Protein AF-A0AAJ5N3F6-F1 (afdb_monomer_lite)

pLDDT: mean 83.44, std 16.46, range [32.78, 98.44]

Sequence (491 aa):
MDHHDRARLIQHKQRATLHEAAYLVTTSVGGTWDDAVSLLVDWVQANRLPADVAPRVDSWSGKEIAPIDPSKATVAVADLKALLETLTTPKSNVIDDISVQDVADMAEIGNNGKCIDWGYWSGKMPRWAAAHAVRLMAALDPESFPDLSLKRNDSAGAAKEHARRLERLAIAHHMTEATPAAWLQWADGLSESVHIGMRLAVERQQGIGGAPADGYELRYQAIGDDARFALFNVAELTAWASANKVAIPFLKLLVTDEHTDIPSERRFQPCGTLPLLIATAYVPVDMDPHEAKGELFASGDAADDGDPVGRLRGRIAASYERHLLNAVYDGKLTIYGRTDYAPIDLTAARLRWKEKSTPRTPQEAPEEPKTISQGDPSTPVSEVPTHHAPTEQSPAPLATPVIASAFDGIYSWSANQWSKALGDGRTLWLNKARKAKGRPGVGPATWSPITIALGLRDKGVGWAALDSVFKKTALREWREQWERETEILRD

Secondary structure (DSSP, 8-state):
--HHHHHHHHTT-SEEEHHHHHHHHHHHH-S-HHHHHHHHHHHHHTTSS-EE----B-TTT-SB-S---TTT-EEEHHHHHHHHHHHHS--TTTSTT--HHHHHHHHHHHHHSS---HHHHTTT-SSEEHHHHHHHTTT--TTT-S--PPPTT-TTHHHHHHHHHHHHHHHHTT--EE-HHHHHHHHHHTT----HHHHHHHHHHTTTT-SSTTTHHHHHHHHHHHHTT-EEEHHHHHHHHHHTT-SS-HHHHS--GGGTTS-GGG-EEETTTHHHHHHHHHS-TTS-HHHHHHHHHHTT----SS-HHHHHHHHHHHHHHHHHHHHHHTTSS-EE-TTT-PBP--HHHHHHHHHHHS------------------------PPP--------PPPPEEHHHHHHHTTTGGG--HHHHHHHHHHS--GGGGGGEEE--BTTTB--EE-HHHHHHHHHTTT--HHHHHHHHTSGGGGGGHHHHHHHHHHHH-

Foldseek 3Di:
DDLVVLLVVVLPDQKDQLLSLLSVCCVLPNDDSVVSSVVSQVCVVVVVFDKPQPQPQDPPPSDRDDRGPSRPIMGGSVSSVVVSCVVRVPPPQPPVPCDLVNVLQVLLCQQQVGAAPLCCVQVVPQKDFLLCLLLQQLSHHCVSPVDLDDDVPRSCVVSSVSSVVSSVVCVVVVVGMDGLVVSVVVCVVVVHHGRSVSVCSNCCVVLVCDDDPNCLVLLCVLPVVPQQFWKFQQVLVQVLCVVVVVVDNSVVLQDDVVPPPDDSRPDIHRLNCVLLSVLCVVQPPPRDQVVLVVVCVVVVNPDDDDRSSVVSSVVSSVVVSSVVSVCVLVVSTFIAHNPPRHTDDSPVSSVVSVVVSDPPDPDDPPDDDDDDDDDDDDDDDDDDPPPPDPPPDQDDFAFQLLLLCLCACFPNDHSVNSSCCQPVCPVVQQVVFWPAPDDVPPGGTTGDSLSVLVSSVVVVGDPVSSLSSCVDPSNVSVNVVNCVVCVVVVD

Structure (mmCIF, N/CA/C/O backbone):
data_AF-A0AAJ5N3F6-F1
#
_entry.id   AF-A0AAJ5N3F6-F1
#
loop_
_atom_site.group_PDB
_atom_site.id
_atom_site.type_symbol
_atom_site.label_atom_id
_atom_site.label_alt_id
_atom_site.label_comp_id
_atom_site.label_asym_id
_atom_site.label_entity_id
_atom_site.label_seq_id
_atom_site.pdbx_PDB_ins_code
_atom_site.Cartn_x
_atom_site.Cartn_y
_atom_site.Cartn_z
_atom_site.occupancy
_atom_site.B_iso_or_equiv
_atom_site.auth_seq_id
_atom_site.auth_comp_id
_atom_site.auth_asym_id
_atom_site.auth_atom_id
_atom_site.pdbx_PDB_model_num
ATOM 1 N N . MET A 1 1 ? 32.061 12.336 24.940 1.00 74.69 1 MET A N 1
ATOM 2 C CA . MET A 1 1 ? 30.805 11.630 25.255 1.00 74.69 1 MET A CA 1
ATOM 3 C C . MET A 1 1 ? 29.797 12.035 24.209 1.00 74.69 1 MET A C 1
ATOM 5 O O . MET A 1 1 ? 29.526 13.232 24.108 1.00 74.69 1 MET A O 1
ATOM 9 N N . ASP A 1 2 ? 29.370 11.085 23.385 1.00 90.00 2 ASP A N 1
ATOM 10 C CA . ASP A 1 2 ? 28.473 11.356 22.262 1.00 90.00 2 ASP A CA 1
ATOM 11 C C . ASP A 1 2 ? 27.019 11.590 22.731 1.00 90.00 2 ASP A C 1
ATOM 13 O O . ASP A 1 2 ? 26.711 11.547 23.929 1.00 90.00 2 ASP A O 1
ATOM 17 N N . HIS A 1 3 ? 26.122 11.901 21.790 1.00 81.44 3 HIS A N 1
ATOM 18 C CA . HIS A 1 3 ? 24.711 12.156 22.092 1.00 81.44 3 HIS A CA 1
ATOM 19 C C . HIS A 1 3 ? 23.982 10.915 22.635 1.00 81.44 3 HIS A C 1
ATOM 21 O O . HIS A 1 3 ? 23.090 11.063 23.471 1.00 81.44 3 HIS A O 1
ATOM 27 N N . HIS A 1 4 ? 24.377 9.706 22.222 1.00 82.88 4 HIS A N 1
ATOM 28 C CA . HIS A 1 4 ? 23.758 8.454 22.663 1.00 82.88 4 HIS A CA 1
ATOM 29 C C . HIS A 1 4 ? 24.142 8.118 24.107 1.00 82.88 4 HIS A C 1
ATOM 31 O O . HIS A 1 4 ? 23.283 7.740 24.906 1.00 82.88 4 HIS A O 1
ATOM 37 N N . ASP A 1 5 ? 25.405 8.318 24.471 1.00 88.44 5 ASP A N 1
ATOM 38 C CA . ASP A 1 5 ? 25.901 8.158 25.836 1.00 88.44 5 ASP A CA 1
ATOM 39 C C . ASP A 1 5 ? 25.228 9.157 26.785 1.00 88.44 5 ASP A C 1
ATOM 41 O O . ASP A 1 5 ? 24.771 8.787 27.871 1.00 88.44 5 ASP A O 1
ATOM 45 N N . ARG A 1 6 ? 25.100 10.423 26.357 1.00 90.56 6 ARG A N 1
ATOM 46 C CA . ARG A 1 6 ? 24.356 11.455 27.103 1.00 90.56 6 ARG A CA 1
ATOM 47 C C . ARG A 1 6 ? 22.896 11.055 27.291 1.00 90.56 6 ARG A C 1
ATOM 49 O O . ARG A 1 6 ? 22.408 11.096 28.420 1.00 90.56 6 ARG A O 1
ATOM 56 N N . ALA A 1 7 ? 22.227 10.613 26.227 1.00 89.00 7 ALA A N 1
ATOM 57 C CA . ALA A 1 7 ? 20.848 10.138 26.285 1.00 89.00 7 ALA A CA 1
ATOM 58 C C . ALA A 1 7 ? 20.688 8.983 27.287 1.00 89.00 7 ALA A C 1
ATOM 60 O O . ALA A 1 7 ? 19.816 9.053 28.153 1.00 89.00 7 ALA A O 1
ATOM 61 N N . ARG A 1 8 ? 21.566 7.968 27.254 1.00 89.75 8 ARG A N 1
ATOM 62 C CA . ARG A 1 8 ? 21.546 6.843 28.211 1.00 89.75 8 ARG A CA 1
ATOM 63 C C . ARG A 1 8 ? 21.651 7.305 29.661 1.00 89.75 8 ARG A C 1
ATOM 65 O O . ARG A 1 8 ? 20.886 6.841 30.498 1.00 89.75 8 ARG A O 1
ATOM 72 N N . LEU A 1 9 ? 22.546 8.244 29.964 1.00 91.88 9 LEU A N 1
ATOM 73 C CA . LEU A 1 9 ? 22.669 8.783 31.323 1.00 91.88 9 LEU A CA 1
ATOM 74 C C . LEU A 1 9 ? 21.408 9.542 31.756 1.00 91.88 9 LEU A C 1
ATOM 76 O O . LEU A 1 9 ? 20.954 9.393 32.891 1.00 91.88 9 LEU A O 1
ATOM 80 N N . ILE A 1 10 ? 20.812 10.321 30.851 1.00 92.88 10 ILE A N 1
ATOM 81 C CA . ILE A 1 10 ? 19.593 11.090 31.131 1.00 92.88 10 ILE A CA 1
ATOM 82 C C . ILE A 1 10 ? 18.389 10.167 31.361 1.00 92.88 10 ILE A C 1
ATOM 84 O O . ILE A 1 10 ? 17.557 10.469 32.213 1.00 92.88 10 ILE A O 1
ATOM 88 N N . GLN A 1 11 ? 18.316 9.009 30.692 1.00 91.56 11 GLN A N 1
ATOM 89 C CA . GLN A 1 11 ? 17.224 8.040 30.876 1.00 91.56 11 GLN A CA 1
ATOM 90 C C . GLN A 1 11 ? 17.069 7.534 32.317 1.00 91.56 11 GLN A C 1
ATOM 92 O O . GLN A 1 11 ? 15.987 7.042 32.648 1.00 91.56 11 GLN A O 1
ATOM 97 N N . HIS A 1 12 ? 18.121 7.627 33.134 1.00 92.88 12 HIS A N 1
ATOM 98 C CA . HIS A 1 12 ? 18.119 7.228 34.541 1.00 92.88 12 HIS A CA 1
ATOM 99 C C . HIS A 1 12 ? 17.827 8.385 35.508 1.00 92.88 12 HIS A C 1
ATOM 101 O O . HIS A 1 12 ? 17.653 8.146 36.704 1.00 92.88 12 HIS A O 1
ATOM 107 N N . LYS A 1 13 ? 17.762 9.633 35.026 1.00 95.19 13 LYS A N 1
ATOM 108 C CA . LYS A 1 13 ? 17.367 10.775 35.856 1.00 95.19 13 LYS A CA 1
ATOM 109 C C . LYS A 1 13 ? 15.851 10.783 36.063 1.00 95.19 13 LYS A C 1
ATOM 111 O O . LYS A 1 13 ? 15.092 10.387 35.186 1.00 95.19 13 LYS A O 1
ATOM 116 N N . GLN A 1 14 ? 15.406 11.296 37.210 1.00 95.38 14 GLN A N 1
ATOM 117 C CA . GLN A 1 14 ? 13.982 11.574 37.439 1.00 95.38 14 GLN A CA 1
ATOM 118 C C . GLN A 1 14 ? 13.522 12.805 36.649 1.00 95.38 14 GLN A C 1
ATOM 120 O O . GLN A 1 14 ? 12.437 12.806 36.069 1.00 95.38 14 GLN A O 1
ATOM 125 N N . ARG A 1 15 ? 14.372 13.838 36.596 1.00 96.31 15 ARG A N 1
ATOM 126 C CA . ARG A 1 15 ? 14.124 15.094 35.885 1.00 96.31 15 ARG A CA 1
ATOM 127 C C . ARG A 1 15 ? 15.323 15.488 35.032 1.00 96.31 15 ARG A C 1
ATOM 129 O O . ARG A 1 15 ? 16.461 15.164 35.378 1.00 96.31 15 ARG A O 1
ATOM 136 N N . ALA A 1 16 ? 15.062 16.200 33.946 1.00 95.06 16 ALA A N 1
ATOM 137 C CA . ALA A 1 16 ? 16.078 16.738 33.046 1.00 95.06 16 ALA A CA 1
ATOM 138 C C . ALA A 1 16 ? 15.710 18.171 32.653 1.00 95.06 16 ALA A C 1
ATOM 140 O O . ALA A 1 16 ? 14.523 18.487 32.555 1.00 95.06 16 ALA A O 1
ATOM 141 N N . THR A 1 17 ? 16.704 19.034 32.430 1.00 96.44 17 THR A N 1
ATOM 142 C CA . THR A 1 17 ? 16.443 20.339 31.793 1.00 96.44 17 THR A CA 1
ATOM 143 C C . THR A 1 17 ? 15.987 20.130 30.349 1.00 96.44 17 THR A C 1
ATOM 145 O O . THR A 1 17 ? 16.270 19.075 29.780 1.00 96.44 17 THR A O 1
ATOM 148 N N . LEU A 1 18 ? 15.324 21.101 29.714 1.00 93.94 18 LEU A N 1
ATOM 149 C CA . LEU A 1 18 ? 14.945 20.957 28.297 1.00 93.94 18 LEU A CA 1
ATOM 150 C C . LEU A 1 18 ? 16.177 20.751 27.395 1.00 93.94 18 LEU A C 1
ATOM 152 O O . LEU A 1 18 ? 16.151 19.917 26.492 1.00 93.94 18 LEU A O 1
ATOM 156 N N . HIS A 1 19 ? 17.299 21.409 27.703 1.00 95.00 19 HIS A N 1
ATOM 157 C CA . HIS A 1 19 ? 18.577 21.164 27.022 1.00 95.00 19 HIS A CA 1
ATOM 158 C C . HIS A 1 19 ? 19.094 19.726 27.162 1.00 95.00 19 HIS A C 1
ATOM 160 O O . HIS A 1 19 ? 19.645 19.164 26.213 1.00 95.00 19 HIS A O 1
ATOM 166 N N . GLU A 1 20 ? 18.950 19.124 28.343 1.00 95.44 20 GLU A N 1
ATOM 167 C CA . GLU A 1 20 ? 19.301 17.719 28.553 1.00 95.44 20 GLU A CA 1
ATOM 168 C C . GLU A 1 20 ? 18.287 16.795 27.861 1.00 95.44 20 GLU A C 1
ATOM 170 O O . GLU A 1 20 ? 18.666 15.860 27.161 1.00 95.44 20 GLU A O 1
ATOM 175 N N . ALA A 1 21 ? 16.993 17.080 27.974 1.00 95.62 21 ALA A N 1
ATOM 176 C CA . ALA A 1 21 ? 15.925 16.326 27.327 1.00 95.62 21 ALA A CA 1
ATOM 177 C C . ALA A 1 21 ? 16.071 16.267 25.794 1.00 95.62 21 ALA A C 1
ATOM 179 O O . ALA A 1 21 ? 15.731 15.244 25.196 1.00 95.62 21 ALA A O 1
ATOM 180 N N . ALA A 1 22 ? 16.651 17.291 25.159 1.00 95.12 22 ALA A N 1
ATOM 181 C CA . ALA A 1 22 ? 16.906 17.309 23.717 1.00 95.12 22 ALA A CA 1
ATOM 182 C C . ALA A 1 22 ? 17.778 16.128 23.237 1.00 95.12 22 ALA A C 1
ATOM 184 O O . ALA A 1 22 ? 17.619 15.659 22.108 1.00 95.12 22 ALA A O 1
ATOM 185 N N . TYR A 1 23 ? 18.647 15.568 24.091 1.00 95.31 23 TYR A N 1
ATOM 186 C CA . TYR A 1 23 ? 19.400 14.348 23.761 1.00 95.31 23 TYR A CA 1
ATOM 187 C C . TYR A 1 23 ? 18.491 13.116 23.613 1.00 95.31 23 TYR A C 1
ATOM 189 O O . TYR A 1 23 ? 18.763 12.248 22.786 1.00 95.31 23 TYR A O 1
ATOM 197 N N . LEU A 1 24 ? 17.397 13.030 24.378 1.00 92.50 24 LEU A N 1
ATOM 198 C CA . LEU A 1 24 ? 16.414 11.948 24.241 1.00 92.50 24 LEU A CA 1
ATOM 199 C C . LEU A 1 24 ? 15.569 12.115 22.976 1.00 92.50 24 LEU A C 1
ATOM 201 O O . LEU A 1 24 ? 15.305 11.132 22.287 1.00 92.50 24 LEU A O 1
ATOM 205 N N . VAL A 1 25 ? 15.183 13.350 22.649 1.00 92.88 25 VAL A N 1
ATOM 206 C CA . VAL A 1 25 ? 14.392 13.654 21.447 1.00 92.88 25 VAL A CA 1
ATOM 207 C C . VAL A 1 25 ? 15.199 13.362 20.182 1.00 92.88 25 VAL A C 1
ATOM 209 O O . VAL A 1 25 ? 14.754 12.576 19.352 1.00 92.88 25 VAL A O 1
ATOM 212 N N . THR A 1 26 ? 16.420 13.895 20.076 1.00 92.00 26 THR A N 1
ATOM 213 C CA . THR A 1 26 ? 17.299 13.671 18.910 1.00 92.00 26 THR A CA 1
ATOM 214 C C . THR A 1 26 ? 17.615 12.193 18.671 1.00 92.00 26 THR A C 1
ATOM 216 O O . THR A 1 26 ? 17.676 11.761 17.525 1.00 92.00 26 THR A O 1
ATOM 219 N N . THR A 1 27 ? 17.774 11.390 19.729 1.00 90.31 27 THR A N 1
ATOM 220 C CA . THR A 1 27 ? 18.033 9.943 19.596 1.00 90.31 27 THR A CA 1
ATOM 221 C C . THR A 1 27 ? 16.782 9.114 19.298 1.00 90.31 27 THR A C 1
ATOM 223 O O . THR A 1 27 ? 16.911 8.033 18.730 1.00 90.31 27 THR A O 1
ATOM 226 N N . SER A 1 28 ? 15.587 9.597 19.654 1.00 87.81 28 SER A N 1
ATOM 227 C CA . SER A 1 28 ? 14.327 8.857 19.459 1.00 87.81 28 SER A CA 1
ATOM 228 C C . SER A 1 28 ? 13.605 9.229 18.162 1.00 87.81 28 SER A C 1
ATOM 230 O O . SER A 1 28 ? 13.013 8.365 17.525 1.00 87.81 28 SER A O 1
ATOM 232 N N . VAL A 1 29 ? 13.641 10.508 17.778 1.00 87.44 29 VAL A N 1
ATOM 233 C CA . VAL A 1 29 ? 12.882 11.075 16.646 1.00 87.44 29 VAL A CA 1
ATOM 234 C C . VAL A 1 29 ? 13.807 11.513 15.501 1.00 87.44 29 VAL A C 1
ATOM 236 O O . VAL A 1 29 ? 13.367 11.610 14.360 1.00 87.44 29 VAL A O 1
ATOM 239 N N . GLY A 1 30 ? 15.100 11.728 15.768 1.00 86.38 30 GLY A N 1
ATOM 240 C CA . GLY A 1 30 ? 16.040 12.335 14.820 1.00 86.38 30 GLY A CA 1
ATOM 241 C C . GLY A 1 30 ? 16.026 13.868 14.880 1.00 86.38 30 GLY A C 1
ATOM 242 O O . GLY A 1 30 ? 15.531 14.454 15.841 1.00 86.38 30 GLY A O 1
ATOM 243 N N . GLY A 1 31 ? 16.586 14.519 13.856 1.00 89.50 31 GLY A N 1
ATOM 244 C CA . GLY A 1 31 ? 16.652 15.985 13.743 1.00 89.50 31 GLY A CA 1
ATOM 245 C C . GLY A 1 31 ? 17.908 16.621 14.345 1.00 89.50 31 GLY A C 1
ATOM 246 O O . GLY A 1 31 ? 18.785 15.931 14.880 1.00 89.50 31 GLY A O 1
ATOM 247 N N . THR A 1 32 ? 18.024 17.947 14.216 1.00 91.50 32 THR A N 1
ATOM 248 C CA . THR A 1 32 ? 19.120 18.692 14.846 1.00 91.50 32 THR A CA 1
ATOM 249 C C . THR A 1 32 ? 18.818 18.950 16.321 1.00 91.50 32 THR A C 1
ATOM 251 O O . THR A 1 32 ? 17.688 18.822 16.794 1.00 91.50 32 THR A O 1
ATOM 254 N N . TRP A 1 33 ? 19.849 19.294 17.088 1.00 92.25 33 TRP A N 1
ATOM 255 C CA . TRP A 1 33 ? 19.676 19.588 18.506 1.00 92.25 33 TRP A CA 1
ATOM 256 C C . TRP A 1 33 ? 18.836 20.856 18.740 1.00 92.25 33 TRP A C 1
ATOM 258 O O . TRP A 1 33 ? 18.017 20.860 19.656 1.00 92.25 33 TRP A O 1
ATOM 268 N N . ASP A 1 34 ? 18.963 21.877 17.885 1.00 89.38 34 ASP A N 1
ATOM 269 C CA . ASP A 1 34 ? 18.162 23.108 17.972 1.00 89.38 34 ASP A CA 1
ATOM 270 C C . ASP A 1 34 ? 16.672 22.840 17.697 1.00 89.38 34 ASP A C 1
ATOM 272 O O . ASP A 1 34 ? 15.808 23.372 18.402 1.00 89.38 34 ASP A O 1
ATOM 276 N N . ASP A 1 35 ? 16.361 21.947 16.747 1.00 86.75 35 ASP A N 1
ATOM 277 C CA . ASP A 1 35 ? 14.983 21.509 16.475 1.00 86.75 35 ASP A CA 1
ATOM 278 C C . ASP A 1 35 ? 14.386 20.802 17.696 1.00 86.75 35 ASP A C 1
ATOM 280 O O . ASP A 1 35 ? 13.256 21.070 18.098 1.00 86.75 35 ASP A O 1
ATOM 284 N N . ALA A 1 36 ? 15.166 19.920 18.329 1.00 90.69 36 ALA A N 1
ATOM 285 C CA . ALA A 1 36 ? 14.733 19.186 19.510 1.00 90.69 36 ALA A CA 1
ATOM 286 C C . ALA A 1 36 ? 14.479 20.103 20.716 1.00 90.69 36 ALA A C 1
ATOM 288 O O . ALA A 1 36 ? 13.519 19.885 21.456 1.00 90.69 36 ALA A O 1
ATOM 289 N N . VAL A 1 37 ? 15.314 21.127 20.920 1.00 93.06 37 VAL A N 1
ATOM 290 C CA . VAL A 1 37 ? 15.105 22.131 21.976 1.00 93.06 37 VAL A CA 1
ATOM 291 C C . VAL A 1 37 ? 13.852 22.958 21.691 1.00 93.06 37 VAL A C 1
ATOM 293 O O . VAL A 1 37 ? 13.038 23.141 22.597 1.00 93.06 37 VAL A O 1
ATOM 296 N N . SER A 1 38 ? 13.667 23.407 20.447 1.00 88.81 38 SER A N 1
ATOM 297 C CA . SER A 1 38 ? 12.495 24.194 20.037 1.00 88.81 38 SER A CA 1
ATOM 298 C C . SER A 1 38 ? 11.199 23.400 20.219 1.00 88.81 38 SER A C 1
ATOM 300 O O . SER A 1 38 ? 10.271 23.867 20.873 1.00 88.81 38 SER A O 1
ATOM 302 N N . LEU A 1 39 ? 11.187 22.142 19.772 1.00 88.69 39 LEU A N 1
ATOM 303 C CA . LEU A 1 39 ? 10.054 21.231 19.928 1.00 88.69 39 LEU A CA 1
ATOM 304 C C . LEU A 1 39 ? 9.674 21.006 21.400 1.00 88.69 39 LEU A C 1
ATOM 306 O O . LEU A 1 39 ? 8.494 20.960 21.745 1.00 88.69 39 LEU A O 1
ATOM 310 N N . LEU A 1 40 ? 10.668 20.877 22.284 1.00 91.00 40 LEU A N 1
ATOM 311 C CA . LEU A 1 40 ? 10.435 20.734 23.721 1.00 91.00 40 LEU A CA 1
ATOM 312 C C . LEU A 1 40 ? 9.834 22.000 24.337 1.00 91.00 40 LEU A C 1
ATOM 314 O O . LEU A 1 40 ? 8.944 21.893 25.179 1.00 91.00 40 LEU A O 1
ATOM 318 N N . VAL A 1 41 ? 10.299 23.183 23.928 1.00 90.19 41 VAL A N 1
ATOM 319 C CA . VAL A 1 41 ? 9.719 24.461 24.368 1.00 90.19 41 VAL A CA 1
ATOM 320 C C . VAL A 1 41 ? 8.259 24.554 23.930 1.00 90.19 41 VAL A C 1
ATOM 322 O O . VAL A 1 41 ? 7.403 24.836 24.770 1.00 90.19 41 VAL A O 1
ATOM 325 N N . ASP A 1 42 ? 7.963 24.221 22.674 1.00 88.44 42 ASP A N 1
ATOM 326 C CA . ASP A 1 42 ? 6.600 24.226 22.136 1.00 88.44 42 ASP A CA 1
ATOM 327 C C . ASP A 1 42 ? 5.686 23.250 22.888 1.00 88.44 42 ASP A C 1
ATOM 329 O O . ASP A 1 42 ? 4.548 23.585 23.221 1.00 88.44 42 ASP A O 1
ATOM 333 N N . TRP A 1 43 ? 6.169 22.048 23.223 1.00 92.31 43 TRP A N 1
ATOM 334 C CA . TRP A 1 43 ? 5.389 21.083 24.007 1.00 92.31 43 TRP A CA 1
ATOM 335 C C . TRP A 1 43 ? 5.071 21.571 25.415 1.00 92.31 43 TRP A C 1
ATOM 337 O O . TRP A 1 43 ? 3.968 21.315 25.904 1.00 92.31 43 TRP A O 1
ATOM 347 N N . VAL A 1 44 ? 5.999 22.272 26.064 1.00 89.44 44 VAL A N 1
ATOM 348 C CA . VAL A 1 44 ? 5.736 22.859 27.381 1.00 89.44 44 VAL A CA 1
ATOM 349 C C . VAL A 1 44 ? 4.754 24.027 27.259 1.00 89.44 44 VAL A C 1
ATOM 351 O O . VAL A 1 44 ? 3.799 24.092 28.029 1.00 89.44 44 VAL A O 1
ATOM 354 N N . GLN A 1 45 ? 4.920 24.907 26.267 1.00 86.50 45 GLN A N 1
ATOM 355 C CA . GLN A 1 45 ? 4.004 26.033 26.030 1.00 86.50 45 GLN A CA 1
ATOM 356 C C . GLN A 1 45 ? 2.581 25.575 25.690 1.00 86.50 45 GLN A C 1
ATOM 358 O O . GLN A 1 45 ? 1.611 26.150 26.177 1.00 86.50 45 GLN A O 1
ATOM 363 N N . ALA A 1 46 ? 2.449 24.504 24.907 1.00 84.38 46 ALA A N 1
ATOM 364 C CA . ALA A 1 46 ? 1.167 23.889 24.572 1.00 84.38 46 ALA A CA 1
ATOM 365 C C . ALA A 1 46 ? 0.591 23.015 25.704 1.00 84.38 46 ALA A C 1
ATOM 367 O O . ALA A 1 46 ? -0.415 22.335 25.495 1.00 84.38 46 ALA A O 1
ATOM 368 N N . ASN A 1 47 ? 1.235 22.988 26.879 1.00 86.56 47 ASN A N 1
ATOM 369 C CA . ASN A 1 47 ? 0.859 22.181 28.040 1.00 86.56 47 ASN A CA 1
ATOM 370 C C . ASN A 1 47 ? 0.749 20.669 27.739 1.00 86.56 47 ASN A C 1
ATOM 372 O O . ASN A 1 47 ? -0.027 19.942 28.361 1.00 86.56 47 ASN A O 1
ATOM 376 N N . ARG A 1 48 ? 1.520 20.190 26.754 1.00 87.88 48 ARG A N 1
ATOM 377 C CA . ARG A 1 48 ? 1.629 18.769 26.376 1.00 87.88 48 ARG A CA 1
ATOM 378 C C . ARG A 1 48 ? 2.689 18.034 27.187 1.00 87.88 48 ARG A C 1
ATOM 380 O O . ARG A 1 48 ? 2.633 16.812 27.293 1.00 87.88 48 ARG A O 1
ATOM 387 N N . LEU A 1 49 ? 3.652 18.771 27.735 1.00 90.44 49 LEU A N 1
ATOM 388 C CA . LEU A 1 49 ? 4.704 18.247 28.595 1.00 90.44 49 LEU A CA 1
ATOM 389 C C . LEU A 1 49 ? 4.765 19.083 29.881 1.00 90.44 49 LEU A C 1
ATOM 391 O O . LEU A 1 49 ? 5.156 20.250 29.816 1.00 90.44 49 LEU A O 1
ATOM 395 N N . PRO A 1 50 ? 4.396 18.519 31.045 1.00 89.31 50 PRO A N 1
ATOM 396 C CA . PRO A 1 50 ? 4.481 19.236 32.310 1.00 89.31 50 PRO A CA 1
ATOM 397 C C . PRO A 1 50 ? 5.937 19.594 32.623 1.00 89.31 50 PRO A C 1
ATOM 399 O O . PRO A 1 50 ? 6.811 18.723 32.667 1.00 89.31 50 PRO A O 1
ATOM 402 N N . ALA A 1 51 ? 6.201 20.875 32.864 1.00 89.81 51 ALA A N 1
ATOM 403 C CA . ALA A 1 51 ? 7.510 21.356 33.281 1.00 89.81 51 ALA A CA 1
ATOM 404 C C . ALA A 1 51 ? 7.399 22.160 34.574 1.00 89.81 51 ALA A C 1
ATOM 406 O O . ALA A 1 51 ? 6.442 22.905 34.781 1.00 89.81 51 ALA A O 1
ATOM 407 N N . ASP A 1 52 ? 8.433 22.067 35.407 1.00 85.62 52 ASP A N 1
ATOM 408 C CA . ASP A 1 52 ? 8.612 22.972 36.541 1.00 85.62 52 ASP A CA 1
ATOM 409 C C . ASP A 1 52 ? 9.172 24.279 35.973 1.00 85.62 52 ASP A C 1
ATOM 411 O O . ASP A 1 52 ? 10.378 24.546 36.009 1.00 85.62 52 ASP A O 1
ATOM 415 N N . VAL A 1 53 ? 8.304 25.057 35.331 1.00 76.62 53 VAL A N 1
ATOM 416 C CA . VAL A 1 53 ? 8.640 26.406 34.889 1.00 76.62 53 VAL A CA 1
ATOM 417 C C . VAL A 1 53 ? 8.484 27.296 36.109 1.00 76.62 53 VAL A C 1
ATOM 419 O O . VAL A 1 53 ? 7.409 27.345 36.693 1.00 76.62 53 VAL A O 1
ATOM 422 N N . ALA A 1 54 ? 9.544 27.989 36.521 1.00 61.81 54 ALA A N 1
ATOM 423 C CA . ALA A 1 54 ? 9.377 29.141 37.395 1.00 61.81 54 ALA A CA 1
ATOM 424 C C . ALA A 1 54 ? 8.823 30.273 36.516 1.00 61.81 54 ALA A C 1
ATOM 426 O O . ALA A 1 54 ? 9.574 30.757 35.659 1.00 61.81 54 ALA A O 1
ATOM 427 N N . PRO A 1 55 ? 7.549 30.683 36.671 1.00 59.41 55 PRO A N 1
ATOM 428 C CA . PRO A 1 55 ? 6.991 31.793 35.914 1.00 59.41 55 PRO A CA 1
ATOM 429 C C . PRO A 1 55 ? 7.883 33.007 36.113 1.00 59.41 55 PRO A C 1
ATOM 431 O O . PRO A 1 55 ? 8.109 33.441 37.249 1.00 59.41 55 PRO A O 1
ATOM 434 N N . ARG A 1 56 ? 8.416 33.572 35.029 1.00 58.81 56 ARG A N 1
ATOM 435 C CA . ARG A 1 56 ? 9.063 34.877 35.130 1.00 58.81 56 ARG A CA 1
ATOM 436 C C . ARG A 1 56 ? 7.951 35.915 35.086 1.00 58.81 56 ARG A C 1
ATOM 438 O O . ARG A 1 56 ? 7.516 36.346 34.020 1.00 58.81 56 ARG A O 1
ATOM 445 N N . VAL A 1 57 ? 7.444 36.242 36.269 1.00 61.91 57 VAL A N 1
ATOM 446 C CA . VAL A 1 57 ? 6.478 37.322 36.444 1.00 61.91 57 VAL A CA 1
ATOM 447 C C . VAL A 1 57 ? 7.235 38.632 36.273 1.00 61.91 57 VAL A C 1
ATOM 449 O O . VAL A 1 57 ? 8.219 38.883 36.975 1.00 61.91 57 VAL A O 1
ATOM 452 N N . ASP A 1 58 ? 6.814 39.444 35.310 1.00 63.34 58 ASP A N 1
ATOM 453 C CA . ASP A 1 58 ? 7.290 40.814 35.190 1.00 63.34 58 ASP A CA 1
ATOM 454 C C . ASP A 1 58 ? 6.930 41.556 36.481 1.00 63.34 58 ASP A C 1
ATOM 456 O O . ASP A 1 58 ? 5.758 41.678 36.848 1.00 63.34 58 ASP A O 1
ATOM 460 N N . SER A 1 59 ? 7.956 42.031 37.186 1.00 58.09 59 SER A N 1
ATOM 461 C CA . SER A 1 59 ? 7.812 42.702 38.475 1.00 58.09 59 SER A CA 1
ATOM 462 C C . SER A 1 59 ? 7.016 44.005 38.391 1.00 58.09 59 SER A C 1
ATOM 464 O O . SER A 1 59 ? 6.556 44.486 39.425 1.00 58.09 59 SER A O 1
ATOM 466 N N . TRP A 1 60 ? 6.837 44.566 37.192 1.00 59.94 60 TRP A N 1
ATOM 467 C CA . TRP A 1 60 ? 6.066 45.784 36.959 1.00 59.94 60 TRP A CA 1
ATOM 468 C C . TRP A 1 60 ? 4.616 45.530 36.546 1.00 59.94 60 TRP A C 1
ATOM 470 O O . TRP A 1 60 ? 3.727 46.244 37.005 1.00 59.94 60 TRP A O 1
ATOM 480 N N . SER A 1 61 ? 4.354 44.541 35.689 1.00 76.00 61 SER A N 1
ATOM 481 C CA . SER A 1 61 ? 3.002 44.297 35.158 1.00 76.00 61 SER A CA 1
ATOM 482 C C . SER A 1 61 ? 2.254 43.147 35.831 1.00 76.00 61 SER A C 1
ATOM 484 O O . SER A 1 61 ? 1.050 42.999 35.614 1.00 76.00 61 SER A O 1
ATOM 486 N N . GLY A 1 62 ? 2.943 42.302 36.606 1.00 70.50 62 GLY A N 1
ATOM 487 C CA . GLY A 1 62 ? 2.371 41.073 37.162 1.00 70.50 62 GLY A CA 1
ATOM 488 C C . GLY A 1 62 ? 1.992 40.032 36.100 1.00 70.50 62 GLY A C 1
ATOM 489 O O . GLY A 1 62 ? 1.468 38.975 36.445 1.00 70.50 62 GLY A O 1
ATOM 490 N N . LYS A 1 63 ? 2.242 40.311 34.814 1.00 68.94 63 LYS A N 1
ATOM 491 C CA . LYS A 1 63 ? 2.038 39.358 33.726 1.00 68.94 63 LYS A CA 1
ATOM 492 C C . LYS A 1 63 ? 3.234 38.422 33.627 1.00 68.94 63 LYS A C 1
ATOM 494 O O . LYS A 1 63 ? 4.371 38.782 33.923 1.00 68.94 63 LYS A O 1
ATOM 499 N N . GLU A 1 64 ? 2.963 37.205 33.192 1.00 66.19 64 GLU A N 1
ATOM 500 C CA . GLU A 1 64 ? 3.980 36.234 32.812 1.00 66.19 64 GLU A CA 1
ATOM 501 C C . GLU A 1 64 ? 4.610 36.701 31.494 1.00 66.19 64 GLU A C 1
ATOM 503 O O . GLU A 1 64 ? 3.935 36.764 30.466 1.00 66.19 64 GLU A O 1
ATOM 508 N N . ILE A 1 65 ? 5.873 37.133 31.533 1.00 61.62 65 ILE A N 1
ATOM 509 C CA . ILE A 1 65 ? 6.547 37.721 30.367 1.00 61.62 65 ILE A CA 1
ATOM 510 C C . ILE A 1 65 ? 7.982 37.195 30.291 1.00 61.62 65 ILE A C 1
ATOM 512 O O . ILE A 1 65 ? 8.926 37.897 30.640 1.00 61.62 65 ILE A O 1
ATOM 516 N N . ALA A 1 66 ? 8.182 35.957 29.840 1.00 59.78 66 ALA A N 1
ATOM 517 C CA . ALA A 1 66 ? 9.432 35.568 29.179 1.00 59.78 66 ALA A CA 1
ATOM 518 C C . ALA A 1 66 ? 9.320 34.190 28.506 1.00 59.78 66 ALA A C 1
ATOM 520 O O . ALA A 1 66 ? 8.611 33.324 29.018 1.00 59.78 66 ALA A O 1
ATOM 521 N N . PRO A 1 67 ? 10.070 33.959 27.409 1.00 72.94 67 PRO A N 1
ATOM 522 C CA . PRO A 1 67 ? 10.250 32.629 26.839 1.00 72.94 67 PRO A CA 1
ATOM 523 C C . PRO A 1 67 ? 10.826 31.668 27.885 1.00 72.94 67 PRO A C 1
ATOM 525 O O . PRO A 1 67 ? 11.648 32.052 28.723 1.00 72.94 67 PRO A O 1
ATOM 528 N N . ILE A 1 68 ? 10.384 30.413 27.822 1.00 79.88 68 ILE A N 1
ATOM 529 C CA . ILE A 1 68 ? 10.877 29.326 28.667 1.00 79.88 68 ILE A CA 1
ATOM 530 C C . ILE A 1 68 ? 12.392 29.238 28.479 1.00 79.88 68 ILE A C 1
ATOM 532 O O . ILE A 1 68 ? 12.855 29.025 27.366 1.00 79.88 68 ILE A O 1
ATOM 536 N N . ASP A 1 69 ? 13.164 29.412 29.553 1.00 86.62 69 ASP A N 1
ATOM 537 C CA . ASP A 1 69 ? 14.617 29.221 29.520 1.00 86.62 69 ASP A CA 1
ATOM 538 C C . ASP A 1 69 ? 14.906 27.708 29.493 1.00 86.62 69 ASP A C 1
ATOM 540 O O . ASP A 1 69 ? 14.750 27.041 30.527 1.00 86.62 69 ASP A O 1
ATOM 544 N N . PRO A 1 70 ? 15.332 27.133 28.349 1.00 87.75 70 PRO A N 1
ATOM 545 C CA . PRO A 1 70 ? 15.476 25.687 28.205 1.00 87.75 70 PRO A CA 1
ATOM 546 C C . PRO A 1 70 ? 16.606 25.114 29.069 1.00 87.75 70 PRO A C 1
ATOM 548 O O . PRO A 1 70 ? 16.659 23.906 29.313 1.00 87.75 70 PRO A O 1
ATOM 551 N N . SER A 1 71 ? 17.499 25.969 29.578 1.00 89.50 71 SER A N 1
ATOM 552 C CA . SER A 1 71 ? 18.567 25.560 30.493 1.00 89.50 71 SER A CA 1
ATOM 553 C C . SER A 1 71 ? 18.096 25.444 31.944 1.00 89.50 71 SER A C 1
ATOM 555 O O . SER A 1 71 ? 18.798 24.838 32.751 1.00 89.50 71 SER A O 1
ATOM 557 N N . LYS A 1 72 ? 16.938 26.024 32.291 1.00 87.81 72 LYS A N 1
ATOM 558 C CA . LYS A 1 72 ? 16.417 26.067 33.670 1.00 87.81 72 LYS A CA 1
ATOM 559 C C . LYS A 1 72 ? 15.106 25.318 33.849 1.00 87.81 72 LYS A C 1
ATOM 561 O O . LYS A 1 72 ? 14.885 24.757 34.918 1.00 87.81 72 LYS A O 1
ATOM 566 N N . ALA A 1 73 ? 14.251 25.298 32.830 1.00 90.94 73 ALA A N 1
ATOM 567 C CA . ALA A 1 73 ? 13.014 24.533 32.870 1.00 90.94 73 ALA A CA 1
ATOM 568 C C . ALA A 1 73 ? 13.333 23.036 32.896 1.00 90.94 73 ALA A C 1
ATOM 570 O O . ALA A 1 73 ? 14.108 22.552 32.066 1.00 90.94 73 ALA A O 1
ATOM 571 N N . THR A 1 74 ? 12.746 22.312 33.852 1.00 94.81 74 THR A N 1
ATOM 572 C CA . THR A 1 74 ? 12.927 20.860 33.966 1.00 94.81 74 THR A CA 1
ATOM 573 C C . THR A 1 74 ? 11.625 20.118 33.740 1.00 94.81 74 THR A C 1
ATOM 575 O O . THR A 1 74 ? 10.574 20.553 34.203 1.00 94.81 74 THR A O 1
ATOM 578 N N . VAL A 1 75 ? 11.711 18.959 33.099 1.00 95.25 75 VAL A N 1
ATOM 579 C CA . VAL A 1 75 ? 10.591 18.043 32.844 1.00 95.25 75 VAL A CA 1
ATOM 580 C C . VAL A 1 75 ? 10.865 16.700 33.506 1.00 95.25 75 VAL A C 1
ATOM 582 O O . VAL A 1 75 ? 12.028 16.320 33.698 1.00 95.25 75 VAL A O 1
ATOM 585 N N . ALA A 1 76 ? 9.809 15.968 33.858 1.00 96.44 76 ALA A N 1
ATOM 586 C CA . ALA A 1 76 ? 9.954 14.588 34.298 1.00 96.44 76 ALA A CA 1
ATOM 587 C C . ALA A 1 76 ? 10.360 13.705 33.108 1.00 96.44 76 ALA A C 1
ATOM 589 O O . ALA A 1 76 ? 9.737 13.724 32.045 1.00 96.44 76 ALA A O 1
ATOM 590 N N . VAL A 1 77 ? 11.409 12.897 33.282 1.00 96.06 77 VAL A N 1
ATOM 591 C CA . VAL A 1 77 ? 11.917 12.021 32.209 1.00 96.06 77 VAL A CA 1
ATOM 592 C C . VAL A 1 77 ? 10.888 10.945 31.837 1.00 96.06 77 VAL A C 1
ATOM 594 O O . VAL A 1 77 ? 10.854 10.503 30.692 1.00 96.06 77 VAL A O 1
ATOM 597 N N . ALA A 1 78 ? 10.036 10.536 32.782 1.00 94.81 78 ALA A N 1
ATOM 598 C CA . ALA A 1 78 ? 8.957 9.579 32.540 1.00 94.81 78 ALA A CA 1
ATOM 599 C C . ALA A 1 78 ? 7.896 10.130 31.571 1.00 94.81 78 ALA A C 1
ATOM 601 O O . ALA A 1 78 ? 7.558 9.448 30.606 1.00 94.81 78 ALA A O 1
ATOM 602 N N . ASP A 1 79 ? 7.448 11.371 31.773 1.00 94.38 79 ASP A N 1
ATOM 603 C CA . ASP A 1 79 ? 6.431 12.011 30.928 1.00 94.38 79 ASP A CA 1
ATOM 604 C C . ASP A 1 79 ? 6.959 12.243 29.511 1.00 94.38 79 ASP A C 1
ATOM 606 O O . ASP A 1 79 ? 6.284 11.945 28.526 1.00 94.38 79 ASP A O 1
ATOM 610 N N . LEU A 1 80 ? 8.219 12.680 29.398 1.00 95.25 80 LEU A N 1
ATOM 611 C CA . LEU A 1 80 ? 8.883 12.822 28.105 1.00 95.25 80 LEU A CA 1
ATOM 612 C C . LEU A 1 80 ? 9.002 11.479 27.372 1.00 95.25 80 LEU A C 1
ATOM 614 O O . LEU A 1 80 ? 8.762 11.418 26.170 1.00 95.25 80 LEU A O 1
ATOM 618 N N . LYS A 1 81 ? 9.356 10.394 28.074 1.00 94.88 81 LYS A N 1
ATOM 619 C CA . LYS A 1 81 ? 9.416 9.051 27.474 1.00 94.88 81 LYS A CA 1
ATOM 620 C C . LYS A 1 81 ? 8.048 8.593 26.983 1.00 94.88 81 LYS A C 1
ATOM 622 O O . LYS A 1 81 ? 7.972 8.102 25.864 1.00 94.88 81 LYS A O 1
ATOM 627 N N . ALA A 1 82 ? 6.996 8.783 27.778 1.00 92.69 82 ALA A N 1
ATOM 628 C CA . ALA A 1 82 ? 5.636 8.439 27.375 1.00 92.69 82 ALA A CA 1
ATOM 629 C C . ALA A 1 82 ? 5.224 9.211 26.112 1.00 92.69 82 ALA A C 1
ATOM 631 O O . ALA A 1 82 ? 4.726 8.619 25.157 1.00 92.69 82 ALA A O 1
ATOM 632 N N . LEU A 1 83 ? 5.513 10.515 26.058 1.00 92.12 83 LEU A N 1
ATOM 633 C CA . LEU A 1 83 ? 5.231 11.336 24.884 1.00 92.12 83 LEU A CA 1
ATOM 634 C C . LEU A 1 83 ? 6.031 10.870 23.654 1.00 92.12 83 LEU A C 1
ATOM 636 O O . LEU A 1 83 ? 5.458 10.684 22.582 1.00 92.12 83 LEU A O 1
ATOM 640 N N . LEU A 1 84 ? 7.330 10.601 23.803 1.00 92.12 84 LEU A N 1
ATOM 641 C CA . LEU A 1 84 ? 8.166 10.068 22.721 1.00 92.12 84 LEU A CA 1
ATOM 642 C C . LEU A 1 84 ? 7.698 8.691 22.245 1.00 92.12 84 LEU A C 1
ATOM 644 O O . LEU A 1 84 ? 7.727 8.419 21.045 1.00 92.12 84 LEU A O 1
ATOM 648 N N . GLU A 1 85 ? 7.224 7.839 23.149 1.00 91.00 85 GLU A N 1
ATOM 649 C CA . GLU A 1 85 ? 6.641 6.546 22.802 1.00 91.00 85 GLU A CA 1
ATOM 650 C C . GLU A 1 85 ? 5.384 6.735 21.951 1.00 91.00 85 GLU A C 1
ATOM 652 O O . GLU A 1 85 ? 5.265 6.056 20.940 1.00 91.00 85 GLU A O 1
ATOM 657 N N . THR A 1 86 ? 4.511 7.710 22.243 1.00 86.44 86 THR A N 1
ATOM 658 C CA . THR A 1 86 ? 3.339 8.000 21.382 1.00 86.44 86 THR A CA 1
ATOM 659 C C . THR A 1 86 ? 3.694 8.514 19.983 1.00 86.44 86 THR A C 1
ATOM 661 O O . THR A 1 86 ? 2.901 8.351 19.056 1.00 86.44 86 THR A O 1
ATOM 664 N N . LEU A 1 87 ? 4.866 9.136 19.823 1.00 81.88 87 LEU A N 1
ATOM 665 C CA . LEU A 1 87 ? 5.346 9.662 18.540 1.00 81.88 87 LEU A CA 1
ATOM 666 C C . LEU A 1 87 ? 6.094 8.609 17.717 1.00 81.88 87 LEU A C 1
ATOM 668 O O . LEU A 1 87 ? 6.061 8.646 16.491 1.00 81.88 87 LEU A O 1
ATOM 672 N N . THR A 1 88 ? 6.780 7.688 18.392 1.00 79.81 88 THR A N 1
ATOM 673 C CA . THR A 1 88 ? 7.629 6.666 17.762 1.00 79.81 88 THR A CA 1
ATOM 674 C C . THR A 1 88 ? 6.948 5.310 17.653 1.00 79.81 88 THR A C 1
ATOM 67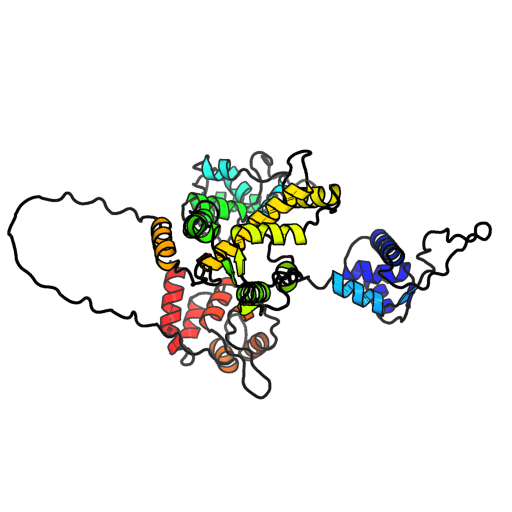6 O O . THR A 1 88 ? 7.372 4.490 16.837 1.00 79.81 88 THR A O 1
ATOM 679 N N . THR A 1 89 ? 5.876 5.056 18.415 1.00 64.69 89 THR A N 1
ATOM 680 C CA . THR A 1 89 ? 4.999 3.929 18.105 1.00 64.69 89 THR A CA 1
ATOM 681 C C . THR A 1 89 ? 4.361 4.218 16.755 1.00 64.69 89 THR A C 1
ATOM 683 O O . THR A 1 89 ? 3.659 5.222 16.617 1.00 64.69 89 THR A O 1
ATOM 686 N N . PRO A 1 90 ? 4.584 3.366 15.738 1.00 46.19 90 PRO A N 1
ATOM 687 C CA . PRO A 1 90 ? 3.882 3.521 14.483 1.00 46.19 90 PRO A CA 1
ATOM 688 C C . PRO A 1 90 ? 2.392 3.464 14.805 1.00 46.19 90 PRO A C 1
ATOM 690 O O . PRO A 1 90 ? 1.885 2.431 15.254 1.00 46.19 90 PRO A O 1
ATOM 693 N N . LYS A 1 91 ? 1.689 4.588 14.616 1.00 46.72 91 LYS A N 1
ATOM 694 C CA . LYS A 1 91 ? 0.229 4.611 14.594 1.00 46.72 91 LYS A CA 1
ATOM 695 C C . LYS A 1 91 ? -0.196 3.691 13.455 1.00 46.72 91 LYS A C 1
ATOM 697 O O . LYS A 1 91 ? -0.331 4.108 12.312 1.00 46.72 91 LYS A O 1
ATOM 702 N N . SER A 1 92 ? -0.410 2.423 13.789 1.00 43.25 92 SER A N 1
ATOM 703 C CA . SER A 1 92 ? -0.818 1.329 12.901 1.00 43.25 92 SER A CA 1
ATOM 704 C C . SER A 1 92 ? -2.195 1.542 12.244 1.00 43.25 92 SER A C 1
ATOM 706 O O . SER A 1 92 ? -2.748 0.592 11.705 1.00 43.25 92 SER A O 1
ATOM 708 N N . ASN A 1 93 ? -2.771 2.744 12.300 1.00 42.72 93 ASN A N 1
ATOM 709 C CA . ASN A 1 93 ? -4.122 3.025 11.821 1.00 42.72 93 ASN A CA 1
ATOM 710 C C . ASN A 1 93 ? -4.201 4.263 10.901 1.00 42.72 93 ASN A C 1
ATOM 712 O O . ASN A 1 93 ? -5.301 4.742 10.670 1.00 42.72 93 ASN A O 1
ATOM 716 N N . VAL A 1 94 ? -3.077 4.809 10.409 1.00 44.41 94 VAL A N 1
ATOM 717 C CA . VAL A 1 94 ? -3.096 5.937 9.439 1.00 44.41 94 VAL A CA 1
ATOM 718 C C . VAL A 1 94 ? -2.355 5.617 8.130 1.00 44.41 94 VAL A C 1
ATOM 720 O O . VAL A 1 94 ? -2.555 6.292 7.133 1.00 44.41 94 VAL A O 1
ATOM 723 N N . ILE A 1 95 ? -1.533 4.562 8.087 1.00 40.00 95 ILE A N 1
ATOM 724 C CA . ILE A 1 95 ? -0.715 4.225 6.902 1.00 40.00 95 ILE A CA 1
ATOM 725 C C . ILE A 1 95 ? -1.395 3.177 5.996 1.00 40.00 95 ILE A C 1
ATOM 727 O O . ILE A 1 95 ? -0.951 2.958 4.875 1.00 40.00 95 ILE A O 1
ATOM 731 N N . ASP A 1 96 ? -2.505 2.572 6.428 1.00 41.09 96 ASP A N 1
ATOM 732 C CA . ASP A 1 96 ? -3.218 1.563 5.626 1.00 41.09 96 ASP A CA 1
ATOM 733 C C . ASP A 1 96 ? -4.018 2.172 4.443 1.00 41.09 96 ASP A C 1
ATOM 735 O O . ASP A 1 96 ? -4.488 1.419 3.596 1.00 41.09 96 ASP A O 1
ATOM 739 N N . ASP A 1 97 ? -4.113 3.509 4.344 1.00 47.88 97 ASP A N 1
ATOM 740 C CA . ASP A 1 97 ? -4.837 4.234 3.280 1.00 47.88 97 ASP A CA 1
ATOM 741 C C . ASP A 1 97 ? -3.931 4.874 2.210 1.00 47.88 97 ASP A C 1
ATOM 743 O O . ASP A 1 97 ? -4.437 5.490 1.272 1.00 47.88 97 ASP A O 1
ATOM 747 N N . ILE A 1 98 ? -2.601 4.735 2.300 1.00 45.53 98 ILE A N 1
ATOM 748 C CA . ILE A 1 98 ? -1.722 5.191 1.213 1.00 45.53 98 ILE A CA 1
ATOM 749 C C . ILE A 1 98 ? -1.825 4.160 0.095 1.00 45.53 98 ILE A C 1
ATOM 751 O O . ILE A 1 98 ? -1.316 3.038 0.217 1.00 45.53 98 ILE A O 1
ATOM 755 N N . SER A 1 99 ? -2.511 4.518 -0.990 1.00 75.06 99 SER A N 1
ATOM 756 C CA . SER A 1 99 ? -2.635 3.616 -2.123 1.00 75.06 99 SER A CA 1
ATOM 757 C C . SER A 1 99 ? -1.250 3.333 -2.706 1.00 75.06 99 SER A C 1
ATOM 759 O O . SER A 1 99 ? -0.318 4.135 -2.626 1.00 75.06 99 SER A O 1
ATOM 761 N N . VAL A 1 100 ? -1.100 2.169 -3.334 1.00 67.56 100 VAL A N 1
ATOM 762 C CA . VAL A 1 100 ? 0.142 1.803 -4.031 1.00 67.56 100 VAL A CA 1
ATOM 763 C C . VAL A 1 100 ? 0.502 2.848 -5.102 1.00 67.56 100 VAL A C 1
ATOM 765 O O . VAL A 1 100 ? 1.682 3.062 -5.379 1.00 67.56 100 VAL A O 1
ATOM 768 N N . GLN A 1 101 ? -0.506 3.535 -5.653 1.00 78.31 101 GLN A N 1
ATOM 769 C CA . GLN A 1 101 ? -0.331 4.659 -6.567 1.00 78.31 101 GLN A CA 1
ATOM 770 C C . GLN A 1 101 ? 0.241 5.893 -5.858 1.00 78.31 101 GLN A C 1
ATOM 772 O O . GLN A 1 101 ? 1.180 6.480 -6.374 1.00 78.31 101 GLN A O 1
ATOM 777 N N . ASP A 1 102 ? -0.228 6.240 -4.657 1.00 73.94 102 ASP A N 1
ATOM 778 C CA . ASP A 1 102 ? 0.284 7.401 -3.909 1.00 73.94 102 ASP A CA 1
ATOM 779 C C . ASP A 1 102 ? 1.776 7.239 -3.569 1.00 73.94 102 ASP A C 1
ATOM 781 O O . ASP A 1 102 ? 2.560 8.182 -3.674 1.00 73.94 102 ASP A O 1
ATOM 785 N N . VAL A 1 103 ? 2.211 6.016 -3.235 1.00 68.75 103 VAL A N 1
ATOM 786 C CA . VAL A 1 103 ? 3.641 5.708 -3.037 1.00 68.75 103 VAL A CA 1
ATOM 787 C C . VAL A 1 103 ? 4.432 5.876 -4.339 1.00 68.75 103 VAL A C 1
ATOM 789 O O . VAL A 1 103 ? 5.568 6.362 -4.315 1.00 68.75 103 VAL A O 1
ATOM 792 N N . ALA A 1 104 ? 3.846 5.479 -5.473 1.00 79.12 104 ALA A N 1
ATOM 793 C CA . ALA A 1 104 ? 4.444 5.663 -6.793 1.00 79.12 104 ALA A CA 1
ATOM 794 C C . ALA A 1 104 ? 4.641 7.152 -7.095 1.00 79.12 104 ALA A C 1
ATOM 796 O O . ALA A 1 104 ? 5.751 7.580 -7.418 1.00 79.12 104 ALA A O 1
ATOM 797 N N . ASP A 1 105 ? 3.574 7.925 -6.915 1.00 82.69 105 ASP A N 1
ATOM 798 C CA . ASP A 1 105 ? 3.504 9.348 -7.218 1.00 82.69 105 ASP A CA 1
ATOM 799 C C . ASP A 1 105 ? 4.485 10.137 -6.343 1.00 82.69 105 ASP A C 1
ATOM 801 O O . ASP A 1 105 ? 5.205 10.998 -6.845 1.00 82.69 105 ASP A O 1
ATOM 805 N N . MET A 1 106 ? 4.621 9.791 -5.058 1.00 73.94 106 MET A N 1
ATOM 806 C CA . MET A 1 106 ? 5.624 10.401 -4.176 1.00 73.94 106 MET A CA 1
ATOM 807 C C . MET A 1 106 ? 7.058 10.207 -4.684 1.00 73.94 106 MET A C 1
ATOM 809 O O . MET A 1 106 ? 7.852 11.153 -4.671 1.00 73.94 106 MET A O 1
ATOM 813 N N . ALA A 1 107 ? 7.408 8.996 -5.132 1.00 81.12 107 ALA A N 1
ATOM 814 C CA . ALA A 1 107 ? 8.737 8.722 -5.677 1.00 81.12 107 ALA A CA 1
ATOM 815 C C . ALA A 1 107 ? 8.968 9.474 -6.997 1.00 81.12 107 ALA A C 1
ATOM 817 O O . ALA A 1 107 ? 10.050 10.021 -7.224 1.00 81.12 107 ALA A O 1
ATOM 818 N N . GLU A 1 108 ? 7.945 9.552 -7.847 1.00 91.56 108 GLU A N 1
ATOM 819 C CA . GLU A 1 108 ? 8.006 10.292 -9.105 1.00 91.56 108 GLU A CA 1
ATOM 820 C C . GLU A 1 108 ? 8.157 11.794 -8.874 1.00 91.56 108 GLU A C 1
ATOM 822 O O . GLU A 1 108 ? 9.038 12.405 -9.472 1.00 91.56 108 GLU A O 1
ATOM 827 N N . ILE A 1 109 ? 7.378 12.388 -7.970 1.00 84.56 109 ILE A N 1
ATOM 828 C CA . ILE A 1 109 ? 7.482 13.809 -7.623 1.00 84.56 109 ILE A CA 1
ATOM 829 C C . ILE A 1 109 ? 8.850 14.107 -7.002 1.00 84.56 109 ILE A C 1
ATOM 831 O O . ILE A 1 109 ? 9.489 15.087 -7.385 1.00 84.56 109 ILE A O 1
ATOM 835 N N . GLY A 1 110 ? 9.338 13.253 -6.097 1.00 79.06 110 GLY A N 1
ATOM 836 C CA . GLY A 1 110 ? 10.655 13.421 -5.474 1.00 79.06 110 GLY A CA 1
ATOM 837 C C . GLY A 1 110 ? 11.812 13.394 -6.480 1.00 79.06 110 GLY A C 1
ATOM 838 O O . GLY A 1 110 ? 12.773 14.157 -6.345 1.00 79.06 110 GLY A O 1
ATOM 839 N N . ASN A 1 111 ? 11.703 12.558 -7.516 1.00 87.56 111 ASN A N 1
ATOM 840 C CA . ASN A 1 111 ? 12.717 12.456 -8.561 1.00 87.56 111 ASN A CA 1
ATOM 841 C C . ASN A 1 111 ? 12.564 13.529 -9.647 1.00 87.56 111 ASN A C 1
ATOM 843 O O . ASN A 1 111 ? 13.557 14.115 -10.065 1.00 87.56 111 ASN A O 1
ATOM 847 N N . ASN A 1 112 ? 11.346 13.782 -10.124 1.00 92.69 112 ASN A N 1
ATOM 848 C CA . ASN A 1 112 ? 11.078 14.528 -11.359 1.00 92.69 112 ASN A CA 1
ATOM 849 C C . ASN A 1 112 ? 10.485 15.924 -11.126 1.00 92.69 112 ASN A C 1
ATOM 851 O O . ASN A 1 112 ? 10.352 16.692 -12.076 1.00 92.69 112 ASN A O 1
ATOM 855 N N . GLY A 1 113 ? 10.079 16.245 -9.895 1.00 88.50 113 GLY A N 1
ATOM 856 C CA . GLY A 1 113 ? 9.303 17.445 -9.565 1.00 88.50 113 GLY A CA 1
ATOM 857 C C . GLY A 1 113 ? 7.832 17.388 -10.005 1.00 88.50 113 GLY A C 1
ATOM 858 O O . GLY A 1 113 ? 7.098 18.348 -9.788 1.00 88.50 113 GLY A O 1
ATOM 859 N N . LYS A 1 114 ? 7.401 16.286 -10.628 1.00 92.00 114 LYS A N 1
ATOM 860 C CA . LYS A 1 114 ? 6.040 16.009 -11.114 1.00 92.00 114 LYS A CA 1
ATOM 861 C C . LYS A 1 114 ? 5.834 14.494 -11.245 1.00 92.00 114 LYS A C 1
ATOM 863 O O . LYS A 1 114 ? 6.815 13.757 -11.317 1.00 92.00 114 LYS A O 1
ATOM 868 N N . CYS A 1 115 ? 4.589 14.034 -11.329 1.00 93.81 115 CYS A N 1
ATOM 869 C CA . CYS A 1 115 ? 4.312 12.647 -11.714 1.00 93.81 115 CYS A CA 1
ATOM 870 C C . CYS A 1 115 ? 4.690 12.399 -13.183 1.00 93.81 115 CYS A C 1
ATOM 872 O O . CYS A 1 115 ? 4.662 13.316 -14.015 1.00 93.81 115 CYS A O 1
ATOM 874 N N . ILE A 1 116 ? 5.032 11.156 -13.506 1.00 96.75 116 ILE A N 1
ATOM 875 C CA . ILE A 1 116 ? 5.280 10.706 -14.875 1.00 96.75 116 ILE A CA 1
ATOM 876 C C . ILE A 1 116 ? 3.931 10.595 -15.596 1.00 96.75 116 ILE A C 1
ATOM 878 O O . ILE A 1 116 ? 2.978 10.014 -15.078 1.00 96.75 116 ILE A O 1
ATOM 882 N N . ASP A 1 117 ? 3.843 11.113 -16.825 1.00 96.12 117 ASP A N 1
ATOM 883 C CA . ASP A 1 117 ? 2.652 10.933 -17.662 1.00 96.12 117 ASP A CA 1
ATOM 884 C C . ASP A 1 117 ? 2.601 9.500 -18.216 1.00 96.12 117 ASP A C 1
ATOM 886 O O . ASP A 1 117 ? 2.951 9.214 -19.366 1.00 96.12 117 ASP A O 1
ATOM 890 N N . TRP A 1 118 ? 2.165 8.567 -17.372 1.00 95.94 118 TRP A N 1
ATOM 891 C CA . TRP A 1 118 ? 1.988 7.169 -17.750 1.00 95.94 118 TRP A CA 1
ATOM 892 C C . TRP A 1 118 ? 0.963 6.989 -18.868 1.00 95.94 118 TRP A C 1
ATOM 894 O O . TRP A 1 118 ? 1.083 6.043 -19.648 1.00 95.94 118 TRP A O 1
ATOM 904 N N . GLY A 1 119 ? -0.020 7.887 -18.984 1.00 91.50 119 GLY A N 1
ATOM 905 C CA . GLY A 1 119 ? -1.003 7.868 -20.066 1.00 91.50 119 GLY A CA 1
ATOM 906 C C . GLY A 1 119 ? -0.362 8.133 -21.428 1.00 91.50 119 GLY A C 1
ATOM 907 O O . GLY A 1 119 ? -0.737 7.507 -22.419 1.00 91.50 119 GLY A O 1
ATOM 908 N N . TYR A 1 120 ? 0.639 9.006 -21.487 1.00 95.31 120 TYR A N 1
ATOM 909 C CA . TYR A 1 120 ? 1.468 9.191 -22.673 1.00 95.31 120 TYR A CA 1
ATOM 910 C C . TYR A 1 120 ? 2.440 8.024 -22.878 1.00 95.31 120 TYR A C 1
ATOM 912 O O . TYR A 1 120 ? 2.411 7.386 -23.934 1.00 95.31 120 TYR A O 1
ATOM 920 N N . TRP A 1 121 ? 3.268 7.713 -21.877 1.00 96.75 121 TRP A N 1
ATOM 921 C CA . TRP A 1 121 ? 4.363 6.752 -22.036 1.00 96.75 121 TRP A CA 1
ATOM 922 C C . TRP A 1 121 ? 3.877 5.331 -22.281 1.00 96.75 121 TRP A C 1
ATOM 924 O O . TRP A 1 121 ? 4.333 4.687 -23.216 1.00 96.75 121 TRP A O 1
ATOM 934 N N . SER A 1 122 ? 2.947 4.827 -21.477 1.00 92.50 122 SER A N 1
ATOM 935 C CA . SER A 1 122 ? 2.380 3.502 -21.728 1.00 92.50 122 SER A CA 1
ATOM 936 C C . SER A 1 122 ? 1.371 3.594 -22.882 1.00 92.50 122 SER A C 1
ATOM 938 O O . SER A 1 122 ? 1.520 2.919 -23.899 1.00 92.50 122 SER A O 1
ATOM 940 N N . GLY A 1 123 ? 0.400 4.512 -22.785 1.00 88.62 123 GLY A N 1
ATOM 941 C CA . GLY A 1 123 ? -0.755 4.642 -23.686 1.00 88.62 123 GLY A CA 1
ATOM 942 C C . GLY A 1 123 ? -0.437 4.929 -25.148 1.00 88.62 123 GLY A C 1
ATOM 943 O O . GLY A 1 123 ? -0.998 4.292 -26.038 1.00 88.62 123 GLY A O 1
ATOM 944 N N . LYS A 1 124 ? 0.419 5.921 -25.401 1.00 92.62 124 LYS A N 1
ATOM 945 C CA . LYS A 1 124 ? 0.627 6.498 -26.740 1.00 92.62 124 LYS A CA 1
ATOM 946 C C . LYS A 1 124 ? 1.947 6.080 -27.385 1.00 92.62 124 LYS A C 1
ATOM 948 O O . LYS A 1 124 ? 2.088 6.239 -28.595 1.00 92.62 124 LYS A O 1
ATOM 953 N N . MET A 1 125 ? 2.892 5.538 -26.614 1.00 95.12 125 MET A N 1
ATOM 954 C CA . MET A 1 125 ? 4.187 5.064 -27.111 1.00 95.12 125 MET A CA 1
ATOM 955 C C . MET A 1 125 ? 4.213 3.526 -27.130 1.00 95.12 125 MET A C 1
ATOM 957 O O . MET A 1 125 ? 4.564 2.903 -26.129 1.00 95.12 125 MET A O 1
ATOM 961 N N . PRO A 1 126 ? 3.871 2.885 -28.266 1.00 92.06 126 PRO A N 1
ATOM 962 C CA . PRO A 1 126 ? 3.706 1.430 -28.338 1.00 92.06 126 PRO A CA 1
ATOM 963 C C . PRO A 1 126 ? 5.016 0.658 -28.136 1.00 92.06 126 PRO A C 1
ATOM 965 O O . PRO A 1 126 ? 4.997 -0.530 -27.812 1.00 92.06 126 PRO A O 1
ATOM 968 N N . ARG A 1 127 ? 6.160 1.315 -28.353 1.00 97.25 127 ARG A N 1
ATOM 969 C CA . ARG A 1 127 ? 7.496 0.752 -28.168 1.00 97.25 127 ARG A CA 1
ATOM 970 C C . ARG A 1 127 ? 8.402 1.788 -27.523 1.00 97.25 127 ARG A C 1
ATOM 972 O O . ARG A 1 127 ? 8.347 2.972 -27.854 1.00 97.25 127 ARG A O 1
ATOM 979 N N . TRP A 1 128 ? 9.248 1.331 -26.612 1.00 98.06 128 TRP A N 1
ATOM 980 C CA . TRP A 1 128 ? 10.245 2.148 -25.939 1.00 98.06 128 TRP A CA 1
ATOM 981 C C . TRP A 1 128 ? 11.636 1.695 -26.342 1.00 98.06 128 TRP A C 1
ATOM 983 O O . TRP A 1 128 ? 11.969 0.513 -26.221 1.00 98.06 128 TRP A O 1
ATOM 993 N N . ALA A 1 129 ? 12.460 2.655 -26.756 1.00 98.12 129 ALA A N 1
ATOM 994 C CA . ALA A 1 129 ? 13.901 2.476 -26.812 1.00 98.12 129 ALA A CA 1
ATOM 995 C C . ALA A 1 129 ? 14.461 2.260 -25.397 1.00 98.12 129 ALA A C 1
ATOM 997 O O . ALA A 1 129 ? 13.912 2.788 -24.424 1.00 98.12 129 ALA A O 1
ATOM 998 N N . ALA A 1 130 ? 15.585 1.548 -25.296 1.00 97.94 130 ALA A N 1
ATOM 999 C CA . ALA A 1 130 ? 16.238 1.230 -24.026 1.00 97.94 130 ALA A CA 1
ATOM 1000 C C . ALA A 1 130 ? 16.431 2.464 -23.137 1.00 97.94 130 ALA A C 1
ATOM 1002 O O . ALA A 1 130 ? 16.084 2.428 -21.963 1.00 97.94 130 ALA A O 1
ATOM 1003 N N . ALA A 1 131 ? 16.877 3.586 -23.711 1.00 97.50 131 ALA A N 1
ATOM 1004 C CA . ALA A 1 131 ? 17.079 4.828 -22.971 1.00 97.50 131 ALA A CA 1
ATOM 1005 C C . ALA A 1 131 ? 15.804 5.319 -22.257 1.00 97.50 131 ALA A C 1
ATOM 1007 O O . ALA A 1 131 ? 15.878 5.753 -21.108 1.00 97.50 131 ALA A O 1
ATOM 1008 N N . HIS A 1 132 ? 14.635 5.230 -22.897 1.00 98.12 132 HIS A N 1
ATOM 1009 C CA . HIS A 1 132 ? 13.367 5.639 -22.287 1.00 98.12 132 HIS A CA 1
ATOM 1010 C C . HIS A 1 132 ? 12.883 4.606 -21.268 1.00 98.12 132 HIS A C 1
ATOM 1012 O O . HIS A 1 132 ? 12.526 4.972 -20.150 1.00 98.12 132 HIS A O 1
ATOM 1018 N N . ALA A 1 133 ? 12.933 3.320 -21.623 1.00 98.12 133 ALA A N 1
ATOM 1019 C CA . ALA A 1 133 ? 12.442 2.243 -20.771 1.00 98.12 133 ALA A CA 1
ATOM 1020 C C . ALA A 1 133 ? 13.165 2.201 -19.420 1.00 98.12 133 ALA A C 1
ATOM 1022 O O . ALA A 1 133 ? 12.516 2.230 -18.380 1.00 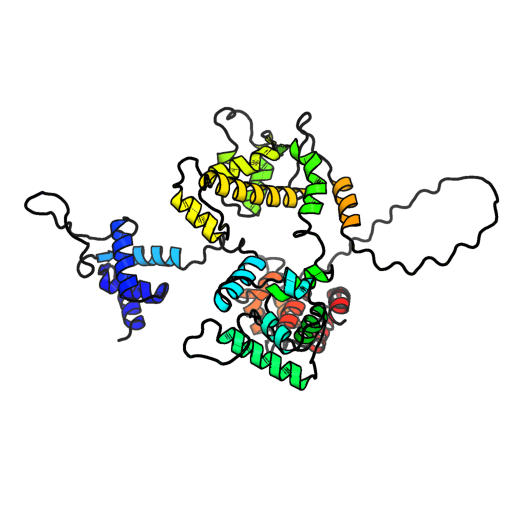98.12 133 ALA A O 1
ATOM 1023 N N . VAL A 1 134 ? 14.501 2.229 -19.413 1.00 98.19 134 VAL A N 1
ATOM 1024 C CA . VAL A 1 134 ? 15.289 2.120 -18.171 1.00 98.19 134 VAL A CA 1
ATOM 1025 C C . VAL A 1 134 ? 15.114 3.318 -17.237 1.00 98.19 134 VAL A C 1
ATOM 1027 O O . VAL A 1 134 ? 15.272 3.183 -16.027 1.00 98.19 134 VAL A O 1
ATOM 1030 N N . ARG A 1 135 ? 14.769 4.491 -17.785 1.00 98.44 135 ARG A N 1
ATOM 1031 C CA . ARG A 1 135 ? 14.435 5.690 -17.004 1.00 98.44 135 ARG A CA 1
ATOM 1032 C C . ARG A 1 135 ? 13.061 5.537 -16.362 1.00 98.44 135 ARG A C 1
ATOM 1034 O O . ARG A 1 135 ? 12.957 5.644 -15.144 1.00 98.44 135 ARG A O 1
ATOM 1041 N N . LEU A 1 136 ? 12.051 5.170 -17.148 1.00 98.31 136 LEU A N 1
ATOM 1042 C CA . LEU A 1 136 ? 10.692 4.930 -16.655 1.00 98.31 136 LEU A CA 1
ATOM 1043 C C . LEU A 1 136 ? 10.661 3.820 -15.590 1.00 98.31 136 LEU A C 1
ATOM 1045 O O . LEU A 1 136 ? 10.069 3.998 -14.526 1.00 98.31 136 LEU A O 1
ATOM 1049 N N . MET A 1 137 ? 11.385 2.719 -15.815 1.00 97.81 137 MET A N 1
ATOM 1050 C CA . MET A 1 137 ? 11.554 1.627 -14.846 1.00 97.81 137 MET A CA 1
ATOM 1051 C C . MET A 1 137 ? 12.207 2.076 -13.534 1.00 97.81 137 MET A C 1
ATOM 1053 O O . MET A 1 137 ? 12.010 1.437 -12.505 1.00 97.81 137 MET A O 1
ATOM 1057 N N . ALA A 1 138 ? 12.973 3.164 -13.552 1.00 97.50 138 ALA A N 1
ATOM 1058 C CA . ALA A 1 138 ? 13.636 3.731 -12.386 1.00 97.50 138 ALA A CA 1
ATOM 1059 C C . ALA A 1 138 ? 12.910 4.960 -11.809 1.00 97.50 138 ALA A C 1
ATOM 1061 O O . ALA A 1 138 ? 13.500 5.675 -11.002 1.00 97.50 138 ALA A O 1
ATOM 1062 N N . ALA A 1 139 ? 11.651 5.205 -12.197 1.00 97.56 139 ALA A N 1
ATOM 1063 C CA . ALA A 1 139 ? 10.864 6.372 -11.786 1.00 97.56 139 ALA A CA 1
ATOM 1064 C C . ALA A 1 139 ? 11.442 7.722 -12.257 1.00 97.56 139 ALA A C 1
ATOM 1066 O O . ALA A 1 139 ? 11.311 8.735 -11.565 1.00 97.56 139 ALA A O 1
ATOM 1067 N N . LEU A 1 140 ? 12.089 7.742 -13.426 1.00 97.94 140 LEU A N 1
ATOM 1068 C CA . LEU A 1 140 ? 12.594 8.947 -14.083 1.00 97.94 140 LEU A CA 1
ATOM 1069 C C . LEU A 1 140 ? 11.800 9.234 -15.359 1.00 97.94 140 LEU A C 1
ATOM 1071 O O . LEU A 1 140 ? 11.699 8.377 -16.236 1.00 97.94 140 LEU A O 1
ATOM 1075 N N . ASP A 1 141 ? 11.307 10.460 -15.489 1.00 97.69 141 ASP A N 1
ATOM 1076 C CA . ASP A 1 141 ? 10.734 10.993 -16.721 1.00 97.69 141 ASP A CA 1
ATOM 1077 C C . ASP A 1 141 ? 11.865 11.187 -17.752 1.00 97.69 141 ASP A C 1
ATOM 1079 O O . ASP A 1 141 ? 12.785 11.982 -17.506 1.00 97.69 141 ASP A O 1
ATOM 1083 N N . PRO A 1 142 ? 11.837 10.483 -18.900 1.00 97.75 142 PRO A N 1
ATOM 1084 C CA . PRO A 1 142 ? 12.861 10.614 -19.929 1.00 97.75 142 PRO A CA 1
ATOM 1085 C C . PRO A 1 142 ? 13.066 12.043 -20.439 1.00 97.75 142 PRO A C 1
ATOM 1087 O O . PRO A 1 142 ? 14.185 12.379 -20.830 1.00 97.75 142 PRO A O 1
ATOM 1090 N N . GLU A 1 143 ? 12.031 12.888 -20.404 1.00 96.44 143 GLU A N 1
ATOM 1091 C CA . GLU A 1 143 ? 12.133 14.291 -20.828 1.00 96.44 143 GLU A CA 1
ATOM 1092 C C . GLU A 1 143 ? 12.883 15.154 -19.806 1.00 96.44 143 GLU A C 1
ATOM 1094 O O . GLU A 1 143 ? 13.679 16.017 -20.178 1.00 96.44 143 GLU A O 1
ATOM 1099 N N . SER A 1 144 ? 12.679 14.891 -18.514 1.00 95.38 144 SER A N 1
ATOM 1100 C CA . SER A 1 144 ? 13.367 15.591 -17.419 1.00 95.38 144 SER A CA 1
ATOM 1101 C C . SER A 1 144 ? 14.817 15.126 -17.257 1.00 95.38 144 SER A C 1
ATOM 1103 O O . SER A 1 144 ? 15.670 15.875 -16.774 1.00 95.38 144 SER A O 1
ATOM 1105 N N . PHE A 1 145 ? 15.114 13.892 -17.676 1.00 96.38 145 PHE A N 1
ATOM 1106 C CA . PHE A 1 145 ? 16.411 13.244 -17.490 1.00 96.38 145 PHE A CA 1
ATOM 1107 C C . PHE A 1 145 ? 17.011 12.726 -18.803 1.00 96.38 145 PHE A C 1
ATOM 1109 O O . PHE A 1 145 ? 17.234 11.521 -18.943 1.00 96.38 145 PHE A O 1
ATOM 1116 N N . PRO A 1 146 ? 17.369 13.607 -19.757 1.00 94.38 146 PRO A N 1
ATOM 1117 C CA . PRO A 1 146 ? 18.013 13.178 -20.999 1.00 94.38 146 PRO A CA 1
ATOM 1118 C C . PRO A 1 146 ? 19.366 12.496 -20.737 1.00 94.38 146 PRO A C 1
ATOM 1120 O O . PRO A 1 146 ? 19.730 11.544 -21.425 1.00 94.38 146 PRO A O 1
ATOM 1123 N N . ASP A 1 147 ? 20.077 12.907 -19.684 1.00 95.31 147 ASP A N 1
ATOM 1124 C CA . ASP A 1 147 ? 21.351 12.332 -19.251 1.00 95.31 147 ASP A CA 1
ATOM 1125 C C . ASP A 1 147 ? 21.264 11.773 -17.820 1.00 95.31 147 ASP A C 1
ATOM 1127 O O . ASP A 1 147 ? 20.634 12.348 -16.927 1.00 95.31 147 ASP A O 1
ATOM 1131 N N . LEU A 1 148 ? 21.946 10.650 -17.598 1.00 96.81 148 LEU A N 1
ATOM 1132 C CA . LEU A 1 148 ? 22.042 9.970 -16.312 1.00 96.81 148 LEU A CA 1
ATOM 1133 C C . LEU A 1 148 ? 23.285 10.400 -15.514 1.00 96.81 148 LEU A C 1
ATOM 1135 O O . LEU A 1 148 ? 23.640 9.716 -14.554 1.00 96.81 148 LEU A O 1
ATOM 1139 N N . SER A 1 149 ? 24.002 11.475 -15.877 1.00 95.56 149 SER A N 1
ATOM 1140 C CA . SER A 1 149 ? 25.097 12.036 -15.060 1.00 95.56 149 SER A CA 1
ATOM 1141 C C . SER A 1 149 ? 24.667 12.277 -13.608 1.00 95.56 149 SER A C 1
ATOM 1143 O O . SER A 1 149 ? 23.608 12.847 -13.329 1.00 95.56 149 SER A O 1
ATOM 1145 N N . LEU A 1 150 ? 25.492 11.792 -12.674 1.00 94.19 150 LEU A N 1
ATOM 1146 C CA . LEU A 1 150 ? 25.285 11.985 -11.241 1.00 94.19 150 LEU A CA 1
ATOM 1147 C C . LEU A 1 150 ? 25.921 13.308 -10.836 1.00 94.19 150 LEU A C 1
ATOM 1149 O O . LEU A 1 150 ? 27.129 13.498 -10.997 1.00 94.19 150 LEU A O 1
ATOM 1153 N N . LYS A 1 151 ? 25.105 14.219 -10.309 1.00 93.06 151 LYS A N 1
ATOM 1154 C CA . LYS A 1 151 ? 25.575 15.473 -9.720 1.00 93.06 151 LYS A CA 1
ATOM 1155 C C . LYS A 1 151 ? 25.652 15.321 -8.203 1.00 93.06 151 LYS A C 1
ATOM 1157 O O . LYS A 1 151 ? 24.963 14.499 -7.603 1.00 93.06 151 LYS A O 1
ATOM 1162 N N . ARG A 1 152 ? 26.511 16.114 -7.563 1.00 89.00 152 ARG A N 1
ATOM 1163 C CA . ARG A 1 152 ? 26.576 16.161 -6.099 1.00 89.00 152 ARG A CA 1
ATOM 1164 C C . ARG A 1 152 ? 25.244 16.704 -5.565 1.00 89.00 152 ARG A C 1
ATOM 1166 O O . ARG A 1 152 ? 24.813 17.756 -6.022 1.00 89.00 152 ARG A O 1
ATOM 1173 N N . ASN A 1 153 ? 24.647 16.006 -4.597 1.00 87.12 153 ASN A N 1
ATOM 1174 C CA . ASN A 1 153 ? 23.350 16.329 -3.980 1.00 87.12 153 ASN A CA 1
ATOM 1175 C C . ASN A 1 153 ? 22.146 16.265 -4.942 1.00 87.12 153 ASN A C 1
ATOM 1177 O O . ASN A 1 153 ? 21.201 17.036 -4.808 1.00 87.12 153 ASN A O 1
ATOM 1181 N N . ASP A 1 154 ? 22.186 15.362 -5.919 1.00 90.00 154 ASP A N 1
ATOM 1182 C CA . ASP A 1 154 ? 21.064 15.108 -6.824 1.00 90.00 154 ASP A CA 1
ATOM 1183 C C . ASP A 1 154 ? 19.979 14.272 -6.123 1.00 90.00 154 ASP A C 1
ATOM 1185 O O . ASP A 1 154 ? 20.249 13.136 -5.721 1.00 90.00 154 ASP A O 1
ATOM 1189 N N . SER A 1 155 ? 18.765 14.818 -5.971 1.00 85.06 155 SER A N 1
ATOM 1190 C CA . SER A 1 155 ? 17.638 14.120 -5.328 1.00 85.06 155 SER A CA 1
ATOM 1191 C C . SER A 1 155 ? 17.264 12.829 -6.061 1.00 85.06 155 SER A C 1
ATOM 1193 O O . SER A 1 155 ? 16.892 11.850 -5.420 1.00 85.06 155 SER A O 1
ATOM 1195 N N . ALA A 1 156 ? 17.468 12.786 -7.381 1.00 93.81 156 ALA A N 1
ATOM 1196 C CA . ALA A 1 156 ? 17.220 11.622 -8.226 1.00 93.81 156 ALA A CA 1
ATOM 1197 C C . ALA A 1 156 ? 18.440 10.682 -8.344 1.00 93.81 156 ALA A C 1
ATOM 1199 O O . ALA A 1 156 ? 18.466 9.795 -9.202 1.00 93.81 156 ALA A O 1
ATOM 1200 N N . GLY A 1 157 ? 19.483 10.858 -7.520 1.00 93.19 157 GLY A N 1
ATOM 1201 C CA . GLY A 1 157 ? 20.749 10.123 -7.640 1.00 93.19 157 GLY A CA 1
ATOM 1202 C C . GLY A 1 157 ? 20.591 8.597 -7.604 1.00 93.19 157 GLY A C 1
ATOM 1203 O O . GLY A 1 157 ? 21.116 7.903 -8.475 1.00 93.19 157 GLY A O 1
ATOM 1204 N N . ALA A 1 158 ? 19.805 8.075 -6.657 1.00 89.88 158 ALA A N 1
ATOM 1205 C CA . ALA A 1 158 ? 19.551 6.636 -6.539 1.00 89.88 158 ALA A CA 1
ATOM 1206 C C . ALA A 1 158 ? 18.789 6.076 -7.756 1.00 89.88 158 ALA A C 1
ATOM 1208 O O . ALA A 1 158 ? 19.140 5.020 -8.287 1.00 89.88 158 ALA A O 1
ATOM 1209 N N . ALA A 1 159 ? 17.790 6.815 -8.245 1.00 94.75 159 ALA A N 1
ATOM 1210 C CA . ALA A 1 159 ? 17.035 6.464 -9.443 1.00 94.75 159 ALA A CA 1
ATOM 1211 C C . ALA A 1 159 ? 17.925 6.468 -10.700 1.00 94.75 159 ALA A C 1
ATOM 1213 O O . ALA A 1 159 ? 17.862 5.547 -11.513 1.00 94.75 159 ALA A O 1
ATOM 1214 N N . LYS A 1 160 ? 18.843 7.433 -10.835 1.00 97.88 160 LYS A N 1
ATOM 1215 C CA . LYS A 1 160 ? 19.821 7.471 -11.938 1.00 97.88 160 LYS A CA 1
ATOM 1216 C C . LYS A 1 160 ? 20.804 6.306 -11.904 1.00 97.88 160 LYS A C 1
ATOM 1218 O O . LYS A 1 160 ? 21.130 5.745 -12.951 1.00 97.88 160 LYS A O 1
ATOM 1223 N N . GLU A 1 161 ? 21.292 5.927 -10.725 1.00 96.56 161 GLU A N 1
ATOM 1224 C CA . GLU A 1 161 ? 22.137 4.737 -10.570 1.00 96.56 161 GLU A CA 1
ATOM 1225 C C . GLU A 1 161 ? 21.392 3.461 -10.956 1.00 96.56 161 GLU A C 1
ATOM 1227 O O . GLU A 1 161 ? 21.956 2.593 -11.631 1.00 96.56 161 GLU A O 1
ATOM 1232 N N . HIS A 1 162 ? 20.120 3.365 -10.572 1.00 96.56 162 HIS A N 1
ATOM 1233 C CA . HIS A 1 162 ? 19.256 2.264 -10.962 1.00 96.56 162 HIS A CA 1
ATOM 1234 C C . HIS A 1 162 ? 19.050 2.214 -12.485 1.00 96.56 162 HIS A C 1
ATOM 1236 O O . HIS A 1 162 ? 19.348 1.188 -13.098 1.00 96.56 162 HIS A O 1
ATOM 1242 N N . ALA A 1 163 ? 18.689 3.334 -13.117 1.00 98.00 163 ALA A N 1
ATOM 1243 C CA . ALA A 1 163 ? 18.539 3.432 -14.569 1.00 98.00 163 ALA A CA 1
ATOM 1244 C C . ALA A 1 163 ? 19.825 3.049 -15.323 1.00 98.00 163 ALA A C 1
ATOM 1246 O O . ALA A 1 163 ? 19.769 2.309 -16.300 1.00 98.00 163 ALA A O 1
ATOM 1247 N N . ARG A 1 164 ? 21.007 3.474 -14.849 1.00 98.06 164 ARG A N 1
ATOM 1248 C CA . ARG A 1 164 ? 22.303 3.087 -15.447 1.00 98.06 164 ARG A CA 1
ATOM 1249 C C . ARG A 1 164 ? 22.579 1.593 -15.363 1.00 98.06 164 ARG A C 1
ATOM 1251 O O . ARG A 1 164 ? 23.204 1.031 -16.260 1.00 98.06 164 ARG A O 1
ATOM 1258 N N . ARG A 1 165 ? 22.197 0.958 -14.255 1.00 97.44 165 ARG A N 1
ATOM 1259 C CA . ARG A 1 165 ? 22.340 -0.492 -14.084 1.00 97.44 165 ARG A CA 1
ATOM 1260 C C . ARG A 1 165 ? 21.463 -1.222 -15.095 1.00 97.44 165 ARG A C 1
ATOM 1262 O O . ARG A 1 165 ? 21.984 -2.056 -15.830 1.00 97.44 165 ARG A O 1
ATOM 1269 N N . LEU A 1 166 ? 20.189 -0.838 -15.178 1.00 97.31 166 LEU A N 1
ATOM 1270 C CA . LEU A 1 166 ? 19.239 -1.368 -16.155 1.00 97.31 166 LEU A CA 1
ATOM 1271 C C . LEU A 1 166 ? 19.715 -1.127 -17.595 1.00 97.31 166 LEU A C 1
ATOM 1273 O O . LEU A 1 166 ? 19.613 -2.024 -18.420 1.00 97.31 166 LEU A O 1
ATOM 1277 N N . GLU A 1 167 ? 20.318 0.027 -17.894 1.00 98.06 167 GLU A N 1
ATOM 1278 C CA . GLU A 1 167 ? 20.879 0.337 -19.218 1.00 98.06 167 GLU A CA 1
ATOM 1279 C C . GLU A 1 167 ? 22.017 -0.617 -19.605 1.00 98.06 167 GLU A C 1
ATOM 1281 O O . GLU A 1 167 ? 22.034 -1.145 -20.717 1.00 98.06 167 GLU A O 1
ATOM 1286 N N . ARG A 1 168 ? 22.937 -0.919 -18.679 1.00 98.00 168 ARG A N 1
ATOM 1287 C CA . ARG A 1 168 ? 24.000 -1.912 -18.926 1.00 98.00 168 ARG A CA 1
ATOM 1288 C C . ARG A 1 168 ? 23.435 -3.311 -19.149 1.00 98.00 168 ARG A C 1
ATOM 1290 O O . ARG A 1 168 ? 23.929 -4.019 -20.024 1.00 98.00 168 ARG A O 1
ATOM 1297 N N . LEU A 1 169 ? 22.422 -3.703 -18.373 1.00 97.12 169 LEU A N 1
ATOM 1298 C CA . LEU A 1 169 ? 21.750 -4.995 -18.535 1.00 97.12 169 LEU A CA 1
ATOM 1299 C C . LEU A 1 169 ? 21.029 -5.072 -19.880 1.00 97.12 169 LEU A C 1
ATOM 1301 O O . LEU A 1 169 ? 21.181 -6.054 -20.601 1.00 97.12 169 LEU A O 1
ATOM 1305 N N . ALA A 1 170 ? 20.314 -4.017 -20.263 1.00 97.81 170 ALA A N 1
ATOM 1306 C CA . ALA A 1 170 ? 19.639 -3.940 -21.548 1.00 97.81 170 ALA A CA 1
ATOM 1307 C C . ALA A 1 170 ? 20.635 -4.088 -22.710 1.00 97.81 170 ALA A C 1
ATOM 1309 O O . ALA A 1 170 ? 20.400 -4.879 -23.622 1.00 97.81 170 ALA A O 1
ATOM 1310 N N . ILE A 1 171 ? 21.793 -3.417 -22.641 1.00 97.56 171 ILE A N 1
ATOM 1311 C CA . ILE A 1 171 ? 22.875 -3.564 -23.628 1.00 97.56 171 ILE A CA 1
ATOM 1312 C C . ILE A 1 171 ? 23.403 -5.004 -23.663 1.00 97.56 171 ILE A C 1
ATOM 1314 O O . ILE A 1 171 ? 23.536 -5.575 -24.745 1.00 97.56 171 ILE A O 1
ATOM 1318 N N . ALA A 1 172 ? 23.681 -5.603 -22.501 1.00 97.50 172 ALA A N 1
ATOM 1319 C CA . ALA A 1 172 ? 24.212 -6.964 -22.406 1.00 97.50 172 ALA A CA 1
ATOM 1320 C C . ALA A 1 172 ? 23.244 -8.028 -22.957 1.00 97.50 172 ALA A C 1
ATOM 1322 O O . ALA A 1 172 ? 23.687 -9.017 -23.532 1.00 97.50 172 ALA A O 1
ATOM 1323 N N . HIS A 1 173 ? 21.935 -7.808 -22.816 1.00 97.19 173 HIS A N 1
ATOM 1324 C CA . HIS A 1 173 ? 20.881 -8.692 -23.321 1.00 97.19 173 HIS A CA 1
ATOM 1325 C C . HIS A 1 173 ? 20.387 -8.320 -24.728 1.00 97.19 173 HIS A C 1
ATOM 1327 O O . HIS A 1 173 ? 19.431 -8.923 -25.212 1.00 97.19 173 HIS A O 1
ATOM 1333 N N . HIS A 1 174 ? 21.008 -7.334 -25.386 1.00 97.19 174 HIS A N 1
ATOM 1334 C CA . HIS A 1 174 ? 20.570 -6.800 -26.682 1.00 97.19 174 HIS A CA 1
ATOM 1335 C C . HIS A 1 174 ? 19.103 -6.323 -26.699 1.00 97.19 174 HIS A C 1
ATOM 1337 O O . HIS A 1 174 ? 18.438 -6.322 -27.734 1.00 97.19 174 HIS A O 1
ATOM 1343 N N . MET A 1 175 ? 18.603 -5.876 -25.549 1.00 97.25 175 MET A N 1
ATOM 1344 C CA . MET A 1 175 ? 17.269 -5.318 -25.362 1.00 97.25 175 MET A CA 1
ATOM 1345 C C . MET A 1 175 ? 17.298 -3.840 -25.782 1.00 97.25 175 MET A C 1
ATOM 1347 O O . MET A 1 175 ? 17.474 -2.944 -24.961 1.00 97.25 175 MET A O 1
ATOM 1351 N N . THR A 1 176 ? 17.221 -3.563 -27.085 1.00 97.56 176 THR A N 1
ATOM 1352 C CA . THR A 1 176 ? 17.356 -2.189 -27.612 1.00 97.56 176 THR A CA 1
ATOM 1353 C C . THR A 1 176 ? 16.027 -1.448 -27.699 1.00 97.56 176 THR A C 1
ATOM 1355 O O . THR A 1 176 ? 15.981 -0.236 -27.492 1.00 97.56 176 THR A O 1
ATOM 1358 N N . GLU A 1 177 ? 14.947 -2.163 -28.010 1.00 98.00 177 GLU A N 1
ATOM 1359 C CA . GLU A 1 177 ? 13.607 -1.607 -28.161 1.00 98.00 177 GLU A CA 1
ATOM 1360 C C . GLU A 1 177 ? 12.547 -2.696 -27.970 1.00 98.00 177 GLU A C 1
ATOM 1362 O O . GLU A 1 177 ? 12.614 -3.752 -28.601 1.00 98.00 177 GLU A O 1
ATOM 1367 N N . ALA A 1 178 ? 11.533 -2.429 -27.152 1.00 97.62 178 ALA A N 1
ATOM 1368 C CA . ALA A 1 178 ? 10.439 -3.363 -26.913 1.00 97.62 178 ALA A CA 1
ATOM 1369 C C . ALA A 1 178 ? 9.161 -2.632 -26.480 1.00 97.62 178 ALA A C 1
ATOM 1371 O O . ALA A 1 178 ? 9.185 -1.445 -26.160 1.00 97.62 178 ALA A O 1
ATOM 1372 N N . THR A 1 179 ? 8.031 -3.338 -26.471 1.00 97.50 179 THR A N 1
ATOM 1373 C CA . THR A 1 179 ? 6.778 -2.824 -25.890 1.00 97.50 179 THR A CA 1
ATOM 1374 C C . THR A 1 179 ? 6.912 -2.645 -24.369 1.00 97.50 179 THR A C 1
ATOM 1376 O O . THR A 1 179 ? 7.698 -3.384 -23.769 1.00 97.50 179 THR A O 1
ATOM 1379 N N . PRO A 1 180 ? 6.115 -1.774 -23.722 1.00 97.50 180 PRO A N 1
ATOM 1380 C CA . PRO A 1 180 ? 6.119 -1.614 -22.261 1.00 97.50 180 PRO A CA 1
ATOM 1381 C C . PRO A 1 180 ? 5.989 -2.942 -21.488 1.00 97.50 180 PRO A C 1
ATOM 1383 O O . PRO A 1 180 ? 6.740 -3.207 -20.554 1.00 97.50 180 PRO A O 1
ATOM 1386 N N . ALA A 1 181 ? 5.092 -3.818 -21.949 1.00 95.19 181 ALA A N 1
ATOM 1387 C CA . ALA A 1 181 ? 4.883 -5.167 -21.424 1.00 95.19 181 ALA A CA 1
ATOM 1388 C C . ALA A 1 181 ? 6.130 -6.055 -21.486 1.00 95.19 181 ALA A C 1
ATOM 1390 O O . ALA A 1 181 ? 6.528 -6.659 -20.496 1.00 95.19 181 ALA A O 1
ATOM 1391 N N . ALA A 1 182 ? 6.769 -6.109 -22.654 1.00 96.44 182 ALA A N 1
ATOM 1392 C CA . ALA A 1 182 ? 7.989 -6.882 -22.852 1.00 96.44 182 ALA A CA 1
ATOM 1393 C C . ALA A 1 182 ? 9.154 -6.359 -21.994 1.00 96.44 182 ALA A C 1
ATOM 1395 O O . ALA A 1 182 ? 9.948 -7.156 -21.505 1.00 96.44 182 ALA A O 1
ATOM 1396 N N . TRP A 1 183 ? 9.245 -5.042 -21.770 1.00 98.00 183 TRP A N 1
ATOM 1397 C CA . TRP A 1 183 ? 10.213 -4.465 -20.830 1.00 98.00 183 TRP A CA 1
ATOM 1398 C C . TRP A 1 183 ? 9.964 -4.911 -19.389 1.00 98.00 183 TRP A C 1
ATOM 1400 O O . TRP A 1 183 ? 10.916 -5.271 -18.698 1.00 98.00 183 TRP A O 1
ATOM 1410 N N . LEU A 1 184 ? 8.702 -4.930 -18.953 1.00 95.69 184 LEU A N 1
ATOM 1411 C CA . LEU A 1 184 ? 8.326 -5.418 -17.627 1.00 95.69 184 LEU A CA 1
ATOM 1412 C C . LEU A 1 184 ? 8.662 -6.910 -17.461 1.00 95.69 184 LEU A C 1
ATOM 1414 O O . LEU A 1 184 ? 9.342 -7.282 -16.510 1.00 95.69 184 LEU A O 1
ATOM 1418 N N . GLN A 1 185 ? 8.273 -7.743 -18.430 1.00 91.56 185 GLN A N 1
ATOM 1419 C CA . GLN A 1 185 ? 8.557 -9.182 -18.423 1.00 91.56 185 GLN A CA 1
ATOM 1420 C C . GLN A 1 185 ? 10.064 -9.479 -18.442 1.00 91.56 185 GLN A C 1
ATOM 1422 O O . GLN A 1 185 ? 10.531 -10.381 -17.748 1.00 91.56 185 GLN A O 1
ATOM 1427 N N . TRP A 1 186 ? 10.837 -8.717 -19.220 1.00 97.31 186 TRP A N 1
ATOM 1428 C CA . TRP A 1 186 ? 12.295 -8.824 -19.246 1.00 97.31 186 TRP A CA 1
ATOM 1429 C C . TRP A 1 186 ? 12.911 -8.532 -17.874 1.00 97.31 186 TRP A C 1
ATOM 1431 O O . TRP A 1 186 ? 13.754 -9.297 -17.410 1.00 97.31 186 TRP A O 1
ATOM 1441 N N . ALA A 1 187 ? 12.467 -7.464 -17.209 1.00 94.56 187 ALA A N 1
ATOM 1442 C CA . ALA A 1 187 ? 12.945 -7.100 -15.879 1.00 94.56 187 ALA A CA 1
ATOM 1443 C C . ALA A 1 187 ? 12.606 -8.166 -14.829 1.00 94.56 187 ALA A C 1
ATOM 1445 O O . ALA A 1 187 ? 13.474 -8.557 -14.046 1.00 94.56 187 ALA A O 1
ATOM 1446 N N . ASP A 1 188 ? 11.377 -8.690 -14.874 1.00 88.31 188 ASP A N 1
ATOM 1447 C CA . ASP A 1 188 ? 10.913 -9.768 -13.997 1.00 88.31 188 ASP A CA 1
ATOM 1448 C C . ASP A 1 188 ? 11.744 -11.046 -14.202 1.00 88.31 188 ASP A C 1
ATOM 1450 O O . ASP A 1 188 ? 12.185 -11.666 -13.231 1.00 88.31 188 ASP A O 1
ATOM 1454 N N . GLY A 1 189 ? 12.067 -11.388 -15.455 1.00 86.00 189 GLY A N 1
ATOM 1455 C CA . GLY A 1 189 ? 12.948 -12.512 -15.790 1.00 86.00 189 GLY A CA 1
ATOM 1456 C C . GLY A 1 189 ? 14.378 -12.371 -15.251 1.00 86.00 189 GLY A C 1
ATOM 1457 O O . GLY A 1 189 ? 15.035 -13.377 -14.980 1.00 86.00 189 GLY A O 1
ATOM 1458 N N . LEU A 1 190 ? 14.852 -11.139 -15.045 1.00 87.75 190 LEU A N 1
ATOM 1459 C CA . LEU A 1 190 ? 16.145 -10.840 -14.418 1.00 87.75 190 LEU A CA 1
ATOM 1460 C C . LEU A 1 190 ? 16.052 -10.633 -12.900 1.00 87.75 190 LEU A C 1
ATOM 1462 O O . LEU A 1 190 ? 17.083 -10.459 -12.251 1.00 87.75 190 LEU A O 1
ATOM 1466 N N . SER A 1 191 ? 14.844 -10.675 -12.325 1.00 88.06 191 SER A N 1
ATOM 1467 C CA . SER A 1 191 ? 14.579 -10.297 -10.930 1.00 88.06 191 SER A CA 1
ATOM 1468 C C . SER A 1 191 ? 15.064 -8.880 -10.582 1.00 88.06 191 SER A C 1
ATOM 1470 O O . SER A 1 191 ? 15.443 -8.611 -9.440 1.00 88.06 191 SER A O 1
ATOM 1472 N N . GLU A 1 192 ? 15.065 -7.974 -11.561 1.00 93.31 192 GLU A N 1
ATOM 1473 C CA . GLU A 1 192 ? 15.392 -6.565 -11.346 1.00 93.31 192 GLU A CA 1
ATOM 1474 C C . GLU A 1 192 ? 14.151 -5.807 -10.871 1.00 93.31 192 GLU A C 1
ATOM 1476 O O . GLU A 1 192 ? 13.034 -6.039 -11.341 1.00 93.31 192 GLU A O 1
ATOM 1481 N N . SER A 1 193 ? 14.328 -4.893 -9.916 1.00 87.69 193 SER A N 1
ATOM 1482 C CA . SER A 1 193 ? 13.204 -4.106 -9.420 1.00 87.69 193 SER A CA 1
ATOM 1483 C C . SER A 1 193 ? 12.750 -3.097 -10.474 1.00 87.69 193 SER A C 1
ATOM 1485 O O . SER A 1 193 ? 13.547 -2.488 -11.179 1.00 87.69 193 SER A O 1
ATOM 1487 N N . VAL A 1 194 ? 11.438 -2.899 -10.574 1.00 94.06 194 VAL A N 1
ATOM 1488 C CA . VAL A 1 194 ? 10.829 -1.905 -11.464 1.00 94.06 194 VAL A CA 1
ATOM 1489 C C . VAL A 1 194 ? 9.972 -0.977 -10.627 1.00 94.06 194 VAL A C 1
ATOM 1491 O O . VAL A 1 194 ? 9.313 -1.413 -9.681 1.00 94.06 194 VAL A O 1
ATOM 1494 N N . HIS A 1 195 ? 9.985 0.305 -10.974 1.00 95.50 195 HIS A N 1
ATOM 1495 C CA . HIS A 1 195 ? 9.121 1.299 -10.366 1.00 95.50 195 HIS A CA 1
ATOM 1496 C C . HIS A 1 195 ? 7.654 0.887 -10.479 1.00 95.50 195 HIS A C 1
ATOM 1498 O O . HIS A 1 195 ? 7.163 0.503 -11.543 1.00 95.50 195 HIS A O 1
ATOM 1504 N N . ILE A 1 196 ? 6.949 0.993 -9.359 1.00 87.50 196 ILE A N 1
ATOM 1505 C CA . ILE A 1 196 ? 5.583 0.501 -9.215 1.00 87.50 196 ILE A CA 1
ATOM 1506 C C . ILE A 1 196 ? 4.606 1.234 -10.149 1.00 87.50 196 ILE A C 1
ATOM 1508 O O . ILE A 1 196 ? 3.712 0.598 -10.700 1.00 87.50 196 ILE A O 1
ATOM 1512 N N . GLY A 1 197 ? 4.836 2.526 -10.426 1.00 91.81 197 GLY A N 1
ATOM 1513 C CA . GLY A 1 197 ? 4.027 3.312 -11.366 1.00 91.81 197 GLY A CA 1
ATOM 1514 C C . GLY A 1 197 ? 4.059 2.751 -12.790 1.00 91.81 197 GLY A C 1
ATOM 1515 O O . GLY A 1 197 ? 3.015 2.640 -13.431 1.00 91.81 197 GLY A O 1
ATOM 1516 N N . MET A 1 198 ? 5.224 2.275 -13.254 1.00 94.94 198 MET A N 1
ATOM 1517 C CA . MET A 1 198 ? 5.333 1.606 -14.555 1.00 94.94 198 MET A CA 1
ATOM 1518 C C . MET A 1 198 ? 4.534 0.306 -14.571 1.00 94.94 198 MET A C 1
ATOM 1520 O O . MET A 1 198 ? 3.806 0.054 -15.529 1.00 94.94 198 MET A O 1
ATOM 1524 N N . ARG A 1 199 ? 4.667 -0.523 -13.530 1.00 93.62 199 ARG A N 1
ATOM 1525 C CA . ARG A 1 199 ? 3.962 -1.808 -13.449 1.00 93.62 199 ARG A CA 1
ATOM 1526 C C . ARG A 1 199 ? 2.448 -1.600 -13.508 1.00 93.62 199 ARG A C 1
ATOM 1528 O O . ARG A 1 199 ? 1.802 -2.164 -14.387 1.00 93.62 199 ARG A O 1
ATOM 1535 N N . LEU A 1 200 ? 1.919 -0.703 -12.673 1.00 87.56 200 LEU A N 1
ATOM 1536 C CA . LEU A 1 200 ? 0.497 -0.346 -12.659 1.00 87.56 200 LEU A CA 1
ATOM 1537 C C . LEU A 1 200 ? 0.019 0.181 -14.021 1.00 87.56 200 LEU A C 1
ATOM 1539 O O . LEU A 1 200 ? -1.066 -0.175 -14.482 1.00 87.56 200 LEU A O 1
ATOM 1543 N N . ALA A 1 201 ? 0.823 1.015 -14.686 1.00 92.31 201 ALA A N 1
ATOM 1544 C CA . ALA A 1 201 ? 0.488 1.562 -15.998 1.00 92.31 201 ALA A CA 1
ATOM 1545 C C . ALA A 1 201 ? 0.437 0.484 -17.095 1.00 92.31 201 ALA A C 1
ATOM 1547 O O . ALA A 1 201 ? -0.512 0.442 -17.878 1.00 92.31 201 ALA A O 1
ATOM 1548 N N . VAL A 1 202 ? 1.432 -0.404 -17.138 1.00 92.19 202 VAL A N 1
ATOM 1549 C CA . VAL A 1 202 ? 1.511 -1.499 -18.117 1.00 92.19 202 VAL A CA 1
ATOM 1550 C C . VAL A 1 202 ? 0.391 -2.513 -17.899 1.00 92.19 202 VAL A C 1
ATOM 1552 O O . VAL A 1 202 ? -0.292 -2.884 -18.854 1.00 92.19 202 VAL A O 1
ATOM 1555 N N . GLU A 1 203 ? 0.135 -2.906 -16.651 1.00 86.19 203 GLU A N 1
ATOM 1556 C CA . GLU A 1 203 ? -0.962 -3.817 -16.302 1.00 86.19 203 GLU A CA 1
ATOM 1557 C C . GLU A 1 203 ? -2.321 -3.236 -16.716 1.00 86.19 203 GLU A C 1
ATOM 1559 O O . GLU A 1 203 ? -3.146 -3.938 -17.314 1.00 86.19 203 GLU A O 1
ATOM 1564 N N . ARG A 1 204 ? -2.530 -1.929 -16.491 1.00 82.00 204 ARG A N 1
ATOM 1565 C CA . ARG A 1 204 ? -3.732 -1.206 -16.933 1.00 82.00 204 ARG A CA 1
ATOM 1566 C C . ARG A 1 204 ? -3.911 -1.267 -18.453 1.00 82.00 204 ARG A C 1
ATOM 1568 O O . ARG A 1 204 ? -5.035 -1.442 -18.918 1.00 82.00 204 ARG A O 1
ATOM 1575 N N . GLN A 1 205 ? -2.833 -1.150 -19.231 1.00 84.12 205 GLN A N 1
ATOM 1576 C CA . GLN A 1 205 ? -2.899 -1.226 -20.694 1.00 84.12 205 GLN A CA 1
ATOM 1577 C C . GLN A 1 205 ? -3.162 -2.623 -21.239 1.00 84.12 205 GLN A C 1
ATOM 1579 O O . GLN A 1 205 ? -3.900 -2.773 -22.210 1.00 84.12 205 GLN A O 1
ATOM 1584 N N . GLN A 1 206 ? -2.535 -3.642 -20.654 1.00 79.88 206 GLN A N 1
ATOM 1585 C CA . GLN A 1 206 ? -2.670 -5.014 -21.142 1.00 79.88 206 GLN A CA 1
ATOM 1586 C C . GLN A 1 206 ? -4.055 -5.604 -20.867 1.00 79.88 206 GLN A C 1
ATOM 1588 O O . GLN A 1 206 ? -4.327 -6.740 -21.246 1.00 79.88 206 GLN A O 1
ATOM 1593 N N . GLY A 1 207 ? -4.920 -4.881 -20.154 1.00 61.62 207 GLY A N 1
ATOM 1594 C CA . GLY A 1 207 ? -6.185 -5.421 -19.677 1.00 61.62 207 GLY A CA 1
ATOM 1595 C C . GLY A 1 207 ? -6.009 -6.492 -18.593 1.00 61.62 207 GLY A C 1
ATOM 1596 O O . GLY A 1 207 ? -6.999 -6.972 -18.055 1.00 61.62 207 GLY A O 1
ATOM 1597 N N . ILE A 1 208 ? -4.764 -6.821 -18.229 1.00 53.88 208 ILE A N 1
ATOM 1598 C CA . ILE A 1 208 ? -4.397 -7.747 -17.148 1.00 53.88 208 ILE A CA 1
ATOM 1599 C C . ILE A 1 208 ? -4.649 -7.081 -15.779 1.00 53.88 208 ILE A C 1
ATOM 1601 O O . ILE A 1 208 ? -4.952 -7.760 -14.805 1.00 53.88 208 ILE A O 1
ATOM 1605 N N . GLY A 1 209 ? -4.670 -5.744 -15.745 1.00 42.09 209 GLY A N 1
ATOM 1606 C CA . GLY A 1 209 ? -5.290 -4.901 -14.715 1.00 42.09 209 GLY A CA 1
ATOM 1607 C C . GLY A 1 209 ? -6.483 -4.094 -15.251 1.00 42.09 209 GLY A C 1
ATOM 1608 O O . GLY A 1 209 ? -6.780 -3.007 -14.756 1.00 42.09 209 GLY A O 1
ATOM 1609 N N . GLY A 1 210 ? -7.135 -4.580 -16.312 1.00 40.97 210 GLY A N 1
ATOM 1610 C CA . GLY A 1 210 ? -8.194 -3.883 -17.035 1.00 40.97 210 GLY A CA 1
ATOM 1611 C C . GLY A 1 210 ? -9.564 -4.004 -16.388 1.00 40.97 210 GLY A C 1
ATOM 1612 O O . GLY A 1 210 ? -10.372 -4.837 -16.783 1.00 40.97 210 GLY A O 1
ATOM 1613 N N . ALA A 1 211 ? -9.868 -3.080 -15.487 1.00 38.94 211 ALA A N 1
ATOM 1614 C CA . ALA A 1 211 ? -11.182 -2.452 -15.441 1.00 38.94 211 ALA A CA 1
ATOM 1615 C C . ALA A 1 211 ? -10.988 -0.957 -15.130 1.00 38.94 211 ALA A C 1
ATOM 1617 O O . ALA A 1 211 ? -10.062 -0.614 -14.391 1.00 38.94 211 ALA A O 1
ATOM 1618 N N . PRO A 1 212 ? -11.823 -0.066 -15.695 1.00 52.09 212 PRO A N 1
ATOM 1619 C CA . PRO A 1 212 ? -11.718 1.377 -15.489 1.00 52.09 212 PRO A CA 1
ATOM 1620 C C . PRO A 1 212 ? -11.814 1.637 -13.983 1.00 52.09 212 PRO A C 1
ATOM 1622 O O . PRO A 1 212 ? -12.762 1.178 -13.354 1.00 52.09 212 PRO A O 1
ATOM 1625 N N . ALA A 1 213 ? -10.786 2.245 -13.389 1.00 49.81 213 ALA A N 1
ATOM 1626 C CA . ALA A 1 213 ? -10.693 2.487 -11.946 1.00 49.81 213 ALA A CA 1
ATOM 1627 C C . ALA A 1 213 ? -11.122 1.276 -11.070 1.00 49.81 213 ALA A C 1
ATOM 1629 O O . ALA A 1 213 ? -12.245 1.187 -10.576 1.00 49.81 213 ALA A O 1
ATOM 1630 N N . ASP A 1 214 ? -10.210 0.332 -10.838 1.00 52.31 214 ASP A N 1
ATOM 1631 C CA . ASP A 1 214 ? -10.265 -0.696 -9.777 1.00 52.31 214 ASP A CA 1
ATOM 1632 C C . ASP A 1 214 ? -11.489 -1.641 -9.788 1.00 52.31 214 ASP A C 1
ATOM 1634 O O . ASP A 1 214 ? -11.850 -2.230 -8.765 1.00 52.31 214 ASP A O 1
ATOM 1638 N N . GLY A 1 215 ? -12.197 -1.758 -10.919 1.00 56.00 215 GLY A N 1
ATOM 1639 C CA . GLY A 1 215 ? -13.501 -2.432 -10.971 1.00 56.00 215 GLY A CA 1
ATOM 1640 C C . GLY A 1 215 ? -14.568 -1.738 -10.115 1.00 56.00 215 GLY A C 1
ATOM 1641 O O . GLY A 1 215 ? -15.690 -2.232 -10.019 1.00 56.00 215 GLY A O 1
ATOM 1642 N N . TYR A 1 216 ? -14.242 -0.592 -9.514 1.00 59.53 216 TYR A N 1
ATOM 1643 C CA . TYR A 1 216 ? -15.146 0.188 -8.692 1.00 59.53 216 TYR A CA 1
ATOM 1644 C C . TYR A 1 216 ? -16.288 0.730 -9.532 1.00 59.53 216 TYR A C 1
ATOM 1646 O O . TYR A 1 216 ? -17.419 0.597 -9.103 1.00 59.53 216 TYR A O 1
ATOM 1654 N N . GLU A 1 217 ? -16.044 1.250 -10.736 1.00 65.00 217 GLU A N 1
ATOM 1655 C CA . GLU A 1 217 ? -17.134 1.750 -11.586 1.00 65.00 217 GLU A CA 1
ATOM 1656 C C . GLU A 1 217 ? -18.120 0.641 -11.977 1.00 65.00 217 GLU A C 1
ATOM 1658 O O . GLU A 1 217 ? -19.328 0.857 -11.969 1.00 65.00 217 GLU A O 1
ATOM 1663 N N . LEU A 1 218 ? -17.633 -0.576 -12.240 1.00 67.31 218 LEU A N 1
ATOM 1664 C CA . LEU A 1 218 ? -18.487 -1.728 -12.553 1.00 67.31 218 LEU A CA 1
ATOM 1665 C C . LEU A 1 218 ? -19.243 -2.232 -11.313 1.00 67.31 218 LEU A C 1
ATOM 1667 O O . LEU A 1 218 ? -20.425 -2.557 -11.402 1.00 67.31 218 LEU A O 1
ATOM 1671 N N . ARG A 1 219 ? -18.591 -2.263 -10.143 1.00 72.62 219 ARG A N 1
ATOM 1672 C CA . ARG A 1 219 ? -19.225 -2.586 -8.849 1.00 72.62 219 ARG A CA 1
ATOM 1673 C C . ARG A 1 219 ? -20.241 -1.517 -8.438 1.00 72.62 219 ARG A C 1
ATOM 1675 O O . ARG A 1 219 ? -21.309 -1.848 -7.935 1.00 72.62 219 ARG A O 1
ATOM 1682 N N . TYR A 1 220 ? -19.930 -0.252 -8.700 1.00 75.00 220 TYR A N 1
ATOM 1683 C CA . TYR A 1 220 ? -20.798 0.898 -8.492 1.00 75.00 220 TYR A CA 1
ATOM 1684 C C . TYR A 1 220 ? -22.009 0.798 -9.404 1.00 75.00 220 TYR A C 1
ATOM 1686 O O . TYR A 1 220 ? -23.121 0.897 -8.922 1.00 75.00 220 TYR A O 1
ATOM 1694 N N . GLN A 1 221 ? -21.842 0.500 -10.693 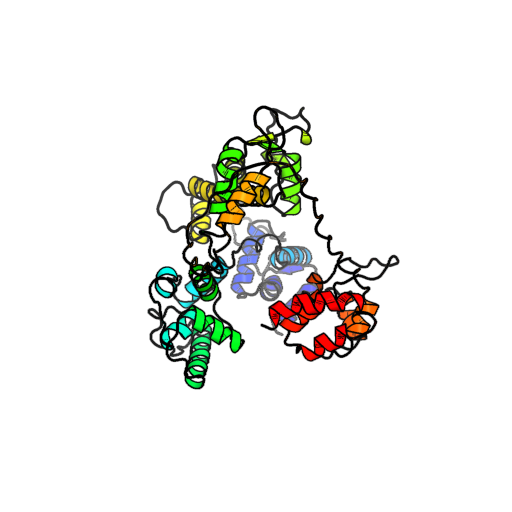1.00 77.62 221 GLN A N 1
ATOM 1695 C CA . GLN A 1 221 ? -22.972 0.260 -11.598 1.00 77.62 221 GLN A CA 1
ATOM 1696 C C . GLN A 1 221 ? -23.783 -0.989 -11.218 1.00 77.62 221 GLN A C 1
ATOM 1698 O O . GLN A 1 221 ? -24.980 -1.047 -11.484 1.00 77.62 221 GLN A O 1
ATOM 1703 N N . ALA A 1 222 ? -23.168 -1.985 -10.573 1.00 75.69 222 ALA A N 1
ATOM 1704 C CA . ALA A 1 222 ? -23.877 -3.156 -10.063 1.00 75.69 222 ALA A CA 1
ATOM 1705 C C . ALA A 1 222 ? -24.810 -2.848 -8.891 1.00 75.69 222 ALA A C 1
ATOM 1707 O O . ALA A 1 222 ? -25.756 -3.598 -8.675 1.00 75.69 222 ALA A O 1
ATOM 1708 N N . ILE A 1 223 ? -24.520 -1.799 -8.123 1.00 80.00 223 ILE A N 1
ATOM 1709 C CA . ILE A 1 223 ? -25.169 -1.549 -6.831 1.00 80.00 223 ILE A CA 1
ATOM 1710 C C . ILE A 1 223 ? -25.869 -0.191 -6.796 1.00 80.00 223 ILE A C 1
ATOM 1712 O O . ILE A 1 223 ? -26.831 -0.028 -6.065 1.00 80.00 223 ILE A O 1
ATOM 1716 N N . GLY A 1 224 ? -25.406 0.791 -7.560 1.00 76.12 224 GLY A N 1
ATOM 1717 C CA . GLY A 1 224 ? -25.738 2.206 -7.418 1.00 76.12 224 GLY A CA 1
ATOM 1718 C C . GLY A 1 224 ? -27.211 2.521 -7.648 1.00 76.12 224 GLY A C 1
ATOM 1719 O O . GLY A 1 224 ? -27.756 3.368 -6.942 1.00 76.12 224 GLY A O 1
ATOM 1720 N N . ASP A 1 225 ? -27.870 1.809 -8.564 1.00 73.56 225 ASP A N 1
ATOM 1721 C CA . ASP A 1 225 ? -29.307 1.977 -8.809 1.00 73.56 225 ASP A CA 1
ATOM 1722 C C . ASP A 1 225 ? -30.141 1.502 -7.607 1.00 73.56 225 ASP A C 1
ATOM 1724 O O . ASP A 1 225 ? -31.055 2.205 -7.171 1.00 73.56 225 ASP A O 1
ATOM 1728 N N . ASP A 1 226 ? -29.767 0.367 -7.010 1.00 75.56 226 ASP A N 1
ATOM 1729 C CA . ASP A 1 226 ? -30.465 -0.221 -5.861 1.00 75.56 226 ASP A CA 1
ATOM 1730 C C . ASP A 1 226 ? -30.072 0.459 -4.536 1.00 75.56 226 ASP A C 1
ATOM 1732 O O . ASP A 1 226 ? -30.907 0.686 -3.659 1.00 75.56 226 ASP A O 1
ATOM 1736 N N . ALA A 1 227 ? -28.807 0.856 -4.384 1.00 77.81 227 ALA A N 1
ATOM 1737 C CA . ALA A 1 227 ? -28.281 1.449 -3.160 1.00 77.81 227 ALA A CA 1
ATOM 1738 C C . ALA A 1 227 ? -28.672 2.912 -2.972 1.00 77.81 227 ALA A C 1
ATOM 1740 O O . ALA A 1 227 ? -28.706 3.374 -1.833 1.00 77.81 227 ALA A O 1
ATOM 1741 N N . ARG A 1 228 ? -29.018 3.651 -4.036 1.00 77.50 228 ARG A N 1
ATOM 1742 C CA . ARG A 1 228 ? -29.391 5.073 -3.920 1.00 77.50 228 ARG A CA 1
ATOM 1743 C C . ARG A 1 228 ? -30.528 5.306 -2.920 1.00 77.50 228 ARG A C 1
ATOM 1745 O O . ARG A 1 228 ? -30.536 6.328 -2.233 1.00 77.50 228 ARG A O 1
ATOM 1752 N N . PHE A 1 229 ? -31.463 4.362 -2.821 1.00 81.75 229 PHE A N 1
ATOM 1753 C CA . PHE A 1 229 ? -32.595 4.429 -1.893 1.00 81.75 229 PHE A CA 1
ATOM 1754 C C . PHE A 1 229 ? -32.537 3.398 -0.770 1.00 81.75 229 PHE A C 1
ATOM 1756 O O . PHE A 1 229 ? -33.416 3.411 0.093 1.00 81.75 229 PHE A O 1
ATOM 1763 N N . ALA A 1 230 ? -31.535 2.523 -0.771 1.00 90.56 230 ALA A N 1
ATOM 1764 C CA . ALA A 1 230 ? -31.406 1.504 0.248 1.00 90.56 230 ALA A CA 1
ATOM 1765 C C . ALA A 1 230 ? -30.956 2.088 1.590 1.00 90.56 230 ALA A C 1
ATOM 1767 O O . ALA A 1 230 ? -30.525 3.244 1.710 1.00 90.56 230 ALA A O 1
ATOM 1768 N N . LEU A 1 231 ? -31.083 1.258 2.616 1.00 92.19 231 LEU A N 1
ATOM 1769 C CA . LEU A 1 231 ? -30.723 1.580 3.981 1.00 92.19 231 LEU A CA 1
ATOM 1770 C C . LEU A 1 231 ? -29.635 0.629 4.491 1.00 92.19 231 LEU A C 1
ATOM 1772 O O . LEU A 1 231 ? -29.647 -0.560 4.181 1.00 92.19 231 LEU A O 1
ATOM 1776 N N . PHE A 1 232 ? -28.740 1.130 5.338 1.00 91.38 232 PHE A N 1
ATOM 1777 C CA . PHE A 1 232 ? -27.845 0.314 6.156 1.00 91.38 232 PHE A CA 1
ATOM 1778 C C . PHE A 1 232 ? -28.433 0.114 7.545 1.00 91.38 232 PHE A C 1
ATOM 1780 O O . PHE A 1 232 ? -28.896 1.077 8.156 1.00 91.38 232 PHE A O 1
ATOM 1787 N N . ASN A 1 233 ? -28.353 -1.103 8.080 1.00 91.69 233 ASN A N 1
ATOM 1788 C CA . ASN A 1 233 ? -28.599 -1.336 9.499 1.00 91.69 233 ASN A CA 1
ATOM 1789 C C . ASN A 1 233 ? -27.447 -0.744 10.336 1.00 91.69 233 ASN A C 1
ATOM 1791 O O . ASN A 1 233 ? -26.274 -1.011 10.064 1.00 91.69 233 ASN A O 1
ATOM 1795 N N . VAL A 1 234 ? -27.761 0.054 11.360 1.00 88.06 234 VAL A N 1
ATOM 1796 C CA . VAL A 1 234 ? -26.745 0.770 12.158 1.00 88.06 234 VAL A CA 1
ATOM 1797 C C . VAL A 1 234 ? -25.847 -0.186 12.953 1.00 88.06 234 VAL A C 1
ATOM 1799 O O . VAL A 1 234 ? -24.647 0.075 13.090 1.00 88.06 234 VAL A O 1
ATOM 1802 N N . ALA A 1 235 ? -26.388 -1.299 13.456 1.00 87.56 235 ALA A N 1
ATOM 1803 C CA . ALA A 1 235 ? -25.608 -2.294 14.190 1.00 87.56 235 ALA A CA 1
ATOM 1804 C C . ALA A 1 235 ? -24.620 -3.028 13.266 1.00 87.56 235 ALA A C 1
ATOM 1806 O O . ALA A 1 235 ? -23.441 -3.141 13.609 1.00 87.56 235 ALA A O 1
ATOM 1807 N N . GLU A 1 236 ? -25.057 -3.444 12.070 1.00 90.19 236 GLU A N 1
ATOM 1808 C CA . GLU A 1 236 ? -24.171 -4.055 11.063 1.00 90.19 236 GLU A CA 1
ATOM 1809 C C . GLU A 1 236 ? -23.069 -3.099 10.616 1.00 90.19 236 GLU A C 1
ATOM 1811 O O . GLU A 1 236 ? -21.897 -3.474 10.575 1.00 90.19 236 GLU A O 1
ATOM 1816 N N . LEU A 1 237 ? -23.427 -1.845 10.337 1.00 87.88 237 LEU A N 1
ATOM 1817 C CA . LEU A 1 237 ? -22.471 -0.821 9.935 1.00 87.88 237 LEU A CA 1
ATOM 1818 C C . LEU A 1 237 ? -21.426 -0.564 11.027 1.00 87.88 237 LEU A C 1
ATOM 1820 O O . LEU A 1 237 ? -20.238 -0.448 10.735 1.00 87.88 237 LEU A O 1
ATOM 1824 N N . THR A 1 238 ? -21.848 -0.534 12.293 1.00 84.44 238 THR A N 1
ATOM 1825 C CA . THR A 1 238 ? -20.940 -0.368 13.437 1.00 84.44 238 THR A CA 1
ATOM 1826 C C . THR A 1 238 ? -20.013 -1.573 13.597 1.00 84.44 238 THR A C 1
ATOM 1828 O O . THR A 1 238 ? -18.816 -1.402 13.854 1.00 84.44 238 THR A O 1
ATOM 1831 N N . ALA A 1 239 ? -20.533 -2.790 13.416 1.00 86.94 239 ALA A N 1
ATOM 1832 C CA . ALA A 1 239 ? -19.732 -4.010 13.454 1.00 86.94 239 ALA A CA 1
ATOM 1833 C C . ALA A 1 239 ? -18.702 -4.037 12.314 1.00 86.94 239 ALA A C 1
ATOM 1835 O O . ALA A 1 239 ? -17.522 -4.299 12.555 1.00 86.94 239 ALA A O 1
ATOM 1836 N N . TRP A 1 240 ? -19.123 -3.694 11.094 1.00 88.81 240 TRP A N 1
ATOM 1837 C CA . TRP A 1 240 ? -18.249 -3.584 9.928 1.00 88.81 240 TRP A CA 1
ATOM 1838 C C . TRP A 1 240 ? -17.153 -2.536 10.136 1.00 88.81 240 TRP A C 1
ATOM 1840 O O . TRP A 1 240 ? -15.976 -2.829 9.931 1.00 88.81 240 TRP A O 1
ATOM 1850 N N . ALA A 1 241 ? -17.512 -1.344 10.604 1.00 82.19 241 ALA A N 1
ATOM 1851 C CA . ALA A 1 241 ? -16.563 -0.275 10.889 1.00 82.19 241 ALA A CA 1
ATOM 1852 C C . ALA A 1 241 ? -15.511 -0.694 11.917 1.00 82.19 241 ALA A C 1
ATOM 1854 O O . ALA A 1 241 ? -14.314 -0.514 11.696 1.00 82.19 241 ALA A O 1
ATOM 1855 N N . SER A 1 242 ? -15.958 -1.330 13.004 1.00 79.56 242 SER A N 1
ATOM 1856 C CA . SER A 1 242 ? -15.080 -1.854 14.053 1.00 79.56 242 SER A CA 1
ATOM 1857 C C . SER A 1 242 ? -14.126 -2.920 13.505 1.00 79.56 242 SER A C 1
ATOM 1859 O O . SER A 1 242 ? -12.935 -2.901 13.811 1.00 79.56 242 SER A O 1
ATOM 1861 N N . ALA A 1 243 ? -14.625 -3.825 12.657 1.00 80.56 243 ALA A N 1
ATOM 1862 C CA . ALA A 1 243 ? -13.819 -4.872 12.032 1.00 80.56 243 ALA A CA 1
ATOM 1863 C C . ALA A 1 243 ? -12.770 -4.320 11.051 1.00 80.56 243 ALA A C 1
ATOM 1865 O O . ALA A 1 243 ? -11.684 -4.888 10.940 1.00 80.56 243 ALA A O 1
ATOM 1866 N N . ASN A 1 244 ? -13.069 -3.204 10.378 1.00 73.88 244 ASN A N 1
ATOM 1867 C CA . ASN A 1 244 ? -12.170 -2.547 9.421 1.00 73.88 244 ASN A CA 1
ATOM 1868 C C . ASN A 1 244 ? -11.371 -1.392 10.044 1.00 73.88 244 ASN A C 1
ATOM 1870 O O . ASN A 1 244 ? -10.723 -0.643 9.324 1.00 73.88 244 ASN A O 1
ATOM 1874 N N . LYS A 1 245 ? -11.400 -1.253 11.379 1.00 75.69 245 LYS A N 1
ATOM 1875 C CA . LYS A 1 245 ? -10.711 -0.192 12.133 1.00 75.69 245 LYS A CA 1
ATOM 1876 C C . LYS A 1 245 ? -11.035 1.229 11.651 1.00 75.69 245 LYS A C 1
ATOM 1878 O O . LYS A 1 245 ? -10.215 2.133 11.808 1.00 75.69 245 LYS A O 1
ATOM 1883 N N . VAL A 1 246 ? -12.229 1.446 11.104 1.00 68.69 246 VAL A N 1
ATOM 1884 C CA . VAL A 1 246 ? -12.692 2.793 10.767 1.00 68.69 246 VAL A CA 1
ATOM 1885 C C . VAL A 1 246 ? -12.813 3.561 12.080 1.00 68.69 246 VAL A C 1
ATOM 1887 O O . VAL A 1 246 ? -13.526 3.138 12.989 1.00 68.69 246 VAL A O 1
ATOM 1890 N N . ALA A 1 247 ? -12.072 4.662 12.207 1.00 54.81 247 ALA A N 1
ATOM 1891 C CA . ALA A 1 247 ? -11.842 5.333 13.488 1.00 54.81 247 ALA A CA 1
ATOM 1892 C C . ALA A 1 247 ? -13.111 5.929 14.130 1.00 54.81 247 ALA A C 1
ATOM 1894 O O . ALA A 1 247 ? -13.087 6.307 15.302 1.00 54.81 247 ALA A O 1
ATOM 1895 N N . ILE A 1 248 ? -14.223 6.005 13.393 1.00 60.81 248 ILE A N 1
ATOM 1896 C CA . ILE A 1 248 ? -15.470 6.563 13.902 1.00 60.81 248 ILE A CA 1
ATOM 1897 C C . ILE A 1 248 ? -16.332 5.485 14.572 1.00 60.81 248 ILE A C 1
ATOM 1899 O O . ILE A 1 248 ? -16.764 4.532 13.916 1.00 60.81 248 ILE A O 1
ATOM 1903 N N . PRO A 1 249 ? -16.744 5.693 15.835 1.00 62.59 249 PRO A N 1
ATOM 1904 C CA . PRO A 1 249 ? -17.917 5.023 16.369 1.00 62.59 249 PRO A CA 1
ATOM 1905 C C . PRO A 1 249 ? -19.178 5.567 15.674 1.00 62.59 249 PRO A C 1
ATOM 1907 O O . PRO A 1 249 ? -19.771 6.549 16.119 1.00 62.59 249 PRO A O 1
ATOM 1910 N N . PHE A 1 250 ? -19.608 4.916 14.588 1.00 66.12 250 PHE A N 1
ATOM 1911 C CA . PHE A 1 250 ? -20.845 5.225 13.846 1.00 66.12 250 PHE A CA 1
ATOM 1912 C C . PHE A 1 250 ? -22.075 5.368 14.751 1.00 66.12 250 PHE A C 1
ATOM 1914 O O . PHE A 1 250 ? -22.957 6.177 14.479 1.00 66.12 250 PHE A O 1
ATOM 1921 N N . LEU A 1 251 ? -22.088 4.658 15.881 1.00 57.81 251 LEU A N 1
ATOM 1922 C CA . LEU A 1 251 ? -23.122 4.758 16.906 1.00 57.81 251 LEU A CA 1
ATOM 1923 C C . LEU A 1 251 ? -23.274 6.165 17.514 1.00 57.81 251 LEU A C 1
ATOM 1925 O O . LEU A 1 251 ? -24.323 6.460 18.060 1.00 57.81 251 LEU A O 1
ATOM 1929 N N . LYS A 1 252 ? -22.257 7.034 17.460 1.00 66.31 252 LYS A N 1
ATOM 1930 C CA . LYS A 1 252 ? -22.376 8.433 17.914 1.00 66.31 252 LYS A CA 1
ATOM 1931 C C . LYS A 1 252 ? -22.804 9.389 16.802 1.00 66.31 252 LYS A C 1
ATOM 1933 O O . LYS A 1 252 ? -23.392 10.416 17.100 1.00 66.31 252 LYS A O 1
ATOM 1938 N N . LEU A 1 253 ? -22.508 9.062 15.543 1.00 63.09 253 LEU A N 1
ATOM 1939 C CA . LEU A 1 253 ? -22.875 9.896 14.392 1.00 63.09 253 LEU A CA 1
ATOM 1940 C C . LEU A 1 253 ? -24.296 9.642 13.893 1.00 63.09 253 LEU A C 1
ATOM 1942 O O . LEU A 1 253 ? -24.919 10.537 13.336 1.00 63.09 253 LEU A O 1
ATOM 1946 N N . LEU A 1 254 ? -24.785 8.414 14.058 1.00 66.69 254 LEU A N 1
ATOM 1947 C CA . LEU A 1 254 ? -26.061 7.958 13.499 1.00 66.69 254 LEU A CA 1
ATOM 1948 C C . LEU A 1 254 ? -27.179 7.877 14.538 1.00 66.69 254 LEU A C 1
ATOM 1950 O O . LEU A 1 254 ? -28.296 7.474 14.223 1.00 66.69 254 LEU A O 1
ATOM 1954 N N . VAL A 1 255 ? -26.876 8.232 15.784 1.00 64.88 255 VAL A N 1
ATOM 1955 C CA . VAL A 1 255 ? -27.859 8.331 16.858 1.00 64.88 255 VAL A CA 1
ATOM 1956 C C . VAL A 1 255 ? -28.102 9.805 17.093 1.00 64.88 255 VAL A C 1
ATOM 1958 O O . VAL A 1 255 ? -27.381 10.454 17.842 1.00 64.88 255 VAL A O 1
ATOM 1961 N N . THR A 1 256 ? -29.095 10.338 16.390 1.00 60.59 256 THR A N 1
ATOM 1962 C CA . THR A 1 256 ? -29.662 11.639 16.724 1.00 60.59 256 THR A CA 1
ATOM 1963 C C . THR A 1 256 ? -30.454 11.505 18.027 1.00 60.59 256 THR A C 1
ATOM 1965 O O . THR A 1 256 ? -31.070 10.465 18.287 1.00 60.59 256 THR A O 1
ATOM 1968 N N . ASP A 1 257 ? -30.450 12.554 18.852 1.00 56.72 257 ASP A N 1
ATOM 1969 C CA . ASP A 1 257 ? -31.153 12.588 20.148 1.00 56.72 257 ASP A CA 1
ATOM 1970 C C . ASP A 1 257 ? -32.671 12.331 20.029 1.00 56.72 257 ASP A C 1
ATOM 1972 O O . ASP A 1 257 ? -33.343 12.041 21.014 1.00 56.72 257 ASP A O 1
ATOM 1976 N N . GLU A 1 258 ? -33.221 12.377 18.815 1.00 59.06 258 GLU A N 1
ATOM 1977 C CA . GLU A 1 258 ? -34.645 12.205 18.519 1.00 59.06 258 GLU A CA 1
ATOM 1978 C C . GLU A 1 258 ? -35.140 10.747 18.615 1.00 59.06 258 GLU A C 1
ATOM 1980 O O . GLU A 1 258 ? -36.351 10.508 18.621 1.00 59.06 258 GLU A O 1
ATOM 1985 N N . HIS A 1 259 ? -34.243 9.754 18.692 1.00 65.25 259 HIS A N 1
ATOM 1986 C CA . HIS A 1 259 ? -34.609 8.328 18.625 1.00 65.25 259 HIS A CA 1
ATOM 1987 C C . HIS A 1 259 ? -33.920 7.454 19.682 1.00 65.25 259 HIS A C 1
ATOM 1989 O O . HIS A 1 259 ? -33.546 6.308 19.408 1.00 65.25 259 HIS A O 1
ATOM 1995 N N . THR A 1 260 ? -33.741 7.957 20.902 1.00 68.81 260 THR A N 1
ATOM 1996 C CA . THR A 1 260 ? -33.130 7.203 22.015 1.00 68.81 260 THR A CA 1
ATOM 1997 C C . THR A 1 260 ? -33.892 5.919 22.371 1.00 68.81 260 THR A C 1
ATOM 1999 O O . THR A 1 260 ? -33.262 4.930 22.737 1.00 68.81 260 THR A O 1
ATOM 2002 N N . ASP A 1 261 ? -35.207 5.878 22.143 1.00 78.44 261 ASP A N 1
ATOM 2003 C CA . ASP A 1 261 ? -36.070 4.750 22.531 1.00 78.44 261 ASP A CA 1
ATOM 2004 C C . ASP A 1 261 ? -36.019 3.533 21.584 1.00 78.44 261 ASP A C 1
ATOM 2006 O O . ASP A 1 261 ? -36.500 2.450 21.923 1.00 78.44 261 ASP A O 1
ATOM 2010 N N . ILE A 1 262 ? -35.443 3.672 20.385 1.00 77.44 262 ILE A N 1
ATOM 2011 C CA . ILE A 1 262 ? -35.394 2.586 19.390 1.00 77.44 262 ILE A CA 1
ATOM 2012 C C . ILE A 1 262 ? -34.075 1.813 19.546 1.00 77.44 262 ILE A C 1
ATOM 2014 O O . ILE A 1 262 ? -33.025 2.439 19.456 1.00 77.44 262 ILE A O 1
ATOM 2018 N N . PRO A 1 263 ? -34.054 0.482 19.722 1.00 80.81 263 PRO A N 1
ATOM 2019 C CA . PRO A 1 263 ? -32.806 -0.289 19.775 1.00 80.81 263 PRO A CA 1
ATOM 2020 C C . PRO A 1 263 ? -31.966 -0.151 18.495 1.00 80.81 263 PRO A C 1
ATOM 2022 O O . PRO A 1 263 ? -32.521 -0.058 17.398 1.00 80.81 263 PRO A O 1
ATOM 2025 N N . SER A 1 264 ? -30.634 -0.169 18.613 1.00 75.31 264 SER A N 1
ATOM 2026 C CA . SER A 1 264 ? -29.698 -0.002 17.485 1.00 75.31 264 SER A CA 1
ATOM 2027 C C . SER A 1 264 ? -29.904 -1.005 16.351 1.00 75.31 264 SER A C 1
ATOM 2029 O O . SER A 1 264 ? -29.684 -0.669 15.190 1.00 75.31 264 SER A O 1
ATOM 2031 N N . GLU A 1 265 ? -30.380 -2.207 16.665 1.00 79.50 265 GLU A N 1
ATOM 2032 C CA . GLU A 1 265 ? -30.640 -3.285 15.705 1.00 79.50 265 GLU A CA 1
ATOM 2033 C C . GLU A 1 265 ? -31.836 -2.977 14.795 1.00 79.50 265 GLU A C 1
ATOM 2035 O O . GLU A 1 265 ? -31.996 -3.607 13.753 1.00 79.50 265 GLU A O 1
ATOM 2040 N N . ARG A 1 266 ? -32.686 -2.016 15.178 1.00 83.31 266 ARG A N 1
ATOM 2041 C CA . ARG A 1 266 ? -33.857 -1.569 14.407 1.00 83.31 266 ARG A CA 1
ATOM 2042 C C . ARG A 1 266 ? -33.662 -0.189 13.784 1.00 83.31 266 ARG A C 1
ATOM 2044 O O . ARG A 1 266 ? -34.613 0.371 13.241 1.00 83.31 266 ARG A O 1
ATOM 2051 N N . ARG A 1 267 ? -32.456 0.376 13.879 1.00 86.69 267 ARG A N 1
ATOM 2052 C CA . ARG A 1 267 ? -32.121 1.673 13.288 1.00 86.69 267 ARG A CA 1
ATOM 2053 C C . ARG A 1 267 ? -31.499 1.474 11.917 1.00 86.69 267 ARG A C 1
ATOM 2055 O O . ARG A 1 267 ? -30.635 0.617 11.727 1.00 86.69 267 ARG A O 1
ATOM 2062 N N . PHE A 1 268 ? -31.922 2.314 10.983 1.00 89.25 268 PHE A N 1
ATOM 2063 C CA . PHE A 1 268 ? -31.512 2.247 9.593 1.00 89.25 268 PHE A CA 1
ATOM 2064 C C . PHE A 1 268 ? -31.113 3.632 9.086 1.00 89.25 268 PHE A C 1
ATOM 2066 O O . PHE A 1 268 ? -31.815 4.603 9.361 1.00 89.25 268 PHE A O 1
ATOM 2073 N N . GLN A 1 269 ? -30.019 3.717 8.326 1.00 88.94 269 GLN A N 1
ATOM 2074 C CA . GLN A 1 269 ? -29.532 4.966 7.734 1.00 88.94 269 GLN A CA 1
ATOM 2075 C C . GLN A 1 269 ? -29.555 4.893 6.200 1.00 88.94 269 GLN A C 1
ATOM 2077 O O . GLN A 1 269 ? -29.046 3.916 5.650 1.00 88.94 269 GLN A O 1
ATOM 2082 N N . PRO A 1 270 ? -30.064 5.913 5.480 1.00 89.56 270 PRO A N 1
ATOM 2083 C CA . PRO A 1 270 ? -30.022 5.932 4.021 1.00 89.56 270 PRO A CA 1
ATOM 2084 C C . PRO A 1 270 ? -28.597 5.926 3.466 1.00 89.56 270 PRO A C 1
ATOM 2086 O O . PRO A 1 270 ? -27.800 6.822 3.778 1.00 89.56 270 PRO A O 1
ATOM 2089 N N . CYS A 1 271 ? -28.308 4.961 2.589 1.00 86.00 271 CYS A N 1
ATOM 2090 C CA . CYS A 1 271 ? -26.990 4.756 1.989 1.00 86.00 271 CYS A CA 1
ATOM 2091 C C . CYS A 1 271 ? -26.478 6.012 1.269 1.00 86.00 271 CYS A C 1
ATOM 2093 O O . CYS A 1 271 ? -25.315 6.359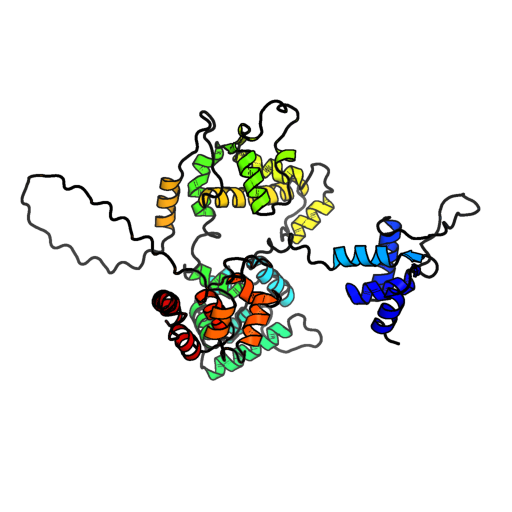 1.428 1.00 86.00 271 CYS A O 1
ATOM 2095 N N . GLY A 1 272 ? -27.341 6.743 0.551 1.00 84.19 272 GLY A N 1
ATOM 2096 C CA . GLY A 1 272 ? -26.940 7.951 -0.186 1.00 84.19 272 GLY A CA 1
ATOM 2097 C C . GLY A 1 272 ? -26.570 9.160 0.687 1.00 84.19 272 GLY A C 1
ATOM 2098 O O . GLY A 1 272 ? -25.884 10.061 0.224 1.00 84.19 272 GLY A O 1
ATOM 2099 N N . THR A 1 273 ? -27.001 9.196 1.953 1.00 86.62 273 THR A N 1
ATOM 2100 C CA . THR A 1 273 ? -26.708 10.322 2.873 1.00 86.62 273 THR A CA 1
ATOM 2101 C C . THR A 1 273 ? -25.554 10.030 3.822 1.00 86.62 273 THR A C 1
ATOM 2103 O O . THR A 1 273 ? -24.900 10.945 4.319 1.00 86.62 273 THR A O 1
ATOM 2106 N N . LEU A 1 274 ? -25.296 8.746 4.071 1.00 85.25 274 LEU A N 1
ATOM 2107 C CA . LEU A 1 274 ? -24.318 8.290 5.042 1.00 85.25 274 LEU A CA 1
ATOM 2108 C C . LEU A 1 274 ? -22.886 8.791 4.747 1.00 85.25 274 LEU A C 1
ATOM 2110 O O . LEU A 1 274 ? -22.262 9.289 5.683 1.00 85.25 274 LEU A O 1
ATOM 2114 N N . PRO A 1 275 ? -22.365 8.759 3.501 1.00 86.12 275 PRO A N 1
ATOM 2115 C CA . PRO A 1 275 ? -21.026 9.271 3.214 1.00 86.12 275 PRO A CA 1
ATOM 2116 C C . PRO A 1 275 ? -20.856 10.755 3.560 1.00 86.12 275 PRO A C 1
ATOM 2118 O O . PRO A 1 275 ? -19.833 11.151 4.113 1.00 86.12 275 PRO A O 1
ATOM 2121 N N . LEU A 1 276 ? -21.885 11.570 3.307 1.00 86.19 276 LEU A N 1
ATOM 2122 C CA . LEU A 1 276 ? -21.874 12.994 3.639 1.00 86.19 276 LEU A CA 1
ATOM 2123 C C . LEU A 1 276 ? -21.920 13.237 5.154 1.00 86.19 276 LEU A C 1
ATOM 2125 O O . LEU A 1 276 ? -21.218 14.117 5.653 1.00 86.19 276 LEU A O 1
ATOM 2129 N N . LEU A 1 277 ? -22.710 12.454 5.895 1.00 85.44 277 LEU A N 1
ATOM 2130 C CA . LEU A 1 277 ? -22.751 12.527 7.360 1.00 85.44 277 LEU A CA 1
ATOM 2131 C C . LEU A 1 277 ? -21.391 12.179 7.976 1.00 85.44 277 LEU A C 1
ATOM 2133 O O . LEU A 1 277 ? -20.919 12.887 8.864 1.00 85.44 277 LEU A O 1
ATOM 2137 N N . ILE A 1 278 ? -20.731 11.137 7.459 1.00 81.50 278 ILE A N 1
ATOM 2138 C CA . ILE A 1 278 ? -19.371 10.765 7.868 1.00 81.50 278 ILE A CA 1
ATOM 2139 C C . ILE A 1 278 ? -18.393 11.908 7.579 1.00 81.50 278 ILE A C 1
ATOM 2141 O O . ILE A 1 278 ? -17.632 12.313 8.455 1.00 81.50 278 ILE A O 1
ATOM 2145 N N . ALA A 1 279 ? -18.428 12.454 6.363 1.00 82.31 279 ALA A N 1
ATOM 2146 C CA . ALA A 1 279 ? -17.532 13.531 5.961 1.00 82.31 279 ALA A CA 1
ATOM 2147 C C . ALA A 1 279 ? -17.727 14.800 6.802 1.00 82.31 279 ALA A C 1
ATOM 2149 O O . ALA A 1 279 ? -16.753 15.452 7.164 1.00 82.31 279 ALA A O 1
ATOM 2150 N N . THR A 1 280 ? -18.969 15.119 7.171 1.00 86.12 280 THR A N 1
ATOM 2151 C CA . THR A 1 280 ? -19.295 16.276 8.021 1.00 86.12 280 THR A CA 1
ATOM 2152 C C . THR A 1 280 ? -18.759 16.112 9.444 1.00 86.12 280 THR A C 1
ATOM 2154 O O . THR A 1 280 ? -18.405 17.098 10.082 1.00 86.12 280 THR A O 1
ATOM 2157 N N . ALA A 1 281 ? -18.657 14.878 9.941 1.00 81.25 281 ALA A N 1
ATOM 2158 C CA . ALA A 1 281 ? -18.058 14.603 11.241 1.00 81.25 281 ALA A CA 1
ATOM 2159 C C . ALA A 1 281 ? -16.529 14.751 11.244 1.00 81.25 281 ALA A C 1
ATOM 2161 O O . ALA A 1 281 ? -15.963 15.156 12.255 1.00 81.25 281 ALA A O 1
ATOM 2162 N N . TYR A 1 282 ? -15.866 14.420 10.130 1.00 78.88 282 TYR A N 1
ATOM 2163 C CA . TYR A 1 282 ? -14.418 14.607 9.974 1.00 78.88 282 TYR A CA 1
ATOM 2164 C C . TYR A 1 282 ? -14.034 16.053 9.681 1.00 78.88 282 TYR A C 1
ATOM 2166 O O . TYR A 1 282 ? -12.989 16.522 10.120 1.00 78.88 282 TYR A O 1
ATOM 2174 N N . VAL A 1 283 ? -14.877 16.742 8.922 1.00 84.94 283 VAL A N 1
ATOM 2175 C CA . VAL A 1 283 ? -14.661 18.111 8.476 1.00 84.94 283 VAL A CA 1
ATOM 2176 C C . VAL A 1 283 ? -15.870 18.910 8.943 1.00 84.94 283 VAL A C 1
ATOM 2178 O O . VAL A 1 283 ? -16.874 18.969 8.226 1.00 84.94 283 VAL A O 1
ATOM 2181 N N . PRO A 1 284 ? -15.855 19.463 10.167 1.00 86.75 284 PRO A N 1
ATOM 2182 C CA . PRO A 1 284 ? -16.970 20.239 10.693 1.00 86.75 284 PRO A CA 1
ATOM 2183 C C . PRO A 1 284 ? -17.090 21.593 9.973 1.00 86.75 284 PRO A C 1
ATOM 2185 O O . PRO A 1 284 ? -16.233 21.972 9.178 1.00 86.75 284 PRO A O 1
ATOM 2188 N N . VAL A 1 285 ? -18.239 22.269 10.119 1.00 88.19 285 VAL A N 1
ATOM 2189 C CA . VAL A 1 285 ? -18.580 23.449 9.278 1.00 88.19 285 VAL A CA 1
ATOM 2190 C C . VAL A 1 285 ? -17.669 24.630 9.600 1.00 88.19 285 VAL A C 1
ATOM 2192 O O . VAL A 1 285 ? -17.429 25.476 8.749 1.00 88.19 285 VAL A O 1
ATOM 2195 N N . ASP A 1 286 ? -17.164 24.650 10.821 1.00 90.25 286 ASP A N 1
ATOM 2196 C CA . ASP A 1 286 ? -16.250 25.621 11.397 1.00 90.25 286 ASP A CA 1
ATOM 2197 C C . ASP A 1 286 ? -14.770 25.223 11.267 1.00 90.25 286 ASP A C 1
ATOM 2199 O O . ASP A 1 286 ? -13.925 25.907 11.840 1.00 90.25 286 ASP A O 1
ATOM 2203 N N . MET A 1 287 ? -14.437 24.154 10.523 1.00 92.56 287 MET A N 1
ATOM 2204 C CA . MET A 1 287 ? -13.040 23.828 10.210 1.00 92.56 287 MET A CA 1
ATOM 2205 C C . MET A 1 287 ? -12.366 25.021 9.531 1.00 92.56 287 MET A C 1
ATOM 2207 O O . MET A 1 287 ? -12.938 25.641 8.630 1.00 92.56 287 MET A O 1
ATOM 2211 N N . ASP A 1 288 ? -11.136 25.318 9.950 1.00 93.50 288 ASP A N 1
ATOM 2212 C CA . ASP A 1 288 ? -10.382 26.428 9.392 1.00 93.50 288 ASP A CA 1
ATOM 2213 C C . ASP A 1 288 ? -10.148 26.214 7.879 1.00 93.50 288 ASP A C 1
ATOM 2215 O O . ASP A 1 288 ? -9.640 25.164 7.465 1.00 93.50 288 ASP A O 1
ATOM 2219 N N . PRO A 1 289 ? -10.505 27.187 7.019 1.00 92.81 289 PRO A N 1
ATOM 2220 C CA . PRO A 1 289 ? -10.340 27.042 5.578 1.00 92.81 289 PRO A CA 1
ATOM 2221 C C . PRO A 1 289 ? -8.892 26.795 5.131 1.00 92.81 289 PRO A C 1
ATOM 2223 O O . PRO A 1 289 ? -8.686 26.132 4.113 1.00 92.81 289 PRO A O 1
ATOM 2226 N N . HIS A 1 290 ? -7.887 27.302 5.856 1.00 89.81 290 HIS A N 1
ATOM 2227 C CA . HIS A 1 290 ? -6.479 27.062 5.538 1.00 89.81 290 HIS A CA 1
ATOM 2228 C C . HIS A 1 290 ? -6.041 25.651 5.921 1.00 89.81 290 HIS A C 1
ATOM 2230 O O . HIS A 1 290 ? -5.291 25.040 5.160 1.00 89.81 290 HIS A O 1
ATOM 2236 N N . GLU A 1 291 ? -6.533 25.120 7.042 1.00 89.88 291 GLU A N 1
ATOM 2237 C CA . GLU A 1 291 ? -6.334 23.714 7.416 1.00 89.88 291 GLU A CA 1
ATOM 2238 C C . GLU A 1 291 ? -6.925 22.787 6.345 1.00 89.88 291 GLU A C 1
ATOM 2240 O O . GLU A 1 291 ? -6.213 21.951 5.785 1.00 89.88 291 GLU A O 1
ATOM 2245 N N . ALA A 1 292 ? -8.184 23.017 5.954 1.00 87.62 292 ALA A N 1
ATOM 2246 C CA . ALA A 1 292 ? -8.837 22.243 4.898 1.00 87.62 292 ALA A CA 1
ATOM 2247 C C . ALA A 1 292 ? -8.102 22.351 3.549 1.00 87.62 292 ALA A C 1
ATOM 2249 O O . ALA A 1 292 ? -7.966 21.362 2.826 1.00 87.62 292 ALA A O 1
ATOM 2250 N N . LYS A 1 293 ? -7.594 23.544 3.208 1.00 88.62 293 LYS A N 1
ATOM 2251 C CA . LYS A 1 293 ? -6.785 23.768 1.999 1.00 88.62 293 LYS A CA 1
ATOM 2252 C C . LYS A 1 293 ? -5.447 23.021 2.077 1.00 88.62 293 LYS A C 1
ATOM 2254 O O . LYS A 1 293 ? -5.018 22.458 1.074 1.00 88.62 293 LYS A O 1
ATOM 2259 N N . GLY A 1 294 ? -4.818 22.967 3.251 1.00 86.25 294 GLY A N 1
ATOM 2260 C CA . GLY A 1 294 ? -3.610 22.177 3.502 1.00 86.25 294 GLY A CA 1
ATOM 2261 C C . GLY A 1 294 ? -3.823 20.682 3.258 1.00 86.25 294 GLY A C 1
ATOM 2262 O O . GLY A 1 294 ? -3.048 20.069 2.526 1.00 86.25 294 GLY A O 1
ATOM 2263 N N . GLU A 1 295 ? -4.911 20.120 3.786 1.00 83.31 295 GLU A N 1
ATOM 2264 C CA . GLU A 1 295 ? -5.294 18.715 3.569 1.00 83.31 295 GLU A CA 1
ATOM 2265 C C . GLU A 1 295 ? -5.624 18.423 2.095 1.00 83.31 295 GLU A C 1
ATOM 2267 O O . GLU A 1 295 ? -5.183 17.423 1.523 1.00 83.31 295 GLU A O 1
ATOM 2272 N N . LEU A 1 296 ? -6.346 19.331 1.429 1.00 85.00 296 LEU A N 1
ATOM 2273 C CA . LEU A 1 296 ? -6.617 19.222 -0.007 1.00 85.00 296 LEU A CA 1
ATOM 2274 C C . LEU A 1 296 ? -5.322 19.200 -0.827 1.00 85.00 296 LEU A C 1
ATOM 2276 O O . LEU A 1 296 ? -5.159 18.314 -1.669 1.00 85.00 296 LEU A O 1
ATOM 2280 N N . PHE A 1 297 ? -4.373 20.092 -0.536 1.00 83.69 297 PHE A N 1
ATOM 2281 C CA . PHE A 1 297 ? -3.069 20.088 -1.198 1.00 83.69 297 PHE A CA 1
ATOM 2282 C C . PHE A 1 297 ? -2.271 18.815 -0.919 1.00 83.69 297 PHE A C 1
ATOM 2284 O O . PHE A 1 297 ? -1.692 18.254 -1.850 1.00 83.69 297 PHE A O 1
ATOM 2291 N N . ALA A 1 298 ? -2.269 18.328 0.324 1.00 78.56 298 ALA A N 1
ATOM 2292 C CA . ALA A 1 298 ? -1.619 17.067 0.678 1.00 78.56 298 ALA A CA 1
ATOM 2293 C C . ALA A 1 298 ? -2.210 15.883 -0.106 1.00 78.56 298 ALA A C 1
ATOM 2295 O O . ALA A 1 298 ? -1.483 14.980 -0.511 1.00 78.56 298 ALA A O 1
ATOM 2296 N N . SER A 1 299 ? -3.512 15.929 -0.399 1.00 72.31 299 SER A N 1
ATOM 2297 C CA . SER A 1 299 ? -4.205 14.944 -1.237 1.00 72.31 299 SER A CA 1
ATOM 2298 C C . SER A 1 299 ? -4.035 15.162 -2.755 1.00 72.31 299 SER A C 1
ATOM 2300 O O . SER A 1 299 ? -4.725 14.524 -3.557 1.00 72.31 299 SER A O 1
ATOM 2302 N N . GLY A 1 300 ? -3.168 16.084 -3.182 1.00 81.31 300 GLY A N 1
ATOM 2303 C CA . GLY A 1 300 ? -2.919 16.382 -4.596 1.00 81.31 300 GLY A CA 1
ATOM 2304 C C . GLY A 1 300 ? -4.035 17.170 -5.290 1.00 81.31 300 GLY A C 1
ATOM 2305 O O . GLY A 1 300 ? -4.045 17.258 -6.517 1.00 81.31 300 GLY A O 1
ATOM 2306 N N . ASP A 1 301 ? -4.983 17.744 -4.540 1.00 79.31 301 ASP A N 1
ATOM 2307 C CA . ASP A 1 301 ? -5.991 18.638 -5.111 1.00 79.31 301 ASP A CA 1
ATOM 2308 C C . ASP A 1 301 ? -5.450 20.069 -5.202 1.00 79.31 301 ASP A C 1
ATOM 2310 O O . ASP A 1 301 ? -5.463 20.825 -4.232 1.00 79.31 301 ASP A O 1
ATOM 2314 N N . ALA A 1 302 ? -4.938 20.436 -6.376 1.00 70.12 302 ALA A N 1
ATOM 2315 C CA . ALA A 1 302 ? -4.275 21.722 -6.592 1.00 70.12 302 ALA A CA 1
ATOM 2316 C C . ALA A 1 302 ? -5.217 22.864 -7.036 1.00 70.12 302 ALA A C 1
ATOM 2318 O O . ALA A 1 302 ? -4.736 23.963 -7.310 1.00 70.12 302 ALA A O 1
ATOM 2319 N N . ALA A 1 303 ? -6.533 22.632 -7.160 1.00 65.50 303 ALA A N 1
ATOM 2320 C CA . ALA A 1 303 ? -7.450 23.616 -7.755 1.00 65.50 303 ALA A CA 1
ATOM 2321 C C . ALA A 1 303 ? -7.870 24.766 -6.806 1.00 65.50 303 ALA A C 1
ATOM 2323 O O . ALA A 1 303 ? -7.998 24.578 -5.596 1.00 65.50 303 ALA A O 1
ATOM 2324 N N . ASP A 1 304 ? -8.138 25.931 -7.410 1.00 71.00 304 ASP A N 1
ATOM 2325 C CA . ASP A 1 304 ? -8.225 27.286 -6.834 1.00 71.00 304 ASP A CA 1
ATOM 2326 C C . ASP A 1 304 ? -9.457 27.610 -5.935 1.00 71.00 304 ASP A C 1
ATOM 2328 O O . ASP A 1 304 ? -10.420 26.840 -5.853 1.00 71.00 304 ASP A O 1
ATOM 2332 N N . ASP A 1 305 ? -9.364 28.774 -5.275 1.00 56.88 305 ASP A N 1
ATOM 2333 C CA . ASP A 1 305 ? -10.102 29.495 -4.202 1.00 56.88 305 ASP A CA 1
ATOM 2334 C C . ASP A 1 305 ? -11.643 29.349 -3.997 1.00 56.88 305 ASP A C 1
ATOM 2336 O O . ASP A 1 305 ? -12.342 30.315 -3.677 1.00 56.88 305 ASP A O 1
ATOM 2340 N N . GLY A 1 306 ? -12.203 28.144 -4.129 1.00 83.75 306 GLY A N 1
ATOM 2341 C CA . GLY A 1 306 ? -13.589 27.826 -3.727 1.00 83.75 306 GLY A CA 1
ATOM 2342 C C . GLY A 1 306 ? -13.787 27.633 -2.211 1.00 83.75 306 GLY A C 1
ATOM 2343 O O . GLY A 1 306 ? -12.973 28.071 -1.416 1.00 83.75 306 GLY A O 1
ATOM 2344 N N . ASP A 1 307 ? -14.859 26.939 -1.806 1.00 91.62 307 ASP A N 1
ATOM 2345 C CA . ASP A 1 307 ? -15.091 26.474 -0.422 1.00 91.62 307 ASP A CA 1
ATOM 2346 C C . ASP A 1 307 ? -14.207 25.237 -0.124 1.00 91.62 307 ASP A C 1
ATOM 2348 O O . ASP A 1 307 ? -14.572 24.122 -0.523 1.00 91.62 307 ASP A O 1
ATOM 2352 N N . PRO A 1 308 ? -13.029 25.387 0.524 1.00 90.19 308 PRO A N 1
ATOM 2353 C CA . PRO A 1 308 ? -12.111 24.267 0.733 1.00 90.19 308 PRO A CA 1
ATOM 2354 C C . PRO A 1 308 ? -12.698 23.233 1.701 1.00 90.19 308 PRO A C 1
ATOM 2356 O O . PRO A 1 308 ? -12.469 22.036 1.539 1.00 90.19 308 PRO A O 1
ATOM 2359 N N . VAL A 1 309 ? -13.515 23.674 2.659 1.00 92.56 309 VAL A N 1
ATOM 2360 C CA . VAL A 1 309 ? -14.173 22.809 3.645 1.00 92.56 309 VAL A CA 1
ATOM 2361 C C . VAL A 1 309 ? -15.203 21.924 2.941 1.00 92.56 309 VAL A C 1
ATOM 2363 O O . VAL A 1 309 ? -15.185 20.698 3.084 1.00 92.56 309 VAL A O 1
ATOM 2366 N N . GLY A 1 310 ? -16.068 22.517 2.113 1.00 91.75 310 GLY A N 1
ATOM 2367 C CA . GLY A 1 310 ? -17.046 21.785 1.304 1.00 91.75 310 GLY A CA 1
ATOM 2368 C C . GLY A 1 310 ? -16.406 20.799 0.326 1.00 91.75 310 GLY A C 1
ATOM 2369 O O . GLY A 1 310 ? -16.893 19.678 0.157 1.00 91.75 310 GLY A O 1
ATOM 2370 N N . ARG A 1 311 ? -15.275 21.166 -0.281 1.00 90.12 311 ARG A N 1
ATOM 2371 C CA . ARG A 1 311 ? -14.539 20.280 -1.195 1.00 90.12 311 ARG A CA 1
ATOM 2372 C C . ARG A 1 311 ? -13.887 19.105 -0.483 1.00 90.12 311 ARG A C 1
ATOM 2374 O O . ARG A 1 311 ? -14.045 17.970 -0.935 1.00 90.12 311 ARG A O 1
ATOM 2381 N N . LEU A 1 312 ? -13.211 19.355 0.637 1.00 87.00 312 LEU A N 1
ATOM 2382 C CA . LEU A 1 312 ? -12.612 18.294 1.441 1.00 87.00 312 LEU A CA 1
ATOM 2383 C C . LEU A 1 312 ? -13.688 17.306 1.914 1.00 87.00 312 LEU A C 1
ATOM 2385 O O . LEU A 1 312 ? -13.513 16.094 1.780 1.00 87.00 312 LEU A O 1
ATOM 2389 N N . ARG A 1 313 ? -14.857 17.808 2.338 1.00 90.75 313 ARG A N 1
ATOM 2390 C CA . ARG A 1 313 ? -16.033 16.968 2.622 1.00 90.75 313 ARG A CA 1
ATOM 2391 C C . ARG A 1 313 ? -16.466 16.136 1.431 1.00 90.75 313 ARG A C 1
ATOM 2393 O O . ARG A 1 313 ? -16.684 14.942 1.592 1.00 90.75 313 ARG A O 1
ATOM 2400 N N . GLY A 1 314 ? -16.606 16.747 0.256 1.00 88.25 314 GLY A N 1
ATOM 2401 C CA . GLY A 1 314 ? -17.006 16.042 -0.960 1.00 88.25 314 GLY A CA 1
ATOM 2402 C C . GLY A 1 314 ? -16.049 14.898 -1.294 1.00 88.25 314 GLY A C 1
ATOM 2403 O O . GLY A 1 314 ? -16.489 13.791 -1.603 1.00 88.25 314 GLY A O 1
ATOM 2404 N N . ARG A 1 315 ? -14.743 15.133 -1.142 1.00 85.38 315 ARG A N 1
ATOM 2405 C CA . ARG A 1 315 ? -13.712 14.122 -1.388 1.00 85.38 315 ARG A CA 1
ATOM 2406 C C . ARG A 1 315 ? -13.764 12.979 -0.374 1.00 85.38 315 ARG A C 1
ATOM 2408 O O . ARG A 1 315 ? -13.744 11.812 -0.767 1.00 85.38 315 ARG A O 1
ATOM 2415 N N . ILE A 1 316 ? -13.890 13.298 0.914 1.00 78.19 316 ILE A N 1
ATOM 2416 C CA . ILE A 1 316 ? -14.051 12.291 1.973 1.00 78.19 316 ILE A CA 1
ATOM 2417 C C . ILE A 1 316 ? -15.345 11.494 1.760 1.00 78.19 316 ILE A C 1
ATOM 2419 O O . ILE A 1 316 ? -15.326 10.267 1.839 1.00 78.19 316 ILE A O 1
ATOM 2423 N N . ALA A 1 317 ? -16.453 12.160 1.422 1.00 85.88 317 ALA A N 1
ATOM 2424 C CA . ALA A 1 317 ? -17.729 11.510 1.137 1.00 85.88 317 ALA A CA 1
ATOM 2425 C C . ALA A 1 317 ? -17.612 10.541 -0.049 1.00 85.88 317 ALA A C 1
ATOM 2427 O O . ALA A 1 317 ? -18.010 9.386 0.080 1.00 85.88 317 ALA A O 1
ATOM 2428 N N . ALA A 1 318 ? -16.997 10.953 -1.160 1.00 84.19 318 ALA A N 1
ATOM 2429 C CA . ALA A 1 318 ? -16.766 10.075 -2.309 1.00 84.19 318 ALA A CA 1
ATOM 2430 C C . ALA A 1 318 ? -15.900 8.854 -1.942 1.00 84.19 318 ALA A C 1
ATOM 2432 O O . ALA A 1 318 ? -16.177 7.733 -2.377 1.00 84.19 318 ALA A O 1
ATOM 2433 N N . SER A 1 319 ? -14.884 9.046 -1.091 1.00 82.12 319 SER A N 1
ATOM 2434 C CA . SER A 1 319 ? -14.069 7.941 -0.577 1.00 82.12 319 SER A CA 1
ATOM 2435 C C . SER A 1 319 ? -14.901 6.956 0.253 1.00 82.12 319 SER A C 1
ATOM 2437 O O . SER A 1 319 ? -14.859 5.749 0.011 1.00 82.12 319 SER A O 1
ATOM 2439 N N . TYR A 1 320 ? -15.718 7.430 1.197 1.00 82.25 320 TYR A N 1
ATOM 2440 C CA . TYR A 1 320 ? -16.556 6.545 2.016 1.00 82.25 320 TYR A CA 1
ATOM 2441 C C . TYR A 1 320 ? -17.662 5.855 1.217 1.00 82.25 320 TYR A C 1
ATOM 2443 O O . TYR A 1 320 ? -17.914 4.671 1.442 1.00 82.25 320 TYR A O 1
ATOM 2451 N N . GLU A 1 321 ? -18.292 6.552 0.269 1.00 85.88 321 GLU A N 1
ATOM 2452 C CA . GLU A 1 321 ? -19.255 5.954 -0.662 1.00 85.88 321 GLU A CA 1
ATOM 2453 C C . GLU A 1 321 ? -18.624 4.751 -1.369 1.00 85.88 321 GLU A C 1
ATOM 2455 O O . GLU A 1 321 ? -19.187 3.653 -1.375 1.00 85.88 321 GLU A O 1
ATOM 2460 N N . ARG A 1 322 ? -17.390 4.923 -1.852 1.00 83.50 322 ARG A N 1
ATOM 2461 C CA . ARG A 1 322 ? -16.626 3.860 -2.495 1.00 83.50 322 ARG A CA 1
ATOM 2462 C C . ARG A 1 322 ? -16.383 2.656 -1.592 1.00 83.50 322 ARG A C 1
ATOM 2464 O O . ARG A 1 322 ? -16.622 1.518 -2.003 1.00 83.50 322 ARG A O 1
ATOM 2471 N N . HIS A 1 323 ? -15.939 2.889 -0.361 1.00 82.19 323 HIS A N 1
ATOM 2472 C CA . HIS A 1 323 ? -15.681 1.820 0.605 1.00 82.19 323 HIS A CA 1
ATOM 2473 C C . HIS A 1 323 ? -16.950 1.044 0.972 1.00 82.19 323 HIS A C 1
ATOM 2475 O O . HIS A 1 323 ? -16.937 -0.190 0.991 1.00 82.19 323 HIS A O 1
ATOM 2481 N N . LEU A 1 324 ? -18.051 1.755 1.220 1.00 86.06 324 LEU A N 1
ATOM 2482 C CA . LEU A 1 324 ? -19.331 1.152 1.584 1.00 86.06 324 LEU A CA 1
ATOM 2483 C C . LEU A 1 324 ? -19.893 0.306 0.440 1.00 86.06 324 LEU A C 1
ATOM 2485 O O . LEU A 1 324 ? -20.278 -0.841 0.661 1.00 86.06 324 LEU A O 1
ATOM 2489 N N . LEU A 1 325 ? -19.884 0.821 -0.791 1.00 86.38 325 LEU A N 1
ATOM 2490 C CA . LEU A 1 325 ? -20.379 0.077 -1.951 1.00 86.38 325 LEU A CA 1
ATOM 2491 C C . LEU A 1 325 ? -19.517 -1.147 -2.266 1.00 86.38 325 LEU A C 1
ATOM 2493 O O . LEU A 1 325 ? -20.056 -2.203 -2.593 1.00 86.38 325 LEU A O 1
ATOM 2497 N N . ASN A 1 326 ? -18.197 -1.060 -2.087 1.00 83.75 326 ASN A N 1
ATOM 2498 C CA . ASN A 1 326 ? -17.324 -2.229 -2.196 1.00 83.75 326 ASN A CA 1
ATOM 2499 C C . ASN A 1 326 ? -17.637 -3.282 -1.123 1.00 83.75 326 ASN A C 1
ATOM 2501 O O . ASN A 1 326 ? -17.708 -4.469 -1.438 1.00 83.75 326 ASN A O 1
ATOM 2505 N N . ALA A 1 327 ? -17.882 -2.871 0.123 1.00 84.56 327 ALA A N 1
ATOM 2506 C CA . ALA A 1 327 ? -18.279 -3.791 1.186 1.00 84.56 327 ALA A CA 1
ATOM 2507 C C . ALA A 1 327 ? -19.632 -4.465 0.900 1.00 84.56 327 ALA A C 1
ATOM 2509 O O . ALA A 1 327 ? -19.781 -5.664 1.145 1.00 84.56 327 ALA A O 1
ATOM 2510 N N . VAL A 1 328 ? -20.588 -3.729 0.329 1.00 89.56 328 VAL A N 1
ATOM 2511 C CA . VAL A 1 328 ? -21.864 -4.285 -0.142 1.00 89.56 328 VAL A CA 1
ATOM 2512 C C . VAL A 1 328 ? -21.643 -5.257 -1.297 1.00 89.56 328 VAL A C 1
ATOM 2514 O O . VAL A 1 328 ? -22.217 -6.342 -1.291 1.00 89.56 328 VAL A O 1
ATOM 2517 N N . TYR A 1 329 ? -20.782 -4.936 -2.264 1.00 86.94 329 TYR A N 1
ATOM 2518 C CA . TYR A 1 329 ? -20.451 -5.838 -3.372 1.00 86.94 329 TYR A CA 1
ATOM 2519 C C . TYR A 1 329 ? -19.831 -7.148 -2.884 1.00 86.94 329 TYR A C 1
ATOM 2521 O O . TYR A 1 329 ? -20.212 -8.229 -3.329 1.00 86.94 329 TYR A O 1
ATOM 2529 N N . ASP A 1 330 ? -18.913 -7.055 -1.929 1.00 84.56 330 ASP A N 1
ATOM 2530 C CA . ASP A 1 330 ? -18.219 -8.202 -1.348 1.00 84.56 330 ASP A CA 1
ATOM 2531 C C . ASP A 1 330 ? -19.115 -9.027 -0.400 1.00 84.56 330 ASP A C 1
ATOM 2533 O O . ASP A 1 330 ? -18.676 -10.051 0.122 1.00 84.56 330 ASP A O 1
ATOM 2537 N N . GLY A 1 331 ? -20.353 -8.590 -0.136 1.00 87.56 331 GLY A N 1
ATOM 2538 C CA . GLY A 1 331 ? -21.271 -9.250 0.798 1.00 87.56 331 GLY A CA 1
ATOM 2539 C C . GLY A 1 331 ? -20.893 -9.085 2.271 1.00 87.56 331 GLY A C 1
ATOM 2540 O O . GLY A 1 331 ? -21.351 -9.854 3.108 1.00 87.56 331 GLY A O 1
ATOM 2541 N N . LYS A 1 332 ? -20.056 -8.093 2.592 1.00 89.12 332 LYS A N 1
ATOM 2542 C CA . LYS A 1 332 ? -19.655 -7.747 3.966 1.00 89.12 332 LYS A CA 1
ATOM 2543 C C . LYS A 1 332 ? -20.660 -6.823 4.657 1.00 89.12 332 LYS A C 1
ATOM 2545 O O . LYS A 1 332 ? -20.639 -6.724 5.879 1.00 89.12 332 LYS A O 1
ATOM 2550 N N . LEU A 1 333 ? -21.489 -6.129 3.879 1.00 91.00 333 LEU A N 1
ATOM 2551 C CA . LEU A 1 333 ? -22.587 -5.295 4.356 1.00 91.00 333 LEU A CA 1
ATOM 2552 C C . LEU A 1 333 ? -23.874 -5.657 3.621 1.00 91.00 333 LEU A C 1
ATOM 2554 O O . LEU A 1 333 ? -23.863 -5.847 2.401 1.00 91.00 333 LEU A O 1
ATOM 2558 N N . THR A 1 334 ? -24.974 -5.698 4.368 1.00 93.44 334 THR A N 1
ATOM 2559 C CA . THR A 1 334 ? -26.317 -5.873 3.819 1.00 93.44 334 THR A CA 1
ATOM 2560 C C . THR A 1 334 ? -26.950 -4.504 3.604 1.00 93.44 334 THR A C 1
ATOM 2562 O O . THR A 1 334 ? -26.839 -3.616 4.453 1.00 93.44 334 THR A O 1
ATOM 2565 N N . ILE A 1 335 ? -27.627 -4.331 2.471 1.00 93.56 335 ILE A N 1
ATOM 2566 C CA . ILE A 1 335 ? -28.498 -3.178 2.238 1.00 93.56 335 ILE A CA 1
ATOM 2567 C C . ILE A 1 335 ? -29.958 -3.618 2.300 1.00 93.56 335 ILE A C 1
ATOM 2569 O O . ILE A 1 335 ? -30.299 -4.748 1.944 1.00 93.56 335 ILE A O 1
ATOM 2573 N N . TYR A 1 336 ? -30.807 -2.715 2.768 1.00 94.44 336 TYR A N 1
ATOM 2574 C CA . TYR A 1 336 ? -32.199 -2.985 3.090 1.00 94.44 336 TYR A CA 1
ATOM 2575 C C . TYR A 1 336 ? -33.135 -2.089 2.282 1.00 94.44 336 TYR A C 1
ATOM 2577 O O . TYR A 1 336 ? -32.830 -0.917 2.039 1.00 94.44 336 TYR A O 1
ATOM 2585 N N . GLY A 1 337 ? -34.286 -2.629 1.887 1.00 92.88 337 GLY A N 1
ATOM 2586 C CA . GLY A 1 337 ? -35.343 -1.875 1.222 1.00 92.88 337 GLY A CA 1
ATOM 2587 C C . GLY A 1 337 ? -35.889 -0.762 2.117 1.00 92.88 337 GLY A C 1
ATOM 2588 O O . GLY A 1 337 ? -36.059 -0.930 3.323 1.00 92.88 337 GLY A O 1
ATOM 2589 N N . ARG A 1 338 ? -36.178 0.405 1.532 1.00 89.75 338 ARG A N 1
ATOM 2590 C CA . ARG A 1 338 ? -36.671 1.568 2.291 1.00 89.75 338 ARG A CA 1
ATOM 2591 C C . ARG A 1 338 ? -38.074 1.369 2.866 1.00 89.75 338 ARG A C 1
ATOM 2593 O O . ARG A 1 338 ? -38.408 1.984 3.872 1.00 89.75 338 ARG A O 1
ATOM 2600 N N . THR A 1 339 ? -38.906 0.588 2.184 1.00 89.19 339 THR A N 1
ATOM 2601 C CA . THR A 1 339 ? -40.336 0.440 2.492 1.00 89.19 339 THR A CA 1
ATOM 2602 C C . THR A 1 339 ? -40.630 -0.738 3.406 1.00 89.19 339 THR A C 1
ATOM 2604 O O . THR A 1 339 ? -41.488 -0.633 4.275 1.00 89.19 339 THR A O 1
ATOM 2607 N N . ASP A 1 340 ? -39.947 -1.858 3.197 1.00 91.88 340 ASP A N 1
ATOM 2608 C CA . ASP A 1 340 ? -40.194 -3.130 3.876 1.00 91.88 340 ASP A CA 1
ATOM 2609 C C . ASP A 1 340 ? -39.080 -3.513 4.856 1.00 91.88 340 ASP A C 1
ATOM 2611 O O . ASP A 1 340 ? -39.265 -4.436 5.648 1.00 91.88 340 ASP A O 1
ATOM 2615 N N . TYR A 1 341 ? -37.946 -2.802 4.825 1.00 90.56 341 TYR A N 1
ATOM 2616 C CA . TYR A 1 341 ? -36.746 -3.118 5.599 1.00 90.56 341 TYR A CA 1
ATOM 2617 C C . TYR A 1 341 ? -36.269 -4.559 5.377 1.00 90.56 341 TYR A C 1
ATOM 2619 O O . TYR A 1 341 ? -35.637 -5.149 6.255 1.00 90.56 341 TYR A O 1
ATOM 2627 N N . ALA A 1 342 ? -36.567 -5.137 4.210 1.00 92.75 342 ALA A N 1
ATOM 2628 C CA . ALA A 1 342 ? -36.107 -6.466 3.840 1.00 92.75 342 ALA A CA 1
ATOM 2629 C C . ALA A 1 342 ? -34.694 -6.388 3.232 1.00 92.75 342 ALA A C 1
ATOM 2631 O O . ALA A 1 342 ? -34.393 -5.423 2.522 1.00 92.75 342 ALA A O 1
ATOM 2632 N N . PRO A 1 343 ? -33.814 -7.375 3.486 1.00 94.00 343 PRO A N 1
ATOM 2633 C CA . PRO A 1 343 ? -32.530 -7.473 2.798 1.00 94.00 343 PRO A CA 1
ATOM 2634 C C . PRO A 1 343 ? -32.711 -7.519 1.276 1.00 94.00 343 PRO A C 1
ATOM 2636 O O . PRO A 1 343 ? -33.516 -8.303 0.770 1.00 94.00 343 PRO A O 1
ATOM 2639 N N . ILE A 1 344 ? -31.940 -6.718 0.544 1.00 92.19 344 ILE A N 1
ATOM 2640 C CA . ILE A 1 344 ? -31.934 -6.735 -0.924 1.00 92.19 344 ILE A CA 1
ATOM 2641 C C . ILE A 1 344 ? -30.905 -7.767 -1.400 1.00 92.19 344 ILE A C 1
ATOM 2643 O O . ILE A 1 344 ? -29.719 -7.672 -1.073 1.00 92.19 344 ILE A O 1
ATOM 2647 N N . ASP A 1 345 ? -31.343 -8.743 -2.199 1.00 90.56 345 ASP A N 1
ATOM 2648 C CA . ASP A 1 345 ? -30.444 -9.716 -2.822 1.00 90.56 345 ASP A CA 1
ATOM 2649 C C . ASP A 1 345 ? -29.765 -9.130 -4.069 1.00 90.56 345 ASP A C 1
ATOM 2651 O O . ASP A 1 345 ? -30.384 -8.908 -5.109 1.00 90.56 345 ASP A O 1
ATOM 2655 N N . LEU A 1 346 ? -28.453 -8.923 -3.970 1.00 88.81 346 LEU A N 1
ATOM 2656 C CA . LEU A 1 346 ? -27.622 -8.374 -5.041 1.00 88.81 346 LEU A CA 1
ATOM 2657 C C . LEU A 1 346 ? -26.926 -9.449 -5.887 1.00 88.81 346 LEU A C 1
ATOM 2659 O O . LEU A 1 346 ? -26.116 -9.118 -6.756 1.00 88.81 346 LEU A O 1
ATOM 2663 N N . THR A 1 347 ? -27.206 -10.735 -5.664 1.00 86.88 347 THR A N 1
ATOM 2664 C CA . THR A 1 347 ? -26.500 -11.845 -6.328 1.00 86.88 347 THR A CA 1
ATOM 2665 C C . THR A 1 347 ? -26.605 -11.762 -7.850 1.00 86.88 347 THR A C 1
ATOM 2667 O O . THR A 1 347 ? -25.591 -11.829 -8.549 1.00 86.88 347 THR A O 1
ATOM 2670 N N . ALA A 1 348 ? -27.811 -11.533 -8.376 1.00 84.25 348 ALA A N 1
ATOM 2671 C CA . ALA A 1 348 ? -28.032 -11.405 -9.816 1.00 84.25 348 ALA A CA 1
ATOM 2672 C C . ALA A 1 348 ? -27.297 -10.192 -10.414 1.00 84.25 348 ALA A C 1
ATOM 2674 O O . ALA A 1 348 ? -26.717 -10.288 -11.497 1.00 84.25 348 ALA A O 1
ATOM 2675 N N . ALA A 1 349 ? -27.279 -9.060 -9.704 1.00 82.88 349 ALA A N 1
ATOM 2676 C CA . ALA A 1 349 ? -26.564 -7.867 -10.142 1.00 82.88 349 ALA A CA 1
ATOM 2677 C C . ALA A 1 349 ? -25.047 -8.110 -10.190 1.00 82.88 349 ALA A C 1
ATOM 2679 O O . ALA A 1 349 ? -24.421 -7.840 -11.215 1.00 82.88 349 ALA A O 1
ATOM 2680 N N . ARG A 1 350 ? -24.469 -8.715 -9.144 1.00 85.88 350 ARG A N 1
ATOM 2681 C CA . ARG A 1 350 ? -23.041 -9.079 -9.100 1.00 85.88 350 ARG A CA 1
ATOM 2682 C C . ARG A 1 350 ? -22.647 -10.014 -10.245 1.00 85.88 350 ARG A C 1
ATOM 2684 O O . ARG A 1 350 ? -21.619 -9.789 -10.881 1.00 85.88 350 ARG A O 1
ATOM 2691 N N . LEU A 1 351 ? -23.460 -11.034 -10.540 1.00 83.25 351 LEU A N 1
ATOM 2692 C CA . LEU A 1 351 ? -23.180 -11.995 -11.616 1.00 83.25 351 LEU A CA 1
ATOM 2693 C C . LEU A 1 351 ? -23.118 -11.326 -12.995 1.00 83.25 351 LEU A C 1
ATOM 2695 O O . LEU A 1 351 ? -22.143 -11.531 -13.718 1.00 83.25 351 LEU A O 1
ATOM 2699 N N . ARG A 1 352 ? -24.092 -10.463 -13.321 1.00 80.19 352 ARG A N 1
ATOM 2700 C CA . ARG A 1 352 ? -24.121 -9.724 -14.600 1.00 80.19 352 ARG A CA 1
ATOM 2701 C C . ARG A 1 352 ? -22.857 -8.897 -14.837 1.00 80.19 352 ARG A C 1
ATOM 2703 O O . ARG A 1 352 ? -22.405 -8.761 -15.971 1.00 80.19 352 ARG A O 1
ATOM 2710 N N . TRP A 1 353 ? -22.297 -8.315 -13.781 1.00 77.94 353 TRP A N 1
ATOM 2711 C CA . TRP A 1 353 ? -21.114 -7.462 -13.891 1.00 77.94 353 TRP A CA 1
ATOM 2712 C C . TRP A 1 353 ? -19.803 -8.245 -13.835 1.00 77.94 353 TRP A C 1
ATOM 2714 O O . TRP A 1 353 ? -18.862 -7.883 -14.541 1.00 77.94 353 TRP A O 1
ATOM 2724 N N . LYS A 1 354 ? -19.760 -9.364 -13.103 1.00 78.75 354 LYS A N 1
ATOM 2725 C CA . LYS A 1 354 ? -18.618 -10.288 -13.109 1.00 78.75 354 LYS A CA 1
ATOM 2726 C C . LYS A 1 354 ? -18.367 -10.877 -14.503 1.00 78.75 354 LYS A C 1
ATOM 2728 O O . LYS A 1 354 ? -17.220 -10.976 -14.940 1.00 78.75 354 LYS A O 1
ATOM 2733 N N . GLU A 1 355 ? -19.439 -11.201 -15.223 1.00 77.56 355 GLU A N 1
ATOM 2734 C CA . GLU A 1 355 ? -19.370 -11.664 -16.612 1.00 77.56 355 GLU A CA 1
ATOM 2735 C C . GLU A 1 355 ? -18.776 -10.592 -17.541 1.00 77.56 355 GLU A C 1
ATOM 2737 O O . GLU A 1 355 ? -17.870 -10.883 -18.318 1.00 77.56 355 GLU A O 1
ATOM 2742 N N . LYS A 1 356 ? -19.194 -9.327 -17.396 1.00 70.50 356 LYS A N 1
ATOM 2743 C CA . LYS A 1 356 ? -18.646 -8.199 -18.172 1.00 70.50 356 LYS A CA 1
ATOM 2744 C C . LYS A 1 356 ? -17.179 -7.887 -17.866 1.00 70.50 356 LYS A C 1
ATOM 2746 O O . LYS A 1 356 ? -16.484 -7.390 -18.745 1.00 70.50 356 LYS A O 1
ATOM 2751 N N . SER A 1 357 ? -16.717 -8.145 -16.641 1.00 63.47 357 SER A N 1
ATOM 2752 C CA . SER A 1 357 ? -15.320 -7.919 -16.239 1.00 63.47 357 SER A CA 1
ATOM 2753 C C . SER A 1 357 ? -14.359 -9.027 -16.667 1.00 63.47 357 SER A C 1
ATOM 2755 O O . SER A 1 357 ? -13.152 -8.859 -16.530 1.00 63.47 357 SER A O 1
ATOM 2757 N N . THR A 1 358 ? -14.863 -10.165 -17.150 1.00 66.25 358 THR A N 1
ATOM 2758 C CA . THR A 1 358 ? -13.997 -11.258 -17.600 1.00 66.25 358 THR A CA 1
ATOM 2759 C C . THR A 1 358 ? -13.509 -10.924 -19.011 1.00 66.25 358 THR A C 1
ATOM 2761 O O . THR A 1 358 ? -14.347 -10.814 -19.913 1.00 66.25 358 THR A O 1
ATOM 2764 N N . PRO A 1 359 ? -12.195 -10.725 -19.239 1.00 53.19 359 PRO A N 1
ATOM 2765 C CA . PRO A 1 359 ? -11.691 -10.465 -20.577 1.00 53.19 359 PRO A CA 1
ATOM 2766 C C . PRO A 1 359 ? -12.083 -11.639 -21.469 1.00 53.19 359 PRO A C 1
ATOM 2768 O O . PRO A 1 359 ? -11.762 -12.791 -21.176 1.00 53.19 359 PRO A O 1
ATOM 2771 N N . ARG A 1 360 ? -12.828 -11.353 -22.542 1.00 51.31 360 ARG A N 1
ATOM 2772 C CA . ARG A 1 360 ? -13.151 -12.365 -23.546 1.00 51.31 360 ARG A CA 1
ATOM 2773 C C . ARG A 1 360 ? -11.834 -12.856 -24.130 1.00 51.31 360 ARG A C 1
ATOM 2775 O O . ARG A 1 360 ? -11.172 -12.115 -24.854 1.00 51.31 360 ARG A O 1
ATOM 2782 N N . THR A 1 361 ? -11.465 -14.095 -23.817 1.00 49.22 361 THR A N 1
ATOM 2783 C CA . THR A 1 361 ? -10.451 -14.828 -24.574 1.00 49.22 361 THR A CA 1
ATOM 2784 C C . THR A 1 361 ? -10.831 -14.722 -26.050 1.00 49.22 361 THR A C 1
ATOM 2786 O O . THR A 1 361 ? -12.020 -14.881 -26.348 1.00 49.22 361 THR A O 1
ATOM 2789 N N . PRO A 1 362 ? -9.892 -14.403 -26.964 1.00 46.22 362 PRO A N 1
ATOM 2790 C CA . PRO A 1 362 ? -10.168 -14.392 -28.390 1.00 46.22 362 PRO A CA 1
ATOM 2791 C C . PRO A 1 362 ? -10.790 -15.730 -28.756 1.00 46.22 362 PRO A C 1
ATOM 2793 O O . PRO A 1 362 ? -10.139 -16.769 -28.725 1.00 46.22 362 PRO A O 1
ATOM 2796 N N . GLN A 1 363 ? -12.093 -15.695 -28.993 1.00 44.59 363 GLN A N 1
ATOM 2797 C CA . GLN A 1 363 ? -12.842 -16.845 -29.433 1.00 44.59 363 GLN A CA 1
ATOM 2798 C C . GLN A 1 363 ? -12.250 -17.188 -30.799 1.00 44.59 363 GLN A C 1
ATOM 2800 O O . GLN A 1 363 ? -12.277 -16.340 -31.697 1.00 44.59 363 GLN A O 1
ATOM 2805 N N . GLU A 1 364 ? -11.639 -18.372 -30.917 1.00 43.06 364 GLU A N 1
ATOM 2806 C CA . GLU A 1 364 ? -11.281 -18.945 -32.213 1.00 43.06 364 GLU A CA 1
ATOM 2807 C C . GLU A 1 364 ? -12.458 -18.720 -33.158 1.00 43.06 364 GLU A C 1
ATOM 2809 O O . GLU A 1 364 ? -13.620 -18.921 -32.782 1.00 43.06 364 GLU A O 1
ATOM 2814 N N . ALA A 1 365 ? -12.141 -18.178 -34.334 1.00 39.03 365 ALA A N 1
ATOM 2815 C CA . ALA A 1 365 ? -13.119 -17.758 -35.319 1.00 39.03 365 ALA A CA 1
ATOM 2816 C C . ALA A 1 365 ? -14.190 -18.850 -35.486 1.00 39.03 365 ALA A C 1
ATOM 2818 O O . ALA A 1 365 ? -13.829 -20.022 -35.607 1.00 39.03 365 ALA A O 1
ATOM 2819 N N . PRO A 1 366 ? -15.488 -18.500 -35.492 1.00 49.53 366 PRO A N 1
ATOM 2820 C CA . PRO A 1 366 ? -16.522 -19.488 -35.736 1.00 49.53 366 PRO A CA 1
ATOM 2821 C C . PRO A 1 366 ? -16.284 -20.069 -37.129 1.00 49.53 366 PRO A C 1
ATOM 2823 O O . PRO A 1 366 ? -16.379 -19.342 -38.121 1.00 49.53 366 PRO A O 1
ATOM 2826 N N . GLU A 1 367 ? -15.959 -21.360 -37.208 1.00 44.34 367 GLU A N 1
ATOM 2827 C CA . GLU A 1 367 ? -16.083 -22.094 -38.461 1.00 44.34 367 GLU A CA 1
ATOM 2828 C C . GLU A 1 367 ? -17.519 -21.920 -38.971 1.00 44.34 367 GLU A C 1
ATOM 2830 O O . GLU A 1 367 ? -18.495 -22.051 -38.226 1.00 44.34 367 GLU A O 1
ATOM 2835 N N . GLU A 1 368 ? -17.631 -21.547 -40.245 1.00 39.81 368 GLU A N 1
ATOM 2836 C CA . GLU A 1 368 ? -18.893 -21.256 -40.912 1.00 39.81 368 GLU A CA 1
ATOM 2837 C C . GLU A 1 368 ? -19.904 -22.406 -40.749 1.00 39.81 368 GLU A C 1
ATOM 2839 O O . GLU A 1 368 ? -19.583 -23.571 -41.016 1.00 39.81 368 GLU A O 1
ATOM 2844 N N . PRO A 1 369 ? -21.166 -22.115 -40.387 1.00 45.50 369 PRO A N 1
ATOM 2845 C CA . PRO A 1 369 ? -22.185 -23.142 -40.285 1.00 45.50 369 PRO A CA 1
ATOM 2846 C C . PRO A 1 369 ? -22.633 -23.589 -41.682 1.00 45.50 369 PRO A C 1
ATOM 2848 O O . PRO A 1 369 ? -23.348 -22.879 -42.395 1.00 45.50 369 PRO A O 1
ATOM 2851 N N . LYS A 1 370 ? -22.288 -24.828 -42.054 1.00 42.31 370 LYS A N 1
ATOM 2852 C CA . LYS A 1 370 ? -22.992 -25.544 -43.126 1.00 42.31 370 LYS A CA 1
ATOM 2853 C C . LYS A 1 370 ? -24.456 -25.717 -42.730 1.00 42.31 370 LYS A C 1
ATOM 2855 O O . LYS A 1 370 ? -24.784 -26.321 -41.714 1.00 42.31 370 LYS A O 1
ATOM 2860 N N . THR A 1 371 ? -25.329 -25.158 -43.556 1.00 38.47 371 THR A N 1
ATOM 2861 C CA . THR A 1 371 ? -26.782 -25.199 -43.395 1.00 38.47 371 THR A CA 1
ATOM 2862 C C . THR A 1 371 ? -27.354 -26.511 -43.954 1.00 38.47 371 THR A C 1
ATOM 2864 O O . THR A 1 371 ? -26.844 -27.041 -44.939 1.00 38.47 371 THR A O 1
ATOM 2867 N N . ILE A 1 372 ? -28.502 -26.903 -43.381 1.00 40.34 372 ILE A N 1
ATOM 2868 C CA . ILE A 1 372 ? -29.556 -27.831 -43.849 1.00 40.34 372 ILE A CA 1
ATOM 2869 C C . ILE A 1 372 ? -29.472 -29.268 -43.288 1.00 40.34 372 ILE A C 1
ATOM 2871 O O . ILE A 1 372 ? -28.751 -30.112 -43.805 1.00 40.34 372 ILE A O 1
ATOM 2875 N N . SER A 1 373 ? -30.336 -29.602 -42.318 1.00 32.78 373 SER A N 1
ATOM 2876 C CA . SER A 1 373 ? -31.682 -30.110 -42.647 1.00 32.78 373 SER A CA 1
ATOM 2877 C C . SER A 1 373 ? -32.611 -30.198 -41.429 1.00 32.78 373 SER A C 1
ATOM 2879 O O . SER A 1 373 ? -32.199 -30.580 -40.338 1.00 32.78 373 SER A O 1
ATOM 2881 N N . GLN A 1 374 ? -33.873 -29.831 -41.658 1.00 43.28 374 GLN A N 1
ATOM 2882 C CA . GLN A 1 374 ? -34.997 -29.867 -40.722 1.00 43.28 374 GLN A CA 1
ATOM 2883 C C . GLN A 1 374 ? -35.493 -31.299 -40.464 1.00 43.28 374 GLN A C 1
ATOM 2885 O O . GLN A 1 374 ? -35.567 -32.114 -41.384 1.00 43.28 374 GLN A O 1
ATOM 2890 N N . GLY A 1 375 ? -35.930 -31.544 -39.228 1.00 35.34 375 GLY A N 1
ATOM 2891 C CA . GLY A 1 375 ? -36.737 -32.688 -38.807 1.00 35.34 375 GLY A CA 1
ATOM 2892 C C . GLY A 1 375 ? -37.337 -32.414 -37.424 1.00 35.34 375 GLY A C 1
ATOM 2893 O O . GLY A 1 375 ? -36.610 -32.333 -36.442 1.00 35.34 375 GLY A O 1
ATOM 2894 N N . ASP A 1 376 ? -38.648 -32.202 -37.397 1.00 44.38 376 ASP A N 1
ATOM 2895 C CA . ASP A 1 376 ? -39.518 -31.862 -36.257 1.00 44.38 376 ASP A CA 1
ATOM 2896 C C . ASP A 1 376 ? -40.004 -33.160 -35.532 1.00 44.38 376 ASP A C 1
ATOM 2898 O O . ASP A 1 376 ? -39.724 -34.254 -36.027 1.00 44.38 376 ASP A O 1
ATOM 2902 N N . PRO A 1 377 ? -40.851 -33.124 -34.479 1.00 66.06 377 PRO A N 1
ATOM 2903 C CA . PRO A 1 377 ? -40.577 -32.828 -33.064 1.00 66.06 377 PRO A CA 1
ATOM 2904 C C . PRO A 1 377 ? -40.931 -34.007 -32.107 1.00 66.06 377 PRO A C 1
ATOM 2906 O O . PRO A 1 377 ? -41.616 -34.938 -32.513 1.00 66.06 377 PRO A O 1
ATOM 2909 N N . SER A 1 378 ? -40.505 -33.944 -30.827 1.00 36.56 378 SER A N 1
ATOM 2910 C CA . SER A 1 378 ? -41.238 -34.376 -29.596 1.00 36.56 378 SER A CA 1
ATOM 2911 C C . SER A 1 378 ? -40.311 -34.671 -28.385 1.00 36.56 378 SER A C 1
ATOM 2913 O O . SER A 1 378 ? -39.478 -35.564 -28.451 1.00 36.56 378 SER A O 1
ATOM 2915 N N . THR A 1 379 ? -40.506 -33.886 -27.306 1.00 38.34 379 THR A N 1
ATOM 2916 C CA . THR A 1 379 ? -40.529 -34.138 -25.824 1.00 38.34 379 THR A CA 1
ATOM 2917 C C . THR A 1 379 ? -39.856 -35.411 -25.231 1.00 38.34 379 THR A C 1
ATOM 2919 O O . THR A 1 379 ? -39.968 -36.454 -25.863 1.00 38.34 379 THR A O 1
ATOM 2922 N N . PRO A 1 380 ? -39.317 -35.444 -23.971 1.00 50.53 380 PRO A N 1
ATOM 2923 C CA . PRO A 1 380 ? -39.554 -34.529 -22.843 1.00 50.53 380 PRO A CA 1
ATOM 2924 C C . PRO A 1 380 ? -38.341 -34.122 -21.961 1.00 50.53 380 PRO A C 1
ATOM 2926 O O . PRO A 1 380 ? -37.237 -34.647 -22.036 1.00 50.53 380 PRO A O 1
ATOM 2929 N N . VAL A 1 381 ? -38.643 -33.153 -21.090 1.00 47.16 381 VAL A N 1
ATOM 2930 C CA . VAL A 1 381 ? -37.988 -32.710 -19.846 1.00 47.16 381 VAL A CA 1
ATOM 2931 C C . VAL A 1 381 ? -37.014 -33.728 -19.228 1.00 47.16 381 VAL A C 1
ATOM 2933 O O . VAL A 1 381 ? -37.433 -34.785 -18.765 1.00 47.16 381 VAL A O 1
ATOM 2936 N N . SER A 1 382 ? -35.728 -33.370 -19.150 1.00 38.97 382 SER A N 1
ATOM 2937 C CA . SER A 1 382 ? -34.760 -33.989 -18.235 1.00 38.97 382 SER A CA 1
ATOM 2938 C C . SER A 1 382 ? -34.321 -32.981 -17.185 1.00 38.97 382 SER A C 1
ATOM 2940 O O . SER A 1 382 ? -33.854 -31.886 -17.499 1.00 38.97 382 SER A O 1
ATOM 2942 N N . GLU A 1 383 ? -34.522 -33.379 -15.935 1.00 40.03 383 GLU A N 1
ATOM 2943 C CA . GLU A 1 383 ? -34.038 -32.725 -14.730 1.00 40.03 383 GLU A CA 1
ATOM 2944 C C . GLU A 1 383 ? -32.516 -32.564 -14.796 1.00 40.03 383 GLU A C 1
ATOM 2946 O O . GLU A 1 383 ? -31.781 -33.518 -15.047 1.00 40.03 383 GLU A O 1
ATOM 2951 N N . VAL A 1 384 ? -32.046 -31.339 -14.571 1.00 36.97 384 VAL A N 1
ATOM 2952 C CA . VAL A 1 384 ? -30.626 -31.027 -14.410 1.00 36.97 384 VAL A CA 1
ATOM 2953 C C . VAL A 1 384 ? -30.201 -31.516 -13.023 1.00 36.97 384 VAL A C 1
ATOM 2955 O O . VAL A 1 384 ? -30.719 -31.000 -12.030 1.00 36.97 384 VAL A O 1
ATOM 2958 N N . PRO A 1 385 ? -29.267 -32.476 -12.902 1.00 38.78 385 PRO A N 1
ATOM 2959 C CA . PRO A 1 385 ? -28.701 -32.831 -11.615 1.00 38.78 385 PRO A CA 1
ATOM 2960 C C . PRO A 1 385 ? -27.843 -31.663 -11.143 1.00 38.78 385 PRO A C 1
ATOM 2962 O O . PRO A 1 385 ? -26.873 -31.275 -11.798 1.00 38.78 385 PRO A O 1
ATOM 2965 N N . THR A 1 386 ? -28.191 -31.105 -9.990 1.00 40.94 386 THR A N 1
ATOM 2966 C CA . THR A 1 386 ? -27.347 -30.174 -9.249 1.00 40.94 386 THR A CA 1
ATOM 2967 C C . THR A 1 386 ? -26.067 -30.911 -8.849 1.00 40.94 386 THR A C 1
ATOM 2969 O O . THR A 1 386 ? -25.995 -31.545 -7.796 1.00 40.94 386 THR A O 1
ATOM 2972 N N . HIS A 1 387 ? -25.046 -30.874 -9.707 1.00 38.25 387 HIS A N 1
ATOM 2973 C CA . HIS A 1 387 ? -23.687 -31.246 -9.338 1.00 38.25 387 HIS A CA 1
ATOM 2974 C C . HIS A 1 387 ? -23.213 -30.232 -8.297 1.00 38.25 387 HIS A C 1
ATOM 2976 O O . HIS A 1 387 ? -22.735 -29.146 -8.625 1.00 38.25 387 HIS A O 1
ATOM 2982 N N . HIS A 1 388 ? -23.372 -30.574 -7.019 1.00 38.62 388 HIS A N 1
ATOM 2983 C CA . HIS A 1 388 ? -22.605 -29.941 -5.961 1.00 38.62 388 HIS A CA 1
ATOM 2984 C C . HIS A 1 388 ? -21.129 -30.154 -6.300 1.00 38.62 388 HIS A C 1
ATOM 2986 O O . HIS A 1 388 ? -20.630 -31.279 -6.241 1.00 38.62 388 HIS A O 1
ATOM 2992 N N . ALA A 1 389 ? -20.457 -29.079 -6.718 1.00 43.19 389 ALA A N 1
ATOM 2993 C CA . ALA A 1 389 ? -19.010 -29.057 -6.820 1.00 43.19 389 ALA A CA 1
ATOM 2994 C C . ALA A 1 389 ? -18.452 -29.563 -5.478 1.00 43.19 389 ALA A C 1
ATOM 2996 O O . ALA A 1 389 ? -18.883 -29.060 -4.434 1.00 43.19 389 ALA A O 1
ATOM 2997 N N . PRO A 1 390 ? -17.568 -30.576 -5.470 1.00 47.00 390 PRO A N 1
ATOM 2998 C CA . PRO A 1 390 ? -16.954 -31.044 -4.241 1.00 47.00 390 PRO A CA 1
ATOM 2999 C C . PRO A 1 390 ? -16.265 -29.853 -3.586 1.00 47.00 390 PRO A C 1
ATOM 3001 O O . PRO A 1 390 ? -15.356 -29.262 -4.166 1.00 47.00 390 PRO A O 1
ATOM 3004 N N . THR A 1 391 ? -16.723 -29.463 -2.400 1.00 48.47 391 THR A N 1
ATOM 3005 C CA . THR A 1 391 ? -16.018 -28.482 -1.584 1.00 48.47 391 THR A CA 1
ATOM 3006 C C . THR A 1 391 ? -14.680 -29.112 -1.220 1.00 48.47 391 THR A C 1
ATOM 3008 O O . THR A 1 391 ? -14.621 -29.953 -0.323 1.00 48.47 391 THR A O 1
ATOM 3011 N N . GLU A 1 392 ? -13.626 -28.782 -1.963 1.00 65.19 392 GLU A N 1
ATOM 3012 C CA . GLU A 1 392 ? -12.279 -29.277 -1.699 1.00 65.19 392 GLU A CA 1
ATOM 3013 C C . GLU A 1 392 ? -11.860 -28.844 -0.296 1.00 65.19 392 GLU A C 1
ATOM 3015 O O . GLU A 1 392 ? -11.586 -27.675 -0.022 1.00 65.19 392 GLU A O 1
ATOM 3020 N N . GLN A 1 393 ? -11.874 -29.800 0.628 1.00 77.00 393 GLN A N 1
ATOM 3021 C CA . GLN A 1 393 ? -11.441 -29.576 1.995 1.00 77.00 393 GLN A CA 1
ATOM 3022 C C . GLN A 1 393 ? -9.917 -29.492 1.995 1.00 77.00 393 GLN A C 1
ATOM 3024 O O . GLN A 1 393 ? -9.237 -30.489 1.762 1.00 77.00 393 GLN A O 1
ATOM 3029 N N . SER A 1 394 ? -9.372 -28.302 2.257 1.00 86.00 394 SER A N 1
ATOM 3030 C CA . SER A 1 394 ? -7.937 -28.162 2.504 1.00 86.00 394 SER A CA 1
ATOM 3031 C C . SER A 1 394 ? -7.525 -29.030 3.705 1.00 86.00 394 SER A C 1
ATOM 3033 O O . SER A 1 394 ? -8.266 -29.073 4.695 1.00 86.00 394 SER A O 1
ATOM 3035 N N . PRO A 1 395 ? -6.349 -29.685 3.667 1.00 95.06 395 PRO A N 1
ATOM 3036 C CA . PRO A 1 395 ? -5.870 -30.499 4.777 1.00 95.06 395 PRO A CA 1
ATOM 3037 C C . PRO A 1 395 ? -5.751 -29.698 6.082 1.00 95.06 395 PRO A C 1
ATOM 3039 O O . PRO A 1 395 ? -5.588 -28.472 6.092 1.00 95.06 395 PRO A O 1
ATOM 3042 N N . ALA A 1 396 ? -5.813 -30.396 7.218 1.00 96.38 396 ALA A N 1
ATOM 3043 C CA . ALA A 1 396 ? -5.755 -29.757 8.528 1.00 96.38 396 ALA A CA 1
ATOM 3044 C C . ALA A 1 396 ? -4.391 -29.069 8.771 1.00 96.38 396 ALA A C 1
ATOM 3046 O O . ALA A 1 396 ? -3.340 -29.630 8.437 1.00 96.38 396 ALA A O 1
ATOM 3047 N N . PRO A 1 397 ? -4.368 -27.865 9.380 1.00 97.00 397 PRO A N 1
ATOM 3048 C CA . PRO A 1 397 ? -3.132 -27.129 9.630 1.00 97.00 397 PRO A CA 1
ATOM 3049 C C . PRO A 1 397 ? -2.228 -27.859 10.629 1.00 97.00 397 PRO A C 1
ATOM 3051 O O . PRO A 1 397 ? -2.698 -28.475 11.587 1.00 97.00 397 PRO A O 1
ATOM 3054 N N . LEU A 1 398 ? -0.912 -27.746 10.443 1.00 97.75 398 LEU A N 1
ATOM 3055 C CA . LEU A 1 398 ? 0.071 -28.530 11.194 1.00 97.75 398 LEU A CA 1
ATOM 3056 C C . LEU A 1 398 ? 0.661 -27.754 12.370 1.00 97.75 398 LEU A C 1
ATOM 3058 O O . LEU A 1 398 ? 0.913 -26.552 12.284 1.00 97.75 398 LEU A O 1
ATOM 3062 N N . ALA A 1 399 ? 0.917 -28.456 13.472 1.00 97.75 399 ALA A N 1
ATOM 3063 C CA . ALA A 1 399 ? 1.511 -27.885 14.676 1.00 97.75 399 ALA A CA 1
ATOM 3064 C C . ALA A 1 399 ? 2.976 -27.451 14.470 1.00 97.75 399 ALA A C 1
ATOM 3066 O O . ALA A 1 399 ? 3.710 -28.063 13.691 1.00 97.75 399 ALA A O 1
ATOM 3067 N N . THR A 1 400 ? 3.430 -26.448 15.235 1.00 97.50 400 THR A N 1
ATOM 3068 C CA . THR A 1 400 ? 4.811 -25.924 15.185 1.00 97.50 400 THR A CA 1
ATOM 3069 C C . THR A 1 400 ? 5.906 -27.006 15.143 1.00 97.50 400 THR A C 1
ATOM 3071 O O . THR A 1 400 ? 6.767 -26.901 14.271 1.00 97.50 400 THR A O 1
ATOM 3074 N N . PRO A 1 401 ? 5.907 -28.055 15.998 1.00 97.69 401 PRO A N 1
ATO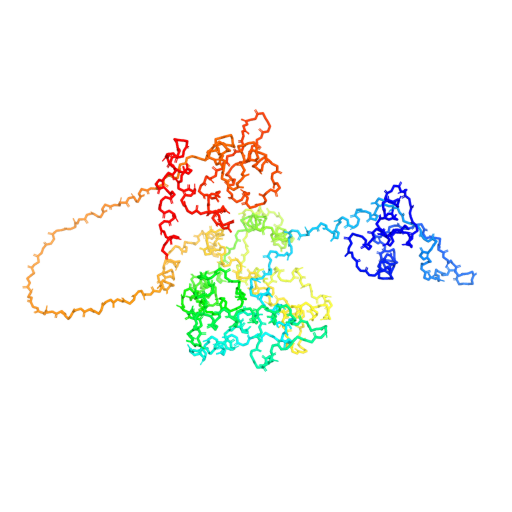M 3075 C CA . PRO A 1 401 ? 6.977 -29.060 15.974 1.00 97.69 401 PRO A CA 1
ATOM 3076 C C . PRO A 1 401 ? 7.024 -29.863 14.667 1.00 97.69 401 PRO A C 1
ATOM 3078 O O . PRO A 1 401 ? 8.102 -30.211 14.189 1.00 97.69 401 PRO A O 1
ATOM 3081 N N . VAL A 1 402 ? 5.856 -30.119 14.065 1.00 98.06 402 VAL A N 1
ATOM 3082 C CA . VAL A 1 402 ? 5.735 -30.863 12.803 1.00 98.06 402 VAL A CA 1
ATOM 3083 C C . VAL A 1 402 ? 6.291 -30.032 11.652 1.00 98.06 402 VAL A C 1
ATOM 3085 O O . VAL A 1 402 ? 7.100 -30.531 10.875 1.00 98.06 402 VAL A O 1
ATOM 3088 N N . ILE A 1 403 ? 5.928 -28.747 11.584 1.00 98.12 403 ILE A N 1
ATOM 3089 C CA . ILE A 1 403 ? 6.474 -27.813 10.590 1.00 98.12 403 ILE A CA 1
ATOM 3090 C C . ILE A 1 403 ? 7.987 -27.668 10.757 1.00 98.12 403 ILE A C 1
ATOM 3092 O O . ILE A 1 403 ? 8.721 -27.775 9.781 1.00 98.12 403 ILE A O 1
ATOM 3096 N N . ALA A 1 404 ? 8.466 -27.471 11.986 1.00 98.06 404 ALA A N 1
ATOM 3097 C CA . ALA A 1 404 ? 9.888 -27.291 12.256 1.00 98.06 404 ALA A CA 1
ATOM 3098 C C . ALA A 1 404 ? 10.731 -28.495 11.806 1.00 98.06 404 ALA A C 1
ATOM 3100 O O . ALA A 1 404 ? 11.791 -28.315 11.215 1.00 98.06 404 ALA A O 1
ATOM 3101 N N . SER A 1 405 ? 10.238 -29.718 12.025 1.00 98.06 405 SER A N 1
ATOM 3102 C CA . SER A 1 405 ? 10.888 -30.938 11.533 1.00 98.06 405 SER A CA 1
ATOM 3103 C C . SER A 1 405 ? 10.772 -31.093 10.009 1.00 98.06 405 SER A C 1
ATOM 3105 O O . SER A 1 405 ? 11.739 -31.458 9.335 1.00 98.06 405 SER A O 1
ATOM 3107 N N . ALA A 1 406 ? 9.609 -30.776 9.431 1.00 98.12 406 ALA A N 1
ATOM 3108 C CA . ALA A 1 406 ? 9.394 -30.881 7.990 1.00 98.12 406 ALA A CA 1
ATOM 3109 C C . ALA A 1 406 ? 10.273 -29.903 7.189 1.00 98.12 406 ALA A C 1
ATOM 3111 O O . ALA A 1 406 ? 10.778 -30.275 6.132 1.00 98.12 406 ALA A O 1
ATOM 3112 N N . PHE A 1 407 ? 10.528 -28.701 7.704 1.00 98.19 407 PHE A N 1
ATOM 3113 C CA . PHE A 1 407 ? 11.350 -27.677 7.044 1.00 98.19 407 PHE A CA 1
ATOM 3114 C C . PHE A 1 407 ? 12.822 -27.666 7.498 1.00 98.19 407 PHE A C 1
ATOM 3116 O O . PHE A 1 407 ? 13.580 -26.782 7.102 1.00 98.19 407 PHE A O 1
ATOM 3123 N N . ASP A 1 408 ? 13.258 -28.654 8.283 1.00 98.31 408 ASP A N 1
ATOM 3124 C CA . ASP A 1 408 ? 14.648 -28.767 8.735 1.00 98.31 408 ASP A CA 1
ATOM 3125 C C . ASP A 1 408 ? 15.645 -28.786 7.563 1.00 98.31 408 ASP A C 1
ATOM 3127 O O . ASP A 1 408 ? 15.467 -29.532 6.592 1.00 98.31 408 ASP A O 1
ATOM 3131 N N . GLY A 1 409 ? 16.673 -27.939 7.657 1.00 96.81 409 GLY A N 1
ATOM 3132 C CA . GLY A 1 409 ? 17.707 -27.738 6.640 1.00 96.81 409 GLY A CA 1
ATOM 3133 C C . GLY A 1 409 ? 17.330 -26.754 5.528 1.00 96.81 409 GLY A C 1
ATOM 3134 O O . GLY A 1 409 ? 18.197 -26.341 4.757 1.00 96.81 409 GLY A O 1
ATOM 3135 N N . ILE A 1 410 ? 16.067 -26.329 5.444 1.00 97.81 410 ILE A N 1
ATOM 3136 C CA . ILE A 1 410 ? 15.631 -25.337 4.458 1.00 97.81 410 ILE A CA 1
ATOM 3137 C C . ILE A 1 410 ? 15.984 -23.937 4.948 1.00 97.81 410 ILE A C 1
ATOM 3139 O O . ILE A 1 410 ? 15.830 -23.626 6.128 1.00 97.81 410 ILE A O 1
ATOM 3143 N N . TYR A 1 411 ? 16.444 -23.083 4.028 1.00 94.44 411 TYR A N 1
ATOM 3144 C CA . TYR A 1 411 ? 16.834 -21.699 4.322 1.00 94.44 411 TYR A CA 1
ATOM 3145 C C . TYR A 1 411 ? 17.981 -21.597 5.348 1.00 94.44 411 TYR A C 1
ATOM 3147 O O . TYR A 1 411 ? 18.075 -20.640 6.115 1.00 94.44 411 TYR A O 1
ATOM 3155 N N . SER A 1 412 ? 18.849 -22.616 5.382 1.00 96.25 412 SER A N 1
ATOM 3156 C CA . SER A 1 412 ? 19.944 -22.751 6.354 1.00 96.25 412 SER A CA 1
ATOM 3157 C C . SER A 1 412 ? 19.470 -22.739 7.813 1.00 96.25 412 SER A C 1
ATOM 3159 O O . SER A 1 412 ? 20.226 -22.369 8.714 1.00 96.25 412 SER A O 1
ATOM 3161 N N . TRP A 1 413 ? 18.209 -23.110 8.055 1.00 97.38 413 TRP A N 1
ATOM 3162 C CA . TRP A 1 413 ? 17.623 -23.189 9.386 1.00 97.38 413 TRP A CA 1
ATOM 3163 C C . TRP A 1 413 ? 17.457 -24.643 9.810 1.00 97.38 413 TRP A C 1
ATOM 3165 O O . TRP A 1 413 ? 16.828 -25.452 9.131 1.00 97.38 413 TRP A O 1
ATOM 3175 N N . SER A 1 414 ? 17.996 -24.951 10.982 1.00 98.12 414 SER A N 1
ATOM 3176 C CA . SER A 1 414 ? 17.712 -26.188 11.704 1.00 98.12 414 SER A CA 1
ATOM 3177 C C . SER A 1 414 ? 16.279 -26.206 12.247 1.00 98.12 414 SER A C 1
ATOM 3179 O O . SER A 1 414 ? 15.666 -25.152 12.454 1.00 98.12 414 SER A O 1
ATOM 3181 N N . ALA A 1 415 ? 15.766 -27.387 12.588 1.00 97.94 415 ALA A N 1
ATOM 3182 C CA . ALA A 1 415 ? 14.465 -27.551 13.243 1.00 97.94 415 ALA A CA 1
ATOM 3183 C C . ALA A 1 415 ? 14.314 -26.668 14.502 1.00 97.94 415 ALA A C 1
ATOM 3185 O O . ALA A 1 415 ? 13.259 -26.082 14.741 1.00 97.94 415 ALA A O 1
ATOM 3186 N N . ASN A 1 416 ? 15.387 -26.486 15.281 1.00 97.62 416 ASN A N 1
ATOM 3187 C CA . ASN A 1 416 ? 15.374 -25.606 16.455 1.00 97.62 416 ASN A CA 1
ATOM 3188 C C . ASN A 1 416 ? 15.215 -24.126 16.075 1.00 97.62 416 ASN A C 1
ATOM 3190 O O . ASN A 1 416 ? 14.459 -23.396 16.722 1.00 97.62 416 ASN A O 1
ATOM 3194 N N . GLN A 1 417 ? 15.893 -23.678 15.013 1.00 97.44 417 GLN A N 1
ATOM 3195 C CA . GLN A 1 417 ? 15.750 -22.312 14.498 1.00 97.44 417 GLN A CA 1
ATOM 3196 C C . GLN A 1 417 ? 14.346 -22.078 13.937 1.00 97.44 417 GLN A C 1
ATOM 3198 O O . GLN A 1 417 ? 13.743 -21.049 14.241 1.00 97.44 417 GLN A O 1
ATOM 3203 N N . TRP A 1 418 ? 13.786 -23.055 13.218 1.00 97.75 418 TRP A N 1
ATOM 3204 C CA . TRP A 1 418 ? 12.395 -23.020 12.769 1.00 97.75 418 TRP A CA 1
ATOM 3205 C C . TRP A 1 418 ? 11.413 -22.914 13.932 1.00 97.75 418 TRP A C 1
ATOM 3207 O O . TRP A 1 418 ? 10.556 -22.031 13.934 1.00 97.75 418 TRP A O 1
ATOM 3217 N N . SER A 1 419 ? 11.558 -23.758 14.956 1.00 96.88 419 SER A N 1
ATOM 3218 C CA . SER A 1 419 ? 10.687 -23.721 16.134 1.00 96.88 419 SER A CA 1
ATOM 3219 C C . SER A 1 419 ? 10.725 -22.355 16.827 1.00 96.88 419 SER A C 1
ATOM 3221 O O . SER A 1 419 ? 9.679 -21.833 17.219 1.00 96.88 419 SER A O 1
ATOM 3223 N N . LYS A 1 420 ? 11.913 -21.747 16.941 1.00 96.69 420 LYS A N 1
ATOM 3224 C CA . LYS A 1 420 ? 12.078 -20.410 17.522 1.00 96.69 420 LYS A CA 1
ATOM 3225 C C . LYS A 1 420 ? 11.443 -19.320 16.653 1.00 96.69 420 LYS A C 1
ATOM 3227 O O . LYS A 1 420 ? 10.689 -18.499 17.165 1.00 96.69 420 LYS A O 1
ATOM 3232 N N . ALA A 1 421 ? 11.682 -19.341 15.342 1.00 96.25 421 ALA A N 1
ATOM 3233 C CA . ALA A 1 421 ? 11.117 -18.362 14.412 1.00 96.25 421 ALA A CA 1
ATOM 3234 C C . ALA A 1 421 ? 9.579 -18.406 14.367 1.00 96.25 421 ALA A C 1
ATOM 3236 O O . ALA A 1 421 ? 8.921 -17.364 14.332 1.00 96.25 421 ALA A O 1
ATOM 3237 N N . LEU A 1 422 ? 9.001 -19.608 14.430 1.00 96.06 422 LEU A N 1
ATOM 3238 C CA . LEU A 1 422 ? 7.553 -19.814 14.501 1.00 96.06 422 LEU A CA 1
ATOM 3239 C C . LEU A 1 422 ? 6.983 -19.373 15.868 1.00 96.06 422 LEU A C 1
ATOM 3241 O O . LEU A 1 422 ? 5.869 -18.849 15.934 1.00 96.06 422 LEU A O 1
ATOM 3245 N N . GLY A 1 423 ? 7.739 -19.538 16.958 1.00 91.00 423 GLY A N 1
ATOM 3246 C CA . GLY A 1 423 ? 7.328 -19.158 18.315 1.00 91.00 423 GLY A CA 1
ATOM 3247 C C . GLY A 1 423 ? 7.376 -17.653 18.603 1.00 91.00 423 GLY A C 1
ATOM 3248 O O . GLY A 1 423 ? 6.403 -17.097 19.113 1.00 91.00 423 GLY A O 1
ATOM 3249 N N . ASP A 1 424 ? 8.474 -16.984 18.239 1.00 78.19 424 ASP A N 1
ATOM 3250 C CA . ASP A 1 424 ? 8.797 -15.625 18.702 1.00 78.19 424 ASP A CA 1
ATOM 3251 C C . ASP A 1 424 ? 7.922 -14.527 18.068 1.00 78.19 424 ASP A C 1
ATOM 3253 O O . ASP A 1 424 ? 7.908 -13.393 18.544 1.00 78.19 424 ASP A O 1
ATOM 3257 N N . GLY A 1 425 ? 7.230 -14.811 16.956 1.00 77.50 425 GLY A N 1
ATOM 3258 C CA . GLY A 1 425 ? 6.408 -13.832 16.222 1.00 77.50 425 GLY A CA 1
ATOM 3259 C C . GLY A 1 425 ? 7.187 -12.684 15.558 1.00 77.50 425 GLY A C 1
ATOM 3260 O O . GLY A 1 425 ? 6.598 -11.905 14.812 1.00 77.50 425 GLY A O 1
ATOM 3261 N N . ARG A 1 426 ? 8.507 -12.608 15.782 1.00 80.94 426 ARG A N 1
ATOM 3262 C CA . ARG A 1 426 ? 9.428 -11.605 15.217 1.00 80.94 426 ARG A CA 1
ATOM 3263 C C . ARG A 1 426 ? 9.632 -11.761 13.714 1.00 80.94 426 ARG A C 1
ATOM 3265 O O . ARG A 1 426 ? 9.932 -10.796 13.020 1.00 80.94 426 ARG A O 1
ATOM 3272 N N . THR A 1 427 ? 9.465 -12.971 13.195 1.00 90.50 427 THR A N 1
ATOM 3273 C CA . THR A 1 427 ? 9.581 -13.247 11.766 1.00 90.50 427 THR A CA 1
ATOM 3274 C C . THR A 1 427 ? 8.259 -12.909 11.074 1.00 90.50 427 THR A C 1
ATOM 3276 O O . THR A 1 427 ? 7.435 -13.784 10.823 1.00 90.50 427 THR A O 1
ATOM 3279 N N . LEU A 1 428 ? 8.050 -11.618 10.787 1.00 90.81 428 LEU A N 1
ATOM 3280 C CA . LEU A 1 428 ? 6.766 -11.067 10.324 1.00 90.81 428 LEU A CA 1
ATOM 3281 C C . LEU A 1 428 ? 6.174 -11.798 9.111 1.00 90.81 428 LEU A C 1
ATOM 3283 O O . LEU A 1 428 ? 4.967 -12.021 9.064 1.00 90.81 428 LEU A O 1
ATOM 3287 N N . TRP A 1 429 ? 7.012 -12.232 8.164 1.00 95.19 429 TRP A N 1
ATOM 3288 C CA . TRP A 1 429 ? 6.544 -12.921 6.958 1.00 95.19 429 TRP A CA 1
ATOM 3289 C C . TRP A 1 429 ? 5.884 -14.279 7.257 1.00 95.19 429 TRP A C 1
ATOM 3291 O O . TRP A 1 429 ? 4.951 -14.665 6.557 1.00 95.19 429 TRP A O 1
ATOM 3301 N N . LEU A 1 430 ? 6.276 -14.961 8.342 1.00 96.50 430 LEU A N 1
ATOM 3302 C CA . LEU A 1 430 ? 5.652 -16.222 8.758 1.00 96.50 430 LEU A CA 1
ATOM 3303 C C . LEU A 1 430 ? 4.244 -16.018 9.326 1.00 96.50 430 LEU A C 1
ATOM 3305 O O . LEU A 1 430 ? 3.439 -16.946 9.299 1.00 96.50 430 LEU A O 1
ATOM 3309 N N . ASN A 1 431 ? 3.898 -14.821 9.810 1.00 94.31 431 ASN A N 1
ATOM 3310 C CA . ASN A 1 431 ? 2.590 -14.585 10.428 1.00 94.31 431 ASN A CA 1
ATOM 3311 C C . ASN A 1 431 ? 1.428 -14.787 9.446 1.00 94.31 431 ASN A C 1
ATOM 3313 O O . ASN A 1 431 ? 0.367 -15.233 9.877 1.00 94.31 431 ASN A O 1
ATOM 3317 N N . LYS A 1 432 ? 1.649 -14.569 8.141 1.00 93.44 432 LYS A N 1
ATOM 3318 C CA . LYS A 1 432 ? 0.664 -14.860 7.083 1.00 93.44 432 LYS A CA 1
ATOM 3319 C C . LYS A 1 432 ? 0.309 -16.350 6.999 1.00 93.44 432 LYS A C 1
ATOM 3321 O O . LYS A 1 432 ? -0.811 -16.698 6.644 1.00 93.44 432 LYS A O 1
ATOM 3326 N N . ALA A 1 433 ? 1.243 -17.232 7.355 1.00 96.75 433 ALA A N 1
ATOM 3327 C CA . ALA A 1 433 ? 1.038 -18.675 7.319 1.00 96.75 433 ALA A CA 1
ATOM 3328 C C . ALA A 1 433 ? 0.383 -19.242 8.589 1.00 96.75 433 ALA A C 1
ATOM 3330 O O . ALA A 1 433 ? 0.040 -20.427 8.628 1.00 96.75 433 ALA A O 1
ATOM 3331 N N . ARG A 1 434 ? 0.217 -18.435 9.643 1.00 97.50 434 ARG A N 1
ATOM 3332 C CA . ARG A 1 434 ? -0.319 -18.894 10.929 1.00 97.50 434 ARG A CA 1
ATOM 3333 C C . ARG A 1 434 ? -1.838 -19.033 10.850 1.00 97.50 434 ARG A C 1
ATOM 3335 O O . ARG A 1 434 ? -2.533 -18.057 10.590 1.00 97.50 434 ARG A O 1
ATOM 3342 N N . LYS A 1 435 ? -2.358 -20.232 11.120 1.00 96.75 435 LYS A N 1
ATOM 3343 C CA . LYS A 1 435 ? -3.805 -20.514 11.109 1.00 96.75 435 LYS A CA 1
ATOM 3344 C C . LYS A 1 435 ? -4.427 -20.384 12.497 1.00 96.75 435 LYS A C 1
ATOM 3346 O O . LYS A 1 435 ? -5.518 -19.840 12.619 1.00 96.75 435 LYS A O 1
ATOM 3351 N N . ALA A 1 436 ? -3.714 -20.791 13.547 1.00 95.44 436 ALA A N 1
ATOM 3352 C CA . ALA A 1 436 ? -4.131 -20.557 14.928 1.00 95.44 436 ALA A CA 1
ATOM 3353 C C . ALA A 1 436 ? -2.943 -20.192 15.827 1.00 95.44 436 ALA A C 1
ATOM 3355 O O . ALA A 1 436 ? -1.838 -20.725 15.688 1.00 95.44 436 ALA A O 1
ATOM 3356 N N . LYS A 1 437 ? -3.168 -19.278 16.779 1.00 93.69 437 LYS A N 1
ATOM 3357 C CA . LYS A 1 437 ? -2.181 -18.951 17.818 1.00 93.69 437 LYS A CA 1
ATOM 3358 C C . LYS A 1 437 ? -2.153 -20.066 18.864 1.00 93.69 437 LYS A C 1
ATOM 3360 O O . LYS A 1 437 ? -3.199 -20.460 19.370 1.00 93.69 437 LYS A O 1
ATOM 3365 N N . GLY A 1 438 ? -0.953 -20.520 19.216 1.00 90.12 438 GLY A N 1
ATOM 3366 C CA . GLY A 1 438 ? -0.761 -21.408 20.358 1.00 90.12 438 GLY A CA 1
ATOM 3367 C C . GLY A 1 438 ? -1.121 -20.693 21.657 1.00 90.12 438 GLY A C 1
ATOM 3368 O O . GLY A 1 438 ? -0.944 -19.477 21.769 1.00 90.12 438 GLY A O 1
ATOM 3369 N N . ARG A 1 439 ? -1.628 -21.444 22.634 1.00 90.69 439 ARG A N 1
ATOM 3370 C CA . ARG A 1 439 ? -1.909 -20.938 23.983 1.00 90.69 439 ARG A CA 1
ATOM 3371 C C . ARG A 1 439 ? -1.102 -21.755 24.992 1.00 90.69 439 ARG A C 1
ATOM 3373 O O . ARG A 1 439 ? -1.127 -22.988 24.896 1.00 90.69 439 ARG A O 1
ATOM 3380 N N . PRO A 1 440 ? -0.414 -21.110 25.954 1.00 88.19 440 PRO A N 1
ATOM 3381 C CA . PRO A 1 440 ? 0.284 -21.821 27.021 1.00 88.19 440 PRO A CA 1
ATOM 3382 C C . PRO A 1 440 ? -0.652 -22.828 27.703 1.00 88.19 440 PRO A C 1
ATOM 3384 O O . PRO A 1 440 ? -1.757 -22.472 28.102 1.00 88.19 440 PRO A O 1
ATOM 3387 N N . GLY A 1 441 ? -0.236 -24.094 27.774 1.00 90.94 441 GLY A N 1
ATOM 3388 C CA . GLY A 1 441 ? -0.999 -25.177 28.408 1.00 90.94 441 GLY A CA 1
ATOM 3389 C C . GLY A 1 441 ? -2.144 -25.791 27.589 1.00 90.94 441 GLY A C 1
ATOM 3390 O O . GLY A 1 441 ? -2.657 -26.825 27.999 1.00 90.94 441 GLY A O 1
ATOM 3391 N N . VAL A 1 442 ? -2.532 -25.221 26.440 1.00 91.25 442 VAL A N 1
ATOM 3392 C CA . VAL A 1 442 ? -3.632 -25.761 25.604 1.00 91.25 442 VAL A CA 1
ATOM 3393 C C . VAL A 1 442 ? -3.103 -26.455 24.351 1.00 91.25 442 VAL A C 1
ATOM 3395 O O . VAL A 1 442 ? -3.603 -27.506 23.968 1.00 91.25 442 VAL A O 1
ATOM 3398 N N . GLY A 1 443 ? -2.088 -25.881 23.702 1.00 91.62 443 GLY A N 1
ATOM 3399 C CA . GLY A 1 443 ? -1.508 -26.475 22.501 1.00 91.62 443 GLY A CA 1
ATOM 3400 C C . GLY A 1 443 ? -0.614 -25.522 21.703 1.00 91.62 443 GLY A C 1
ATOM 3401 O O . GLY A 1 443 ? -0.668 -24.300 21.898 1.00 91.62 443 GLY A O 1
ATOM 3402 N N . PRO A 1 444 ? 0.230 -26.068 20.810 1.00 95.88 444 PRO A N 1
ATOM 3403 C CA . PRO A 1 444 ? 1.111 -25.283 19.951 1.00 95.88 444 PRO A CA 1
ATOM 3404 C C . PRO A 1 444 ? 0.324 -24.491 18.895 1.00 95.88 444 PRO A C 1
ATOM 3406 O O . PRO A 1 444 ? -0.830 -24.786 18.596 1.00 95.88 444 PRO A O 1
ATOM 3409 N N . ALA A 1 445 ? 0.968 -23.484 18.302 1.00 95.88 445 ALA A N 1
ATOM 3410 C CA . ALA A 1 445 ? 0.420 -22.796 17.135 1.00 95.88 445 ALA A CA 1
ATOM 3411 C C . ALA A 1 445 ? 0.315 -23.755 15.938 1.00 95.88 445 ALA A C 1
ATOM 3413 O O . ALA A 1 445 ? 1.130 -24.675 15.807 1.00 95.88 445 ALA A O 1
ATOM 3414 N N . THR A 1 446 ? -0.662 -23.518 15.062 1.00 97.75 446 THR A N 1
ATOM 3415 C CA . THR A 1 446 ? -0.848 -24.286 13.824 1.00 97.75 446 THR A CA 1
ATOM 3416 C C . THR A 1 446 ? -0.642 -23.414 12.591 1.00 97.75 446 THR A C 1
ATOM 3418 O O . THR A 1 446 ? -0.901 -22.203 12.606 1.00 97.75 446 THR A O 1
ATOM 3421 N N . TRP A 1 447 ? -0.151 -24.029 11.517 1.00 97.94 447 TRP A N 1
ATOM 3422 C CA . TRP A 1 447 ? 0.381 -23.329 10.352 1.00 97.94 447 TRP A CA 1
ATOM 3423 C C . TRP A 1 447 ? -0.000 -24.013 9.041 1.00 97.94 447 TRP A C 1
ATOM 3425 O O . TRP A 1 447 ? -0.229 -25.222 8.996 1.00 97.94 447 TRP A O 1
ATOM 3435 N N . SER A 1 448 ? -0.022 -23.216 7.975 1.00 97.69 448 SER A N 1
ATOM 3436 C CA . SER A 1 448 ? -0.136 -23.667 6.589 1.00 97.69 448 SER A CA 1
ATOM 3437 C C . SER A 1 448 ? 1.258 -23.918 6.001 1.00 97.69 448 SER A C 1
ATOM 3439 O O . SER A 1 448 ? 1.998 -22.949 5.805 1.00 97.69 448 SER A O 1
ATOM 3441 N N . PRO A 1 449 ? 1.646 -25.173 5.705 1.00 98.12 449 PRO A N 1
ATOM 3442 C CA . PRO A 1 449 ? 2.957 -25.464 5.126 1.00 98.12 449 PRO A CA 1
ATOM 3443 C C . PRO A 1 449 ? 3.128 -24.853 3.729 1.00 98.12 449 PRO A C 1
ATOM 3445 O O . PRO A 1 449 ? 4.229 -24.422 3.397 1.00 98.12 449 PRO A O 1
ATOM 3448 N N . ILE A 1 450 ? 2.052 -24.738 2.945 1.00 97.81 450 ILE A N 1
ATOM 3449 C CA . ILE A 1 450 ? 2.091 -24.128 1.608 1.00 97.81 450 ILE A CA 1
ATOM 3450 C C . ILE A 1 450 ? 2.416 -22.642 1.696 1.00 97.81 450 ILE A C 1
ATOM 3452 O O . ILE A 1 450 ? 3.343 -22.169 1.048 1.00 97.81 450 ILE A O 1
ATOM 3456 N N . THR A 1 451 ? 1.741 -21.908 2.582 1.00 97.31 451 THR A N 1
ATOM 3457 C CA . THR A 1 451 ? 2.005 -20.473 2.757 1.00 97.31 451 THR A CA 1
ATOM 3458 C C . THR A 1 451 ? 3.433 -20.213 3.261 1.00 97.31 451 THR A C 1
ATOM 3460 O O . THR A 1 451 ? 4.036 -19.208 2.891 1.00 97.31 451 THR A O 1
ATOM 3463 N N . ILE A 1 452 ? 4.007 -21.120 4.067 1.00 98.00 452 ILE A N 1
ATOM 3464 C CA . ILE A 1 452 ? 5.427 -21.050 4.458 1.00 98.00 452 ILE A CA 1
ATOM 3465 C C . ILE A 1 452 ? 6.332 -21.283 3.245 1.00 98.00 452 ILE A C 1
ATOM 3467 O O . ILE A 1 452 ? 7.269 -20.515 3.039 1.00 98.00 452 ILE A O 1
ATOM 3471 N N . ALA A 1 453 ? 6.063 -22.316 2.445 1.00 98.00 453 ALA A N 1
ATOM 3472 C CA . ALA A 1 453 ? 6.867 -22.647 1.274 1.00 98.00 453 ALA A CA 1
ATOM 3473 C C . ALA A 1 453 ? 6.842 -21.540 0.207 1.00 98.00 453 ALA A C 1
ATOM 3475 O O . ALA A 1 453 ? 7.898 -21.190 -0.314 1.00 98.00 453 ALA A O 1
ATOM 3476 N N . LEU A 1 454 ? 5.684 -20.922 -0.045 1.00 96.62 454 LEU A N 1
ATOM 3477 C CA . LEU A 1 454 ? 5.568 -19.754 -0.926 1.00 96.62 454 LEU A CA 1
ATOM 3478 C C . LEU A 1 454 ? 6.348 -18.552 -0.369 1.00 96.62 454 LEU A C 1
ATOM 3480 O O . LEU A 1 454 ? 7.159 -17.963 -1.074 1.00 96.62 454 LEU A O 1
ATOM 3484 N N . GLY A 1 455 ? 6.232 -18.259 0.930 1.00 96.25 455 GLY A N 1
ATOM 3485 C CA . GLY A 1 455 ? 7.031 -17.194 1.548 1.00 96.25 455 GLY A CA 1
ATOM 3486 C C . GLY A 1 455 ? 8.546 -17.462 1.537 1.00 96.25 455 GLY A C 1
ATOM 3487 O O . GLY A 1 455 ? 9.342 -16.524 1.542 1.00 96.25 455 GLY A O 1
ATOM 3488 N N . LEU A 1 456 ? 8.969 -18.731 1.508 1.00 97.19 456 LEU A N 1
ATOM 3489 C CA . LEU A 1 456 ? 10.368 -19.117 1.288 1.00 97.19 456 LEU A CA 1
ATOM 3490 C C . LEU A 1 456 ? 10.783 -18.973 -0.176 1.00 97.19 456 LEU A C 1
ATOM 3492 O O . LEU A 1 456 ? 11.935 -18.621 -0.445 1.00 97.19 456 LEU A O 1
ATOM 3496 N N . ARG A 1 457 ? 9.866 -19.222 -1.114 1.00 97.25 457 ARG A N 1
ATOM 3497 C CA . ARG A 1 457 ? 10.102 -19.001 -2.539 1.00 97.25 457 ARG A CA 1
ATOM 3498 C C . ARG A 1 457 ? 10.394 -17.529 -2.817 1.00 97.25 457 ARG A C 1
ATOM 3500 O O . ARG A 1 457 ? 11.413 -17.243 -3.442 1.00 97.25 457 ARG A O 1
ATOM 3507 N N . ASP A 1 458 ? 9.610 -16.623 -2.234 1.00 94.12 458 ASP A N 1
ATOM 3508 C CA . ASP A 1 458 ? 9.833 -15.166 -2.289 1.00 94.12 458 ASP A CA 1
ATOM 3509 C C . ASP A 1 458 ? 11.202 -14.749 -1.719 1.00 94.12 458 ASP A C 1
ATOM 3511 O O . ASP A 1 458 ? 11.720 -13.670 -1.999 1.00 94.12 458 ASP A O 1
ATOM 3515 N N . LYS A 1 459 ? 11.812 -15.610 -0.895 1.00 94.44 459 LYS A N 1
ATOM 3516 C CA . LYS A 1 459 ? 13.141 -15.420 -0.298 1.00 94.44 459 LYS A CA 1
ATOM 3517 C C . LYS A 1 459 ? 14.260 -16.135 -1.052 1.00 94.44 459 LYS A C 1
ATOM 3519 O O . LYS A 1 459 ? 15.359 -16.276 -0.517 1.00 94.44 459 LYS A O 1
ATOM 3524 N N . GLY A 1 460 ? 13.991 -16.590 -2.272 1.00 95.88 460 GLY A N 1
ATOM 3525 C CA . GLY A 1 460 ? 14.986 -17.188 -3.157 1.00 95.88 460 GLY A CA 1
ATOM 3526 C C . GLY A 1 460 ? 15.276 -18.664 -2.886 1.00 95.88 460 GLY A C 1
ATOM 3527 O O . GLY A 1 460 ? 16.233 -19.198 -3.445 1.00 95.88 460 GLY A O 1
ATOM 3528 N N . VAL A 1 461 ? 14.476 -19.362 -2.068 1.00 96.81 461 VAL A N 1
ATOM 3529 C CA . VAL A 1 461 ? 14.615 -20.822 -1.951 1.00 96.81 461 VAL A CA 1
ATOM 3530 C C . VAL A 1 461 ? 14.207 -21.473 -3.279 1.00 96.81 461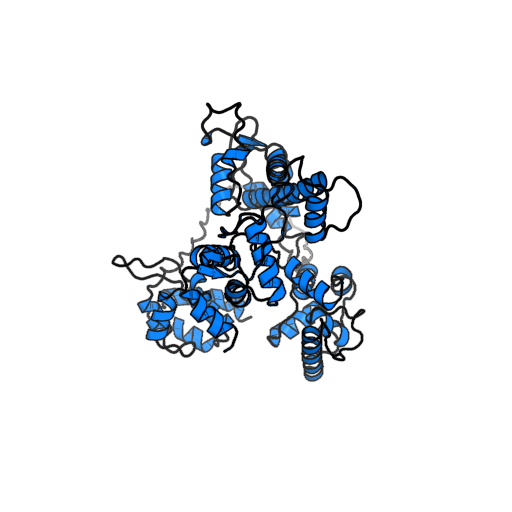 VAL A C 1
ATOM 3532 O O . VAL A 1 461 ? 13.160 -21.166 -3.855 1.00 96.81 461 VAL A O 1
ATOM 3535 N N . GLY A 1 462 ? 15.061 -22.357 -3.800 1.00 96.31 462 GLY A N 1
ATOM 3536 C CA . GLY A 1 462 ? 14.818 -23.050 -5.066 1.00 96.31 462 GLY A CA 1
ATOM 3537 C C . GLY A 1 462 ? 13.668 -24.059 -4.979 1.00 96.31 462 GLY A C 1
ATOM 3538 O O . GLY A 1 462 ? 13.510 -24.742 -3.965 1.00 96.31 462 GLY A O 1
ATOM 3539 N N . TRP A 1 463 ? 12.908 -24.205 -6.070 1.00 96.62 463 TRP A N 1
ATOM 3540 C CA . TRP A 1 463 ? 11.753 -25.112 -6.158 1.00 96.62 463 TRP A CA 1
ATOM 3541 C C . TRP A 1 463 ? 12.079 -26.555 -5.765 1.00 96.62 463 TRP A C 1
ATOM 3543 O O . TRP A 1 463 ? 11.349 -27.152 -4.985 1.00 96.62 463 TRP A O 1
ATOM 3553 N N . ALA A 1 464 ? 13.223 -27.088 -6.206 1.00 97.12 464 ALA A N 1
ATOM 3554 C CA . ALA A 1 464 ? 13.635 -28.455 -5.879 1.00 97.12 464 ALA A CA 1
ATOM 3555 C C . ALA A 1 464 ? 13.785 -28.696 -4.363 1.00 97.12 464 ALA A C 1
ATOM 3557 O O . ALA A 1 464 ? 13.449 -29.774 -3.865 1.00 97.12 464 ALA A O 1
ATOM 3558 N N . ALA A 1 465 ? 14.259 -27.691 -3.616 1.00 97.50 465 ALA A N 1
ATOM 3559 C CA . ALA A 1 465 ? 14.371 -27.777 -2.164 1.00 97.50 465 ALA A CA 1
ATOM 3560 C C . ALA A 1 465 ? 12.983 -27.774 -1.508 1.00 97.50 465 ALA A C 1
ATOM 3562 O O . ALA A 1 465 ? 12.735 -28.580 -0.612 1.00 97.50 465 ALA A O 1
ATOM 3563 N N . LEU A 1 466 ? 12.059 -26.938 -1.989 1.00 97.94 466 LEU A N 1
ATOM 3564 C CA . LEU A 1 466 ? 10.681 -26.891 -1.490 1.00 97.94 466 LEU A CA 1
ATOM 3565 C C . LEU A 1 466 ? 9.909 -28.178 -1.819 1.00 97.94 466 LEU A C 1
ATOM 3567 O O . LEU A 1 466 ? 9.272 -28.747 -0.937 1.00 97.94 466 LEU A O 1
ATOM 3571 N N . ASP A 1 467 ? 10.064 -28.727 -3.022 1.00 97.56 467 ASP A N 1
ATOM 3572 C CA . ASP A 1 467 ? 9.458 -30.008 -3.407 1.00 97.56 467 ASP A CA 1
ATOM 3573 C C . ASP A 1 467 ? 9.934 -31.163 -2.529 1.00 97.56 467 ASP A C 1
ATOM 3575 O O . ASP A 1 467 ? 9.169 -32.073 -2.206 1.00 97.56 467 ASP A O 1
ATOM 3579 N N . SER A 1 468 ? 11.199 -31.130 -2.097 1.00 97.62 468 SER A N 1
ATOM 3580 C CA . SER A 1 468 ? 11.727 -32.139 -1.177 1.00 97.62 468 SER A CA 1
ATOM 3581 C C . SER A 1 468 ? 11.024 -32.123 0.188 1.00 97.62 468 SER A C 1
ATOM 3583 O O . SER A 1 468 ? 10.889 -33.174 0.818 1.00 97.62 468 SER A O 1
ATOM 3585 N N . VAL A 1 469 ? 10.507 -30.967 0.621 1.00 97.94 469 VAL A N 1
ATOM 3586 C CA . VAL A 1 469 ? 9.757 -30.820 1.877 1.00 97.94 469 VAL A CA 1
ATOM 3587 C C . VAL A 1 469 ? 8.407 -31.531 1.777 1.00 97.94 469 VAL A C 1
ATOM 3589 O O . VAL A 1 469 ? 8.099 -32.362 2.631 1.00 97.94 469 VAL A O 1
ATOM 3592 N N . PHE A 1 470 ? 7.651 -31.317 0.695 1.00 97.94 470 PHE A N 1
ATOM 3593 C CA . PHE A 1 470 ? 6.349 -31.972 0.461 1.00 97.94 470 PHE A CA 1
ATOM 3594 C C . PHE A 1 470 ? 6.457 -33.457 0.074 1.00 97.94 470 PHE A C 1
ATOM 3596 O O . PHE A 1 470 ? 5.461 -34.188 0.036 1.00 97.94 470 PHE A O 1
ATOM 3603 N N . LYS A 1 471 ? 7.682 -33.953 -0.143 1.00 97.38 471 LYS A N 1
ATOM 3604 C CA . LYS A 1 471 ? 7.952 -35.391 -0.244 1.00 97.38 471 LYS A CA 1
ATOM 3605 C C . LYS A 1 471 ? 8.006 -36.099 1.114 1.00 97.38 471 LYS A C 1
ATOM 3607 O O . LYS A 1 471 ? 7.841 -37.319 1.146 1.00 97.38 471 LYS A O 1
ATOM 3612 N N . LYS A 1 472 ? 8.194 -35.370 2.222 1.00 97.75 472 LYS A N 1
ATOM 3613 C CA . LYS A 1 472 ? 8.254 -35.940 3.579 1.00 97.75 472 LYS A CA 1
ATOM 3614 C C . LYS A 1 472 ? 6.880 -36.450 4.028 1.00 97.75 472 LYS A C 1
ATOM 3616 O O . LYS A 1 472 ? 5.853 -35.834 3.755 1.00 97.75 472 LYS A O 1
ATOM 3621 N N . THR A 1 473 ? 6.864 -37.541 4.797 1.00 97.44 473 THR A N 1
ATOM 3622 C CA . THR A 1 473 ? 5.634 -38.215 5.260 1.00 97.44 473 THR A CA 1
ATOM 3623 C C . THR A 1 473 ? 4.672 -37.281 6.000 1.00 97.44 473 THR A C 1
ATOM 3625 O O . THR A 1 473 ? 3.464 -37.384 5.818 1.00 97.44 473 THR A O 1
ATOM 3628 N N . ALA A 1 474 ? 5.200 -36.332 6.780 1.00 96.94 474 ALA A N 1
ATOM 3629 C CA . ALA A 1 474 ? 4.409 -35.365 7.544 1.00 96.94 474 ALA A CA 1
ATOM 3630 C C . ALA A 1 474 ? 3.587 -34.390 6.676 1.00 96.94 474 ALA A C 1
ATOM 3632 O O . ALA A 1 474 ? 2.653 -33.774 7.179 1.00 96.94 474 ALA A O 1
ATOM 3633 N N . LEU A 1 475 ? 3.933 -34.243 5.393 1.00 97.44 475 LEU A N 1
ATOM 3634 C CA . LEU A 1 475 ? 3.285 -33.328 4.449 1.00 97.44 475 LEU A CA 1
ATOM 3635 C C . LEU A 1 475 ? 2.593 -34.057 3.294 1.00 97.44 475 LEU A C 1
ATOM 3637 O O . LEU A 1 475 ? 2.220 -33.426 2.310 1.00 97.44 475 LEU A O 1
ATOM 3641 N N . ARG A 1 476 ? 2.389 -35.376 3.409 1.00 96.44 476 ARG A N 1
ATOM 3642 C CA . ARG A 1 476 ? 1.797 -36.193 2.340 1.00 96.44 476 ARG A CA 1
ATOM 3643 C C . ARG A 1 476 ? 0.428 -35.675 1.894 1.00 96.44 476 ARG A C 1
ATOM 3645 O O . ARG A 1 476 ? 0.193 -35.581 0.699 1.00 96.44 476 ARG A O 1
ATOM 3652 N N . GLU A 1 477 ? -0.435 -35.312 2.841 1.00 96.62 477 GLU A N 1
ATOM 3653 C CA . GLU A 1 477 ? -1.786 -34.794 2.562 1.00 96.62 477 GLU A CA 1
ATOM 3654 C C . GLU A 1 477 ? -1.769 -33.408 1.904 1.00 96.62 477 GLU A C 1
ATOM 3656 O O . GLU A 1 477 ? -2.721 -33.027 1.240 1.00 96.62 477 GLU A O 1
ATOM 3661 N N . TRP A 1 478 ? -0.670 -32.666 2.049 1.00 97.12 478 TRP A N 1
ATOM 3662 C CA . TRP A 1 478 ? -0.496 -31.334 1.472 1.00 97.12 478 TRP A CA 1
ATOM 3663 C C . TRP A 1 478 ? 0.151 -31.357 0.083 1.00 97.12 478 TRP A C 1
ATOM 3665 O O . TRP A 1 478 ? 0.282 -30.304 -0.537 1.00 97.12 478 TRP A O 1
ATOM 3675 N N . ARG A 1 479 ? 0.583 -32.528 -0.407 1.00 97.12 479 ARG A N 1
ATOM 3676 C CA . ARG A 1 479 ? 1.335 -32.638 -1.663 1.00 97.12 479 ARG A CA 1
ATOM 3677 C C . ARG A 1 479 ? 0.510 -32.218 -2.876 1.00 97.12 479 ARG A C 1
ATOM 3679 O O . ARG A 1 479 ? 0.989 -31.404 -3.651 1.00 97.12 479 ARG A O 1
ATOM 3686 N N . GLU A 1 480 ? -0.704 -32.742 -3.016 1.00 95.31 480 GLU A N 1
ATOM 3687 C CA . GLU A 1 480 ? -1.564 -32.440 -4.171 1.00 95.31 480 GLU A CA 1
ATOM 3688 C C . GLU A 1 480 ? -1.892 -30.944 -4.241 1.00 95.31 480 GLU A C 1
ATOM 3690 O O . GLU A 1 480 ? -1.832 -30.333 -5.306 1.00 95.31 480 GLU A O 1
ATOM 3695 N N . GLN A 1 481 ? -2.166 -30.325 -3.088 1.00 95.25 481 GLN A N 1
ATOM 3696 C CA . GLN A 1 481 ? -2.410 -28.887 -3.018 1.00 95.25 481 GLN A CA 1
ATOM 3697 C C . GLN A 1 481 ? -1.143 -28.077 -3.350 1.00 95.25 481 GLN A C 1
ATOM 3699 O O . GLN A 1 481 ? -1.234 -27.072 -4.049 1.00 95.25 481 GLN A O 1
ATOM 3704 N N . TRP A 1 482 ? 0.041 -28.513 -2.902 1.00 96.69 482 TRP A N 1
ATOM 3705 C CA . TRP A 1 482 ? 1.312 -27.874 -3.263 1.00 96.69 482 TRP A CA 1
ATOM 3706 C C . TRP A 1 482 ? 1.609 -27.954 -4.764 1.00 96.69 482 TRP A C 1
ATOM 3708 O O . TRP A 1 482 ? 1.992 -26.953 -5.366 1.00 96.69 482 TRP A O 1
ATOM 3718 N N . GLU A 1 483 ? 1.427 -29.125 -5.376 1.00 96.12 483 GLU A N 1
ATOM 3719 C CA . GLU A 1 483 ? 1.642 -29.319 -6.814 1.00 96.12 483 GLU A CA 1
ATOM 3720 C C . GLU A 1 483 ? 0.722 -28.395 -7.616 1.00 96.12 483 GLU A C 1
ATOM 3722 O O . GLU A 1 483 ? 1.206 -27.633 -8.447 1.00 96.12 483 GLU A O 1
ATOM 3727 N N . ARG A 1 484 ? -0.565 -28.342 -7.262 1.00 94.19 484 ARG A N 1
ATOM 3728 C CA . ARG A 1 484 ? -1.544 -27.471 -7.919 1.00 94.19 484 ARG A CA 1
ATOM 3729 C C . ARG A 1 484 ? -1.243 -25.979 -7.766 1.00 94.19 484 ARG A C 1
ATOM 3731 O O . ARG A 1 484 ? -1.309 -25.236 -8.739 1.00 94.19 484 ARG A O 1
ATOM 3738 N N . GLU A 1 485 ? -0.936 -25.521 -6.551 1.00 92.38 485 GLU A N 1
ATOM 3739 C CA . GLU A 1 485 ? -0.646 -24.098 -6.311 1.00 92.38 485 GLU A CA 1
ATOM 3740 C C . GLU A 1 485 ? 0.673 -23.657 -6.959 1.00 92.38 485 GLU A C 1
ATOM 3742 O O . GLU A 1 485 ? 0.845 -22.474 -7.247 1.00 92.38 485 GLU A O 1
ATOM 3747 N N . THR A 1 486 ? 1.603 -24.585 -7.203 1.00 94.56 486 THR A N 1
ATOM 3748 C CA . THR A 1 486 ? 2.892 -24.256 -7.823 1.00 94.56 486 THR A CA 1
ATOM 3749 C C . THR A 1 486 ? 2.957 -24.504 -9.316 1.00 94.56 486 THR A C 1
ATOM 3751 O O . THR A 1 486 ? 3.819 -23.905 -9.945 1.00 94.56 486 THR A O 1
ATOM 3754 N N . GLU A 1 487 ? 2.068 -25.310 -9.893 1.00 92.44 487 GLU A N 1
ATOM 3755 C CA . GLU A 1 487 ? 1.958 -25.492 -11.346 1.00 92.44 487 GLU A CA 1
ATOM 3756 C C . GLU A 1 487 ? 1.772 -24.138 -12.044 1.00 92.44 487 GLU A C 1
ATOM 3758 O O . GLU A 1 487 ? 2.569 -23.776 -12.899 1.00 92.44 487 GLU A O 1
ATOM 3763 N N . ILE A 1 488 ? 0.856 -23.309 -11.532 1.00 82.62 488 ILE A N 1
ATOM 3764 C CA . ILE A 1 488 ? 0.589 -21.949 -12.035 1.00 82.62 488 ILE A CA 1
ATOM 3765 C C . ILE A 1 488 ? 1.804 -21.009 -11.896 1.00 82.62 488 ILE A C 1
ATOM 3767 O O . ILE A 1 488 ? 1.913 -20.032 -12.625 1.00 82.62 488 ILE A O 1
ATOM 3771 N N . LEU A 1 489 ? 2.700 -21.266 -10.937 1.00 81.81 489 LEU A N 1
ATOM 3772 C CA . LEU A 1 489 ? 3.852 -20.402 -10.630 1.00 81.81 489 LEU A CA 1
ATOM 3773 C C . LEU A 1 489 ? 5.165 -20.882 -11.269 1.00 81.81 489 LEU A C 1
ATOM 3775 O O . LEU A 1 489 ? 6.213 -20.262 -11.056 1.00 81.81 489 LEU A O 1
ATOM 3779 N N . ARG A 1 490 ? 5.147 -22.041 -11.933 1.00 85.12 490 ARG A N 1
ATOM 3780 C CA . ARG A 1 490 ? 6.303 -22.620 -12.633 1.00 85.12 490 ARG A CA 1
ATOM 3781 C C . ARG A 1 490 ? 6.311 -22.281 -14.117 1.00 85.12 490 ARG A C 1
ATOM 3783 O O . ARG A 1 490 ? 7.394 -22.315 -14.702 1.00 85.12 490 ARG A O 1
ATOM 3790 N N . ASP A 1 491 ? 5.136 -21.988 -14.656 1.00 65.81 491 ASP A N 1
ATOM 3791 C CA . ASP A 1 491 ? 4.932 -21.377 -15.967 1.00 65.81 491 ASP A CA 1
ATOM 3792 C C . ASP A 1 491 ? 5.283 -19.883 -15.917 1.00 65.81 491 ASP A C 1
ATOM 3794 O O . ASP A 1 491 ? 5.887 -19.396 -16.904 1.00 65.81 491 ASP A O 1
#

Organism: NCBI:txid95485

Radius of gyration: 30.63 Å; chains: 1; bounding box: 72×84×82 Å